Protein AF-A0A418BAS2-F1 (afdb_monomer_lite)

InterPro domains:
  IPR007504 H/ACA ribonucleoprotein complex, subunit Gar1/Naf1 [PF04410] (375-459)
  IPR009000 Translation protein, beta-barrel domain superfamily [SSF50447] (377-450)
  IPR029063 S-adenosyl-L-methionine-dependent methyltransferase superfamily [G3DSA:3.40.50.150] (127-272)
  IPR029063 S-adenosyl-L-methionine-dependent methyltransferase superfamily [SSF53335] (136-203)
  IPR038664 H/ACA RNP complex subunit Gar1/Naf1, Cbf5-binding domain [G3DSA:2.40.10.230] (366-452)
  IPR040309 H/ACA ribonucleoprotein complex non-core subunit Naf1 [PTHR31633] (248-502)

Structure (mmCIF, N/CA/C/O backbone):
data_AF-A0A418BAS2-F1
#
_entry.id   AF-A0A418BAS2-F1
#
loop_
_atom_site.group_PDB
_atom_site.id
_atom_site.type_symbol
_atom_site.label_atom_id
_atom_site.label_alt_id
_atom_site.label_comp_id
_atom_site.label_asym_id
_atom_site.label_entity_id
_atom_site.label_seq_id
_atom_site.pdbx_PDB_ins_code
_atom_site.Cartn_x
_atom_site.Cartn_y
_atom_site.Cartn_z
_atom_site.occupancy
_atom_site.B_iso_or_equiv
_atom_site.auth_seq_id
_atom_site.auth_comp_id
_atom_site.auth_asym_id
_atom_site.auth_atom_id
_atom_site.pdbx_PDB_model_num
ATOM 1 N N . MET A 1 1 ? 16.128 -10.471 -26.412 1.00 32.97 1 MET A N 1
ATOM 2 C CA . MET A 1 1 ? 15.924 -9.093 -26.906 1.00 32.97 1 MET A CA 1
ATOM 3 C C . MET A 1 1 ? 14.750 -8.496 -26.147 1.00 32.97 1 MET A C 1
ATOM 5 O O . MET A 1 1 ? 13.611 -8.718 -26.530 1.00 32.97 1 MET A O 1
ATOM 9 N N . ALA A 1 2 ? 15.022 -7.856 -25.010 1.00 31.77 2 ALA A N 1
ATOM 10 C CA . ALA A 1 2 ? 13.998 -7.200 -24.202 1.00 31.77 2 ALA A CA 1
ATOM 11 C C . ALA A 1 2 ? 13.797 -5.782 -24.745 1.00 31.77 2 ALA A C 1
ATOM 13 O O . ALA A 1 2 ? 14.753 -5.013 -24.830 1.00 31.77 2 ALA A O 1
ATOM 14 N N . GLN A 1 3 ? 12.576 -5.468 -25.172 1.00 32.62 3 GLN A N 1
ATOM 15 C CA . GLN A 1 3 ? 12.202 -4.121 -25.584 1.00 32.62 3 GLN A CA 1
ATOM 16 C C . GLN A 1 3 ? 12.266 -3.203 -24.359 1.00 32.62 3 GLN A C 1
ATOM 18 O O . GLN A 1 3 ? 11.494 -3.358 -23.416 1.00 32.62 3 GLN A O 1
ATOM 23 N N . GLN A 1 4 ? 13.202 -2.255 -24.379 1.00 35.53 4 GLN A N 1
ATOM 24 C CA . GLN A 1 4 ? 13.131 -1.048 -23.565 1.00 35.53 4 GLN A CA 1
ATOM 25 C C . GLN A 1 4 ? 11.891 -0.268 -24.017 1.00 35.53 4 GLN A C 1
ATOM 27 O O . GLN A 1 4 ? 11.892 0.347 -25.081 1.00 35.53 4 GLN A O 1
ATOM 32 N N . THR A 1 5 ? 10.809 -0.320 -23.244 1.00 42.06 5 THR A N 1
ATOM 33 C CA . THR A 1 5 ? 9.666 0.575 -23.441 1.00 42.06 5 THR A CA 1
ATOM 34 C C . THR A 1 5 ? 10.022 1.927 -22.835 1.00 42.06 5 THR A C 1
ATOM 36 O O . THR A 1 5 ? 9.787 2.157 -21.650 1.00 42.06 5 THR A O 1
ATOM 39 N N . GLY A 1 6 ? 10.626 2.805 -23.639 1.00 41.81 6 GLY A N 1
ATOM 40 C CA . GLY A 1 6 ? 10.626 4.235 -23.340 1.00 41.81 6 GLY A CA 1
ATOM 41 C C . GLY A 1 6 ? 9.182 4.703 -23.152 1.00 41.81 6 GLY A C 1
ATOM 42 O O . GLY A 1 6 ? 8.284 4.238 -23.860 1.00 41.81 6 GLY A O 1
ATOM 43 N N . SER A 1 7 ? 8.944 5.555 -22.159 1.00 51.38 7 SER A N 1
ATOM 44 C CA . SER A 1 7 ? 7.643 6.174 -21.930 1.00 51.38 7 SER A CA 1
ATOM 45 C C . SER A 1 7 ? 7.212 6.917 -23.194 1.00 51.38 7 SER A C 1
ATOM 47 O O . SER A 1 7 ? 7.798 7.928 -23.564 1.00 51.38 7 SER A O 1
ATOM 49 N N . ASP A 1 8 ? 6.203 6.394 -23.891 1.00 65.50 8 ASP A N 1
ATOM 50 C CA . ASP A 1 8 ? 5.538 7.118 -24.971 1.00 65.50 8 ASP A CA 1
ATOM 51 C C . ASP A 1 8 ? 4.831 8.336 -24.345 1.00 65.50 8 ASP A C 1
ATOM 53 O O . ASP A 1 8 ? 3.871 8.141 -23.583 1.00 65.50 8 ASP A O 1
ATOM 57 N N . PRO A 1 9 ? 5.274 9.579 -24.625 1.00 66.75 9 PRO A N 1
ATOM 58 C CA . PRO A 1 9 ? 4.716 10.779 -24.002 1.00 66.75 9 PRO A CA 1
ATOM 59 C C . PRO A 1 9 ? 3.207 10.910 -24.246 1.00 66.75 9 PRO A C 1
ATOM 61 O O . PRO A 1 9 ? 2.479 11.434 -23.404 1.00 66.75 9 PRO A O 1
ATOM 64 N N . SER A 1 10 ? 2.713 10.368 -25.368 1.00 80.12 10 SER A N 1
ATOM 65 C CA . SER A 1 10 ? 1.287 10.350 -25.695 1.00 80.12 10 SER A CA 1
ATOM 66 C C . SER A 1 10 ? 0.485 9.464 -24.737 1.00 80.12 10 SER A C 1
ATOM 68 O O . SER A 1 10 ? -0.602 9.844 -24.296 1.00 80.12 10 SER A O 1
ATOM 70 N N . ARG A 1 11 ? 1.030 8.302 -24.349 1.00 84.06 11 ARG A N 1
ATOM 71 C CA . ARG A 1 11 ? 0.377 7.395 -23.391 1.00 84.06 11 ARG A CA 1
ATOM 72 C C . ARG A 1 11 ? 0.354 7.964 -21.982 1.00 84.06 11 ARG A C 1
ATOM 74 O O . ARG A 1 11 ? -0.615 7.740 -21.261 1.00 84.06 11 ARG A O 1
ATOM 81 N N . GLN A 1 12 ? 1.400 8.688 -21.597 1.00 86.19 12 GLN A N 1
ATOM 82 C CA . GLN A 1 12 ? 1.464 9.332 -20.290 1.00 86.19 12 GLN A CA 1
ATOM 83 C C . GLN A 1 12 ? 0.436 10.465 -20.174 1.00 86.19 12 GLN A C 1
ATOM 85 O O . GLN A 1 12 ? -0.312 10.498 -19.201 1.00 86.19 12 GLN A O 1
ATOM 90 N N . ALA A 1 13 ? 0.308 11.312 -21.201 1.00 87.88 13 ALA A N 1
ATOM 91 C CA . ALA A 1 13 ? -0.723 12.351 -21.246 1.00 87.88 13 ALA A CA 1
ATOM 92 C C . ALA A 1 13 ? -2.147 11.768 -21.160 1.00 87.88 13 ALA A C 1
ATOM 94 O O . ALA A 1 13 ? -2.968 12.240 -20.375 1.00 87.88 13 ALA A O 1
ATOM 95 N N . LEU A 1 14 ? -2.423 10.685 -21.898 1.00 91.25 14 LEU A N 1
ATOM 96 C CA . LEU A 1 14 ? -3.716 9.997 -21.836 1.00 91.25 14 LEU A CA 1
ATOM 97 C C . LEU A 1 14 ? -4.000 9.405 -20.445 1.00 91.25 14 LEU A C 1
ATOM 99 O O . LEU A 1 14 ? -5.143 9.403 -19.989 1.00 91.25 14 LEU A O 1
ATOM 103 N N . ALA A 1 15 ? -2.978 8.887 -19.761 1.00 91.44 15 ALA A N 1
ATOM 104 C CA . ALA A 1 15 ? -3.128 8.362 -18.407 1.00 91.44 15 ALA A CA 1
ATOM 105 C C . ALA A 1 15 ? -3.474 9.460 -17.395 1.00 91.44 15 ALA A C 1
ATOM 107 O O . ALA A 1 15 ? -4.326 9.236 -16.537 1.00 91.44 15 ALA A O 1
ATOM 108 N N . LEU A 1 16 ? -2.872 10.646 -17.526 1.00 92.00 16 LEU A N 1
ATOM 109 C CA . LEU A 1 16 ? -3.204 11.809 -16.700 1.00 92.00 16 LEU A CA 1
ATOM 110 C C . LEU A 1 16 ? -4.647 12.270 -16.930 1.00 92.00 16 LEU A C 1
ATOM 112 O O . LEU A 1 16 ? -5.373 12.520 -15.969 1.00 92.00 16 LEU A O 1
ATOM 116 N N . GLU A 1 17 ? -5.102 12.306 -18.185 1.00 92.81 17 GLU A N 1
ATOM 117 C CA . GLU A 1 17 ? -6.493 12.642 -18.511 1.00 92.81 17 GLU A CA 1
ATOM 118 C C . GLU A 1 17 ? -7.477 11.634 -17.895 1.00 92.81 17 GLU A C 1
ATOM 120 O O . GLU A 1 17 ? -8.444 12.022 -17.234 1.00 92.81 17 GLU A O 1
ATOM 125 N N . LYS A 1 18 ? -7.202 10.331 -18.036 1.00 94.38 18 LYS A N 1
ATOM 126 C CA . LYS A 1 18 ? -7.997 9.266 -17.403 1.00 94.38 18 LYS A CA 1
ATOM 127 C C . LYS A 1 18 ? -8.020 9.397 -15.880 1.00 94.38 18 LYS A C 1
ATOM 129 O O . LYS A 1 18 ? -9.089 9.303 -15.278 1.00 94.38 18 LYS A O 1
ATOM 134 N N . LEU A 1 19 ? -6.867 9.645 -15.257 1.00 94.38 19 LEU A N 1
ATOM 135 C CA . LEU A 1 19 ? -6.765 9.837 -13.812 1.00 94.38 19 LEU A CA 1
ATOM 136 C C . LEU A 1 19 ? -7.591 11.044 -13.349 1.00 94.38 19 LEU A C 1
ATOM 138 O O . LEU A 1 19 ? -8.312 10.943 -12.360 1.00 94.38 19 LEU A O 1
ATOM 142 N N . ALA A 1 20 ? -7.566 12.154 -14.091 1.00 92.62 20 ALA A N 1
ATOM 143 C CA . ALA A 1 20 ? -8.383 13.328 -13.797 1.00 92.62 20 ALA A CA 1
ATOM 144 C C . ALA A 1 20 ? -9.893 13.044 -13.916 1.00 92.62 20 ALA A C 1
ATOM 146 O O . ALA A 1 20 ? -10.691 13.584 -13.149 1.00 92.62 20 ALA A O 1
ATOM 147 N N . VAL A 1 21 ? -10.310 12.184 -14.854 1.00 93.62 21 VAL A N 1
ATOM 148 C CA . VAL A 1 21 ? -11.707 11.729 -14.964 1.00 93.62 21 VAL A CA 1
ATOM 149 C C . VAL A 1 21 ? -12.095 10.834 -13.786 1.00 93.62 21 VAL A C 1
ATOM 151 O O . VAL A 1 21 ? -13.183 11.004 -13.233 1.00 93.62 21 VAL A O 1
ATOM 154 N N . LEU A 1 22 ? -11.222 9.908 -13.380 1.00 93.12 22 LEU A N 1
ATOM 155 C CA . LEU A 1 22 ? -11.435 9.044 -12.216 1.00 93.12 22 LEU A CA 1
ATOM 156 C C . LEU A 1 22 ? -11.532 9.855 -10.919 1.00 93.12 22 LEU A C 1
ATOM 158 O O . LEU A 1 22 ? -12.451 9.636 -10.136 1.00 93.12 22 LEU A O 1
ATOM 162 N N . ALA A 1 23 ? -10.661 10.848 -10.734 1.00 90.50 23 ALA A N 1
ATOM 163 C CA . ALA A 1 23 ? -10.646 11.714 -9.555 1.00 90.50 23 ALA A CA 1
ATOM 164 C C . ALA A 1 23 ? -11.924 12.554 -9.375 1.00 90.50 23 ALA A C 1
ATOM 166 O O . ALA A 1 23 ? -12.204 13.019 -8.279 1.00 90.50 23 ALA A O 1
ATOM 167 N N . LYS A 1 24 ? -12.729 12.739 -10.431 1.00 90.12 24 LYS A N 1
ATOM 168 C CA . LYS A 1 24 ? -14.050 13.390 -10.335 1.00 90.12 24 LYS A CA 1
ATOM 169 C C . LYS A 1 24 ? -15.162 12.444 -9.869 1.00 90.12 24 LYS A C 1
ATOM 171 O O . LYS A 1 24 ? -16.241 12.911 -9.513 1.00 90.12 24 LYS A O 1
ATOM 176 N N . LYS A 1 25 ? -14.944 11.129 -9.958 1.00 89.25 25 LYS A N 1
ATOM 177 C CA . LYS A 1 25 ? -15.947 10.087 -9.680 1.00 89.25 25 LYS A CA 1
ATOM 178 C C . LYS A 1 25 ? -15.685 9.331 -8.378 1.00 89.25 25 LYS A C 1
ATOM 180 O O . LYS A 1 25 ? -16.623 8.754 -7.831 1.00 89.25 25 LYS A O 1
ATOM 185 N N . LEU A 1 26 ? -14.428 9.283 -7.950 1.00 91.00 26 LEU A N 1
ATOM 186 C CA . LEU A 1 26 ? -13.942 8.494 -6.823 1.00 91.00 26 LEU A CA 1
ATOM 187 C C . LEU A 1 26 ? -13.398 9.408 -5.730 1.00 91.00 26 LEU A C 1
ATOM 189 O O . LEU A 1 26 ? -12.919 10.504 -6.022 1.00 91.00 26 LEU A O 1
ATOM 193 N N . ASP A 1 27 ? -13.421 8.916 -4.496 1.00 91.12 27 ASP A N 1
ATOM 194 C CA . ASP A 1 27 ? -12.898 9.637 -3.338 1.00 91.12 27 ASP A CA 1
ATOM 195 C C . ASP A 1 27 ? -11.420 9.284 -3.133 1.00 91.12 27 ASP A C 1
ATOM 197 O O . ASP A 1 27 ? -11.092 8.227 -2.588 1.00 91.12 27 ASP A O 1
ATOM 201 N N . PHE A 1 28 ? -10.525 10.124 -3.655 1.00 92.31 28 PHE A N 1
ATOM 202 C CA . PHE A 1 28 ? -9.080 9.917 -3.555 1.00 92.31 28 PHE A CA 1
ATOM 203 C C . PHE A 1 28 ? -8.527 10.456 -2.236 1.00 92.31 28 PHE A C 1
ATOM 205 O O . PHE A 1 28 ? -8.802 11.589 -1.855 1.00 92.31 28 PHE A O 1
ATOM 212 N N . ILE A 1 29 ? -7.681 9.653 -1.593 1.00 93.06 29 ILE A N 1
ATOM 213 C CA . ILE A 1 29 ? -6.929 10.022 -0.397 1.00 93.06 29 ILE A CA 1
ATOM 214 C C . ILE A 1 29 ? -5.459 9.682 -0.622 1.00 93.06 29 ILE A C 1
ATOM 216 O O . ILE A 1 29 ? -5.086 8.522 -0.802 1.00 93.06 29 ILE A O 1
ATOM 220 N N . GLU A 1 30 ? -4.604 10.691 -0.583 1.00 93.62 30 GLU A N 1
ATOM 221 C CA . GLU A 1 30 ? -3.158 10.531 -0.626 1.00 93.62 30 GLU A CA 1
ATOM 222 C C . GLU A 1 30 ? -2.637 10.201 0.783 1.00 93.62 30 GLU A C 1
ATOM 224 O O . GLU A 1 30 ? -2.999 10.851 1.768 1.00 93.62 30 GLU A O 1
ATOM 229 N N . TYR A 1 31 ? -1.822 9.148 0.900 1.00 92.81 31 TYR A N 1
ATOM 230 C CA . TYR A 1 31 ? -1.234 8.725 2.168 1.00 92.81 31 TYR A CA 1
ATOM 231 C C . TYR A 1 31 ? 0.306 8.658 2.096 1.00 92.81 31 TYR A C 1
ATOM 233 O O . TYR A 1 31 ? 0.854 7.918 1.265 1.00 92.81 31 TYR A O 1
ATOM 241 N N . PRO A 1 32 ? 1.031 9.328 3.018 1.00 91.75 32 PRO A N 1
ATOM 242 C CA . PRO A 1 32 ? 0.571 9.898 4.292 1.00 91.75 32 PRO A CA 1
ATOM 243 C C . PRO A 1 32 ? -0.308 11.143 4.118 1.00 91.75 32 PRO A C 1
ATOM 245 O O . PRO A 1 32 ? -0.184 11.858 3.132 1.00 91.75 32 PRO A O 1
ATOM 248 N N . LEU A 1 33 ? -1.219 11.370 5.070 1.00 89.38 33 LEU A N 1
ATOM 249 C CA . LEU A 1 33 ? -2.146 12.501 5.010 1.00 89.38 33 LEU A CA 1
ATOM 250 C C . LEU A 1 33 ? -1.370 13.822 5.087 1.00 89.38 33 LEU A C 1
ATOM 252 O O . LEU A 1 33 ? -0.535 13.983 5.976 1.00 89.38 33 LEU A O 1
ATOM 256 N N . ALA A 1 34 ? -1.696 14.772 4.206 1.00 85.56 34 ALA A N 1
ATOM 257 C CA . ALA A 1 34 ? -1.085 16.103 4.202 1.00 85.56 34 ALA A CA 1
ATOM 258 C C . ALA A 1 34 ? -1.368 16.881 5.500 1.00 85.56 34 ALA A C 1
ATOM 260 O O . ALA A 1 34 ? -0.509 17.597 6.008 1.00 85.56 34 ALA A O 1
ATOM 261 N N . ILE A 1 35 ? -2.571 16.709 6.062 1.00 85.06 35 ILE A N 1
ATOM 262 C CA . ILE A 1 35 ? -2.970 17.312 7.336 1.00 85.06 35 ILE A CA 1
ATOM 263 C C . ILE A 1 35 ? -2.864 16.246 8.437 1.00 85.06 35 ILE A C 1
ATOM 265 O O . ILE A 1 35 ? -3.545 15.217 8.350 1.00 85.06 35 ILE A O 1
ATOM 269 N N . PRO A 1 36 ? -2.052 16.470 9.487 1.00 87.00 36 PRO A N 1
ATOM 270 C CA . PRO A 1 36 ? -1.964 15.556 10.617 1.00 87.00 36 PRO A CA 1
ATOM 271 C C . PRO A 1 36 ? -3.311 15.369 11.320 1.00 87.00 36 PRO A C 1
ATOM 273 O O . PRO A 1 36 ? -4.096 16.305 11.475 1.00 87.00 36 PRO A O 1
ATOM 276 N N . LEU A 1 37 ? -3.557 14.152 11.805 1.00 88.56 37 LEU A N 1
ATOM 277 C CA . LEU A 1 37 ? -4.752 13.851 12.588 1.00 88.56 37 LEU A CA 1
ATOM 278 C C . LEU A 1 37 ? -4.682 14.558 13.942 1.00 88.56 37 LEU A C 1
ATOM 280 O O . LEU A 1 37 ? -3.682 14.471 14.656 1.00 88.56 37 LEU A O 1
ATOM 284 N N . THR A 1 38 ? -5.774 15.214 14.314 1.00 89.50 38 THR A N 1
ATOM 285 C CA . THR A 1 38 ? -5.951 15.861 15.618 1.00 89.50 38 THR A CA 1
ATOM 286 C C . THR A 1 38 ? -7.147 15.239 16.335 1.00 89.50 38 THR A C 1
ATOM 288 O O . THR A 1 38 ? -7.828 14.375 15.787 1.00 89.50 38 THR A O 1
ATOM 291 N N . CYS A 1 39 ? -7.435 15.651 17.570 1.00 87.12 39 CYS A N 1
ATOM 292 C CA . CYS A 1 39 ? -8.594 15.135 18.305 1.00 87.12 39 CYS A CA 1
ATOM 293 C C . CYS A 1 39 ? -9.916 15.301 17.533 1.00 87.12 39 CYS A C 1
ATOM 295 O O . CYS A 1 39 ? -10.763 14.415 17.582 1.00 87.12 39 CYS A O 1
ATOM 297 N N . THR A 1 40 ? -10.075 16.390 16.775 1.00 86.50 40 THR A N 1
ATOM 298 C CA . THR A 1 40 ? -11.293 16.666 15.993 1.00 86.50 40 THR A CA 1
ATOM 299 C C . THR A 1 40 ? -11.434 15.786 14.752 1.00 86.50 40 THR A C 1
ATOM 301 O O . THR A 1 40 ? -12.495 15.769 14.133 1.00 86.50 40 THR A O 1
ATOM 304 N N . SER A 1 41 ? -10.392 15.034 14.386 1.00 87.62 41 SER A N 1
ATOM 305 C CA . SER A 1 41 ? -10.432 14.079 13.278 1.00 87.62 41 SER A CA 1
ATOM 306 C C . SER A 1 41 ? -11.208 12.800 13.609 1.00 87.62 41 SER A C 1
ATOM 308 O O . SER A 1 41 ? -11.501 12.037 12.692 1.00 87.62 41 SER A O 1
ATOM 310 N N . PHE A 1 42 ? -11.536 12.567 14.884 1.00 89.75 42 PHE A N 1
ATOM 311 C CA . PHE A 1 42 ? -12.180 11.347 15.371 1.00 89.75 42 PHE A CA 1
ATOM 312 C C . PHE A 1 42 ? -13.606 11.613 15.851 1.00 89.75 42 PHE A C 1
ATOM 314 O O . PHE A 1 42 ? -13.945 12.727 16.252 1.00 89.75 42 PHE A O 1
ATOM 321 N N . HIS A 1 43 ? -14.433 10.570 15.869 1.00 89.88 43 HIS A N 1
ATOM 322 C CA . HIS A 1 43 ? -15.759 10.602 16.486 1.00 89.88 43 HIS A CA 1
ATOM 323 C C . HIS A 1 43 ? -15.898 9.529 17.567 1.00 89.88 43 HIS A C 1
ATOM 325 O O . HIS A 1 43 ? -15.338 8.440 17.464 1.00 89.88 43 HIS A O 1
ATOM 331 N N . VAL A 1 44 ? -16.684 9.812 18.610 1.00 89.00 44 VAL A N 1
ATOM 332 C CA . VAL A 1 44 ? -17.011 8.803 19.627 1.00 89.00 44 VAL A CA 1
ATOM 333 C C . VAL A 1 44 ? -17.707 7.619 18.957 1.00 89.00 44 VAL A C 1
ATOM 335 O O . VAL A 1 44 ? -18.565 7.784 18.094 1.00 89.00 44 VAL A O 1
ATOM 338 N N . SER A 1 45 ? -17.343 6.417 19.386 1.00 88.31 45 SER A N 1
ATOM 339 C CA . SER A 1 45 ? -17.709 5.125 18.807 1.00 88.31 45 SER A CA 1
ATOM 340 C C . SER A 1 45 ? -17.068 4.750 17.472 1.00 88.31 45 SER A C 1
ATOM 342 O O . SER A 1 45 ? -17.369 3.668 16.966 1.00 88.31 45 SER A O 1
ATOM 344 N N . GLU A 1 46 ? -16.167 5.565 16.929 1.00 87.69 46 GLU A N 1
ATOM 345 C CA . GLU A 1 46 ? -15.403 5.209 15.735 1.00 87.69 46 GLU A CA 1
ATOM 346 C C . GLU A 1 46 ? -14.379 4.101 16.026 1.00 87.69 46 GLU A C 1
ATOM 348 O O . GLU A 1 46 ? -13.708 4.106 17.061 1.00 87.69 46 GLU A O 1
ATOM 353 N N . GLU A 1 47 ? -14.247 3.147 15.100 1.00 89.06 47 GLU A N 1
ATOM 354 C CA . GLU A 1 47 ? -13.163 2.166 15.130 1.00 89.06 47 GLU A CA 1
ATOM 355 C C . GLU A 1 47 ? -11.875 2.786 14.592 1.00 89.06 47 GLU A C 1
ATOM 357 O O . GLU A 1 47 ? -11.821 3.252 13.452 1.00 89.06 47 GLU A O 1
ATOM 362 N N . VAL A 1 48 ? -10.813 2.710 15.387 1.00 91.12 48 VAL A N 1
ATOM 363 C CA . VAL A 1 48 ? -9.485 3.193 15.019 1.00 91.12 48 VAL A CA 1
ATOM 364 C C . VAL A 1 48 ? -8.450 2.100 15.218 1.00 91.12 48 VAL A C 1
ATOM 366 O O . VAL A 1 48 ? -8.572 1.219 16.073 1.00 91.12 48 VAL A O 1
ATOM 369 N N . TYR A 1 49 ? -7.390 2.168 14.430 1.00 90.75 49 TYR A N 1
ATOM 370 C CA . TYR A 1 49 ? -6.215 1.346 14.637 1.00 90.75 49 TYR A CA 1
ATOM 371 C C . TYR A 1 49 ? -5.190 2.117 15.471 1.00 90.75 49 TYR A C 1
ATOM 373 O O . TYR A 1 49 ? -4.823 3.237 15.119 1.00 90.75 49 TYR A O 1
ATOM 381 N N . VAL A 1 50 ? -4.690 1.516 16.551 1.00 88.75 50 VAL A N 1
ATOM 382 C CA . VAL A 1 50 ? -3.662 2.115 17.408 1.00 88.75 50 VAL A CA 1
ATOM 383 C C . VAL A 1 50 ? -2.281 1.594 17.014 1.00 88.75 50 VAL A C 1
ATOM 385 O O . VAL A 1 50 ? -2.030 0.387 16.983 1.00 88.75 50 VAL A O 1
ATOM 388 N N . SER A 1 51 ? -1.352 2.502 16.724 1.00 83.88 51 SER A N 1
ATOM 389 C CA . SER A 1 51 ? 0.068 2.165 16.581 1.00 83.88 51 SER A CA 1
ATOM 390 C C . SER A 1 51 ? 0.760 2.122 17.949 1.00 83.88 51 SER A C 1
ATOM 392 O O . SER A 1 51 ? 0.529 2.964 18.826 1.00 83.88 51 SER A O 1
ATOM 394 N N . ALA A 1 52 ? 1.616 1.125 18.153 1.00 69.62 52 ALA A N 1
ATOM 395 C CA . ALA A 1 52 ? 2.509 1.014 19.295 1.00 69.62 52 ALA A CA 1
ATOM 396 C C . ALA A 1 52 ? 3.456 2.218 19.337 1.00 69.62 52 ALA A C 1
ATOM 398 O O . ALA A 1 52 ? 3.889 2.736 18.304 1.00 69.62 52 ALA A O 1
ATOM 399 N N . SER A 1 53 ? 3.784 2.652 20.553 1.00 54.53 53 SER A N 1
ATOM 400 C CA . SER A 1 53 ? 4.870 3.604 20.757 1.00 54.53 53 SER A CA 1
ATOM 401 C C . SER A 1 53 ? 6.179 2.940 20.338 1.00 54.53 53 SER A C 1
ATOM 403 O O . SER A 1 53 ? 6.349 1.738 20.552 1.00 54.53 53 SER A O 1
ATOM 405 N N . ARG A 1 54 ? 7.130 3.717 19.814 1.00 50.38 54 ARG A N 1
ATOM 406 C CA . ARG A 1 54 ? 8.540 3.321 19.848 1.00 50.38 54 ARG A CA 1
ATOM 407 C C . ARG A 1 54 ? 8.988 3.352 21.317 1.00 50.38 54 ARG A C 1
ATOM 409 O O . ARG A 1 54 ? 9.573 4.326 21.767 1.00 50.38 54 ARG A O 1
ATOM 416 N N . GLY A 1 55 ? 8.626 2.339 22.104 1.00 38.75 55 GLY A N 1
ATOM 417 C CA . GLY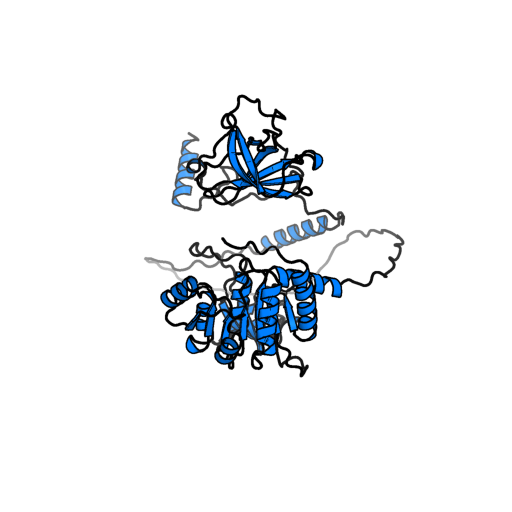 A 1 55 ? 9.373 2.042 23.328 1.00 38.75 55 GLY A CA 1
ATOM 418 C C . GLY A 1 55 ? 10.787 1.610 22.936 1.00 38.75 55 GLY A C 1
ATOM 419 O O . GLY A 1 55 ? 10.956 1.128 21.814 1.00 38.75 55 GLY A O 1
ATOM 420 N N . LYS A 1 56 ? 11.782 1.793 23.819 1.00 33.41 56 LYS A N 1
ATOM 421 C CA . LYS A 1 56 ? 13.140 1.239 23.658 1.00 33.41 56 LYS A CA 1
ATOM 422 C C . LYS A 1 56 ? 13.015 -0.236 23.254 1.00 33.41 56 LYS A C 1
ATOM 424 O O . LYS A 1 56 ? 12.686 -1.083 24.079 1.00 33.41 56 LYS A O 1
ATOM 429 N N . ALA A 1 57 ? 13.157 -0.525 21.966 1.00 32.22 57 ALA A N 1
ATOM 430 C CA . ALA A 1 57 ? 13.035 -1.873 21.449 1.00 32.22 57 ALA A CA 1
ATOM 431 C C . ALA A 1 57 ? 14.382 -2.557 21.663 1.00 32.22 57 ALA A C 1
ATOM 433 O O . ALA A 1 57 ? 15.402 -2.049 21.202 1.00 32.22 57 ALA A O 1
ATOM 434 N N . ASN A 1 58 ? 14.383 -3.707 22.340 1.00 30.73 58 ASN A N 1
ATOM 435 C CA . ASN A 1 58 ? 15.522 -4.614 22.295 1.00 30.73 58 ASN A CA 1
ATOM 436 C C . ASN A 1 58 ? 15.839 -4.923 20.826 1.00 30.73 58 ASN A C 1
ATOM 438 O O . ASN A 1 58 ? 14.967 -5.332 20.053 1.00 30.73 58 ASN A O 1
ATOM 442 N N . VAL A 1 59 ? 17.092 -4.670 20.461 1.00 36.91 59 VAL A N 1
ATOM 443 C CA . VAL A 1 59 ? 17.660 -4.763 19.116 1.00 36.91 59 VAL A CA 1
ATOM 444 C C . VAL A 1 59 ? 17.579 -6.205 18.619 1.00 36.91 59 VAL A C 1
ATOM 446 O O . VAL A 1 59 ? 18.493 -6.988 18.838 1.00 36.91 59 VAL A O 1
ATOM 449 N N . THR A 1 60 ? 16.477 -6.579 17.969 1.00 30.80 60 THR A N 1
ATOM 450 C CA . THR A 1 60 ? 16.411 -7.826 17.180 1.00 30.80 60 THR A CA 1
ATOM 451 C C . THR A 1 60 ? 15.603 -7.732 15.883 1.00 30.80 60 THR A C 1
ATOM 453 O O . THR A 1 60 ? 15.733 -8.634 15.071 1.00 30.80 60 THR A O 1
ATOM 456 N N . ASP A 1 61 ? 14.875 -6.644 15.597 1.00 31.59 61 ASP A N 1
ATOM 457 C CA . ASP A 1 61 ? 14.124 -6.505 14.332 1.00 31.59 61 ASP A CA 1
ATOM 458 C C . ASP A 1 61 ? 14.230 -5.086 13.743 1.00 31.59 61 ASP A C 1
ATOM 460 O O . ASP A 1 61 ? 13.323 -4.254 13.841 1.00 31.59 61 ASP A O 1
ATOM 464 N N . ALA A 1 62 ? 15.367 -4.790 13.110 1.00 33.03 62 ALA A N 1
ATOM 465 C CA . ALA A 1 62 ? 15.612 -3.542 12.388 1.00 33.03 62 ALA A CA 1
ATOM 466 C C . ALA A 1 62 ? 15.275 -3.690 10.890 1.00 33.03 62 ALA A C 1
ATOM 468 O O . ALA A 1 62 ? 16.163 -3.778 10.049 1.00 33.03 62 ALA A O 1
ATOM 469 N N . THR A 1 63 ? 13.984 -3.726 10.544 1.00 32.22 63 THR A N 1
ATOM 470 C CA . THR A 1 63 ? 13.515 -3.620 9.139 1.00 32.22 63 THR A CA 1
ATOM 471 C C . THR A 1 63 ? 12.305 -2.694 8.945 1.00 32.22 63 THR A C 1
ATOM 473 O O . THR A 1 63 ? 11.693 -2.701 7.881 1.00 32.22 63 THR A O 1
ATOM 476 N N . SER A 1 64 ? 11.952 -1.844 9.919 1.00 35.84 64 SER A N 1
ATOM 477 C CA . SER A 1 64 ? 10.825 -0.904 9.767 1.00 35.84 64 SER A CA 1
ATOM 478 C C . SER A 1 64 ? 11.261 0.561 9.821 1.00 35.84 64 SER A C 1
ATOM 480 O O . SER A 1 64 ? 11.466 1.157 10.881 1.00 35.84 64 SER A O 1
ATOM 482 N N . SER A 1 65 ? 11.376 1.158 8.635 1.00 34.00 65 SER A N 1
ATOM 483 C CA . SER A 1 65 ? 11.522 2.599 8.463 1.00 34.00 65 SER A CA 1
ATOM 484 C C . SER A 1 65 ? 10.225 3.315 8.885 1.00 34.00 65 SER A C 1
ATOM 486 O O . SER A 1 65 ? 9.132 2.908 8.503 1.00 34.00 65 SER A O 1
ATOM 488 N N . GLY A 1 66 ? 10.344 4.337 9.746 1.00 37.41 66 GLY A N 1
ATOM 489 C CA . GLY A 1 66 ? 9.359 5.405 10.034 1.00 37.41 66 GLY A CA 1
ATOM 490 C C . GLY A 1 66 ? 7.966 5.064 10.597 1.00 37.41 66 GLY A C 1
ATOM 491 O O . GLY A 1 66 ? 7.325 5.911 11.213 1.00 37.41 66 GLY A O 1
ATOM 492 N N . ALA A 1 67 ? 7.473 3.843 10.442 1.00 42.44 67 ALA A N 1
ATOM 493 C CA . ALA A 1 67 ? 6.100 3.478 10.728 1.00 42.44 67 ALA A CA 1
ATOM 494 C C . ALA A 1 67 ? 6.015 2.709 12.056 1.00 42.44 67 ALA A C 1
ATOM 496 O O . ALA A 1 67 ? 6.245 1.505 12.081 1.00 42.44 67 ALA A O 1
ATOM 497 N N . GLY A 1 68 ? 5.636 3.376 13.159 1.00 44.94 68 GLY A N 1
ATOM 498 C CA . GLY A 1 68 ? 5.337 2.708 14.440 1.00 44.94 68 GLY A CA 1
ATOM 499 C C . GLY A 1 68 ? 4.555 1.393 14.261 1.00 44.94 68 GLY A C 1
ATOM 500 O O . GLY A 1 68 ? 3.620 1.325 13.451 1.00 44.94 68 GLY A O 1
ATOM 501 N N . ARG A 1 69 ? 4.981 0.338 14.970 1.00 53.06 69 ARG A N 1
ATOM 502 C CA . ARG A 1 69 ? 4.443 -1.028 14.848 1.00 53.06 69 ARG A CA 1
ATOM 503 C C . ARG A 1 69 ? 2.949 -1.013 15.162 1.00 53.06 69 ARG A C 1
ATOM 505 O O . ARG A 1 69 ? 2.525 -0.401 16.128 1.00 53.06 69 ARG A O 1
ATOM 512 N N . LEU A 1 70 ? 2.123 -1.636 14.336 1.00 58.47 70 LEU A N 1
ATOM 513 C CA . LEU A 1 70 ? 0.671 -1.649 14.525 1.00 58.47 70 LEU A CA 1
ATOM 514 C C . LEU A 1 70 ? 0.313 -2.571 15.708 1.00 58.47 70 LEU A C 1
ATOM 516 O O . LEU A 1 70 ? 0.740 -3.720 15.713 1.00 58.47 70 LEU A O 1
ATOM 520 N N . PHE A 1 71 ? -0.417 -2.059 16.711 1.00 66.06 71 PHE A N 1
ATOM 521 C CA . PHE A 1 71 ? -0.674 -2.746 17.985 1.00 66.06 71 PHE A CA 1
ATOM 522 C C . PHE A 1 71 ? -2.023 -3.475 18.011 1.00 66.06 71 PHE A C 1
ATOM 524 O O . PHE A 1 71 ? -2.048 -4.697 18.099 1.00 66.06 71 PHE A O 1
ATOM 531 N N . ALA A 1 72 ? -3.139 -2.747 17.900 1.00 79.88 72 ALA A N 1
ATOM 532 C CA . ALA A 1 72 ? -4.483 -3.321 17.997 1.00 79.88 72 ALA A CA 1
ATOM 533 C C . ALA A 1 72 ? -5.556 -2.382 17.425 1.00 79.88 72 ALA A C 1
ATOM 535 O O . ALA A 1 72 ? -5.332 -1.177 17.274 1.00 79.88 72 ALA A O 1
ATOM 536 N N . ARG A 1 73 ? -6.742 -2.936 17.150 1.00 87.75 73 ARG A N 1
ATOM 537 C CA . ARG A 1 73 ? -7.965 -2.158 16.909 1.00 87.75 73 ARG A CA 1
ATOM 538 C C . ARG A 1 73 ? -8.607 -1.778 18.242 1.00 87.75 73 ARG A C 1
ATOM 540 O O . ARG A 1 73 ? -8.634 -2.589 19.164 1.00 87.75 73 ARG A O 1
ATOM 547 N N . GLY A 1 74 ? -9.138 -0.565 18.317 1.00 90.25 74 GLY A N 1
ATOM 548 C CA . GLY A 1 74 ? -9.892 -0.074 19.464 1.00 90.25 74 GLY A CA 1
ATOM 549 C C . GLY A 1 74 ? -10.999 0.882 19.037 1.00 90.25 74 GLY A C 1
ATOM 550 O O . GLY A 1 74 ? -11.081 1.291 17.877 1.00 90.25 74 GLY A O 1
ATOM 551 N N . LYS A 1 75 ? -11.867 1.224 19.981 1.00 93.31 75 LYS A N 1
ATOM 552 C CA . LYS A 1 75 ? -13.010 2.110 19.781 1.00 93.31 75 LYS A CA 1
ATOM 553 C C . LYS A 1 75 ? -12.777 3.430 20.501 1.00 93.31 75 LYS A C 1
ATOM 555 O O . LYS A 1 75 ? -12.366 3.438 21.658 1.00 93.31 75 LYS A O 1
ATOM 560 N N . VAL A 1 76 ? -13.046 4.546 19.835 1.00 93.06 76 VAL A N 1
ATOM 561 C CA . VAL A 1 76 ? -12.974 5.874 20.456 1.00 93.06 76 VAL A CA 1
ATOM 562 C C . VAL A 1 76 ? -14.101 6.012 21.479 1.00 93.06 76 VAL A C 1
ATOM 564 O O . VAL A 1 76 ? -15.273 5.855 21.141 1.00 93.06 76 VAL A O 1
ATOM 567 N N . VAL A 1 77 ? -13.754 6.320 22.725 1.00 93.31 77 VAL A N 1
ATOM 568 C CA . VAL A 1 77 ? -14.708 6.514 23.830 1.00 93.31 77 VAL A CA 1
ATOM 569 C C . VAL A 1 77 ? -14.870 7.987 24.170 1.00 93.31 77 VAL A C 1
ATOM 571 O O . VAL A 1 77 ? -15.980 8.425 24.453 1.00 93.31 77 VAL A O 1
ATOM 574 N N . ASP A 1 78 ? -13.780 8.750 24.127 1.00 90.50 78 ASP A N 1
ATOM 575 C CA . ASP A 1 78 ? -13.786 10.173 24.460 1.00 90.50 78 ASP A CA 1
ATOM 576 C C . ASP A 1 78 ? -12.700 10.924 23.683 1.00 90.50 78 ASP A C 1
ATOM 578 O O . ASP A 1 78 ? -11.672 10.352 23.303 1.00 90.50 78 ASP A O 1
ATOM 582 N N . ILE A 1 79 ? -12.928 12.210 23.441 1.00 90.62 79 ILE A N 1
ATOM 583 C CA . ILE A 1 79 ? -12.078 13.067 22.620 1.00 90.62 79 ILE A CA 1
ATOM 584 C C . ILE A 1 79 ? -11.677 14.280 23.451 1.00 90.62 79 ILE A C 1
ATOM 586 O O . ILE A 1 79 ? -12.522 15.084 23.823 1.00 90.62 79 ILE A O 1
ATOM 590 N N . ALA A 1 80 ? -10.372 14.435 23.685 1.00 86.19 80 ALA A N 1
ATOM 591 C CA . ALA A 1 80 ? -9.796 15.496 24.509 1.00 86.19 80 ALA A CA 1
ATOM 592 C C . ALA A 1 80 ? -10.448 15.600 25.907 1.00 86.19 80 ALA A C 1
ATOM 594 O O . ALA A 1 80 ? -10.955 16.667 26.262 1.00 86.19 80 ALA A O 1
ATOM 595 N N . PRO A 1 81 ? -10.428 14.519 26.716 1.00 83.88 81 PRO A N 1
ATOM 596 C CA . PRO A 1 81 ? -10.952 14.572 28.077 1.00 83.88 81 PRO A CA 1
ATOM 597 C C . PRO A 1 81 ? -10.240 15.678 28.878 1.00 83.88 81 PRO A C 1
ATOM 599 O O . PRO A 1 81 ? -9.033 15.859 28.698 1.00 83.88 81 PRO A O 1
ATOM 602 N N . PRO A 1 82 ? -10.920 16.378 29.809 1.00 85.56 82 PRO A N 1
ATOM 603 C CA . PRO A 1 82 ? -10.334 17.509 30.541 1.00 85.56 82 PRO A CA 1
ATOM 604 C C . PRO A 1 82 ? -9.020 17.177 31.263 1.00 85.56 82 PRO A C 1
ATOM 606 O O . PRO A 1 82 ? -8.148 18.028 31.388 1.00 85.56 82 PRO A O 1
ATOM 609 N N . GLN A 1 83 ? -8.872 15.926 31.712 1.00 87.00 83 GLN A N 1
ATOM 610 C CA . GLN A 1 83 ? -7.673 15.430 32.398 1.00 87.00 83 GLN A CA 1
ATOM 611 C C . GLN A 1 83 ? -6.506 15.128 31.440 1.00 87.00 83 GLN A C 1
ATOM 613 O O . GLN A 1 83 ? -5.357 15.108 31.869 1.00 87.00 83 GLN A O 1
ATOM 618 N N . TYR A 1 84 ? -6.780 14.902 30.150 1.00 86.94 84 TYR A N 1
ATOM 619 C CA . TYR A 1 84 ? -5.775 14.613 29.121 1.00 86.94 84 TYR A CA 1
ATOM 620 C C . TYR A 1 84 ? -6.062 15.418 27.842 1.00 86.94 84 TYR A C 1
ATOM 622 O O . TYR A 1 84 ? -6.498 14.851 26.828 1.00 86.94 84 TYR A O 1
ATOM 630 N N . PRO A 1 85 ? -5.819 16.742 27.858 1.00 86.88 85 PRO A N 1
ATOM 631 C CA . PRO A 1 85 ? -6.028 17.584 26.687 1.00 86.88 85 PRO A CA 1
ATOM 632 C C . PRO A 1 85 ? -5.177 17.093 25.507 1.00 86.88 85 PRO A C 1
ATOM 634 O O . PRO A 1 85 ? -4.045 16.633 25.669 1.00 86.88 85 PRO A O 1
ATOM 637 N N . GLY A 1 86 ? -5.743 17.140 24.300 1.00 88.81 86 GLY A N 1
ATOM 638 C CA . GLY A 1 86 ? -5.058 16.685 23.084 1.00 88.81 86 GLY A CA 1
ATOM 639 C C . GLY A 1 86 ? -4.897 15.162 22.952 1.00 88.81 86 GLY A C 1
ATOM 640 O O . GLY A 1 86 ? -4.198 14.702 22.048 1.00 88.81 86 GLY A O 1
ATOM 641 N N . ARG A 1 87 ? -5.526 14.360 23.824 1.00 92.38 87 ARG A N 1
ATOM 642 C CA . ARG A 1 87 ? -5.552 12.892 23.719 1.00 92.38 87 ARG A CA 1
ATOM 643 C C . ARG A 1 87 ? -6.924 12.379 23.317 1.00 92.38 87 ARG A C 1
ATOM 645 O O . ARG A 1 87 ? -7.943 13.005 23.583 1.00 92.38 87 ARG A O 1
ATOM 652 N N . VAL A 1 88 ? -6.941 11.202 22.707 1.00 92.31 88 VAL A N 1
ATOM 653 C CA . VAL A 1 88 ? -8.169 10.474 22.381 1.00 92.31 88 VAL A CA 1
ATOM 654 C C . VAL A 1 88 ? -8.195 9.211 23.227 1.00 92.31 88 VAL A C 1
ATOM 656 O O . VAL A 1 88 ? -7.235 8.436 23.227 1.00 92.31 88 VAL A O 1
ATOM 659 N N . LYS A 1 89 ? -9.273 9.019 23.986 1.00 93.81 89 LYS A N 1
ATOM 660 C CA . LYS A 1 89 ? -9.461 7.838 24.823 1.00 93.81 89 LYS A CA 1
ATOM 661 C C . LYS A 1 89 ? -9.988 6.697 23.965 1.00 93.81 89 LYS A C 1
ATOM 663 O O . LYS A 1 89 ? -11.053 6.816 23.363 1.00 93.81 89 LYS A O 1
ATOM 668 N N . ILE A 1 90 ? -9.244 5.600 23.936 1.00 93.56 90 ILE A N 1
ATOM 669 C CA . ILE A 1 90 ? -9.562 4.380 23.198 1.00 93.56 90 ILE A CA 1
ATOM 670 C C . ILE A 1 90 ? -9.871 3.260 24.184 1.00 93.56 90 ILE A C 1
ATOM 672 O O . ILE A 1 90 ? -9.188 3.141 25.197 1.00 93.56 90 ILE A O 1
ATOM 676 N N . GLU A 1 91 ? -10.864 2.438 23.873 1.00 92.50 91 GLU A N 1
ATOM 677 C CA . GLU A 1 91 ? -11.170 1.180 24.556 1.00 92.50 91 GLU A CA 1
ATOM 678 C C . GLU A 1 91 ? -10.898 0.004 23.615 1.00 92.50 91 GLU A C 1
ATOM 680 O O . GLU A 1 91 ? -11.291 0.024 22.444 1.00 92.50 91 GLU A O 1
ATOM 685 N N . TYR A 1 92 ? -10.182 -1.003 24.104 1.00 90.69 92 TYR A N 1
ATOM 686 C CA . TYR A 1 92 ? -9.859 -2.216 23.357 1.00 90.69 92 TYR A CA 1
ATOM 687 C C . TYR A 1 92 ? -10.893 -3.318 23.618 1.00 90.69 92 TYR A C 1
ATOM 689 O O . TYR A 1 92 ? -11.715 -3.229 24.526 1.00 90.69 92 TYR A O 1
ATOM 697 N N . GLY A 1 93 ? -10.850 -4.389 22.820 1.00 83.19 93 GLY A N 1
ATOM 698 C CA . GLY A 1 93 ? -11.809 -5.497 22.927 1.00 83.19 93 GLY A CA 1
ATOM 699 C C . GLY A 1 93 ? -11.769 -6.266 24.256 1.00 83.19 93 GLY A C 1
ATOM 700 O O . GLY A 1 93 ? -12.729 -6.958 24.576 1.00 83.19 93 GLY A O 1
ATOM 701 N N . ASP A 1 94 ? -10.689 -6.137 25.030 1.00 85.62 94 ASP A N 1
ATOM 702 C CA . ASP A 1 94 ? -10.544 -6.697 26.380 1.00 85.62 94 ASP A CA 1
ATOM 703 C C . ASP A 1 94 ? -11.084 -5.768 27.489 1.00 85.62 94 ASP A C 1
ATOM 705 O O . ASP A 1 94 ? -11.014 -6.109 28.668 1.00 85.62 94 ASP A O 1
ATOM 709 N N . GLY A 1 95 ? -11.625 -4.600 27.124 1.00 87.56 95 GLY A N 1
ATOM 710 C CA . GLY A 1 95 ? -12.131 -3.582 28.046 1.00 87.56 95 GLY A CA 1
ATOM 711 C C . GLY A 1 95 ? -11.053 -2.662 28.624 1.00 87.56 95 GLY A C 1
ATOM 712 O O . GLY A 1 95 ? -11.378 -1.734 29.368 1.00 87.56 95 GLY A O 1
ATOM 713 N N . SER A 1 96 ? -9.774 -2.871 28.292 1.00 88.94 96 SER A N 1
ATOM 714 C CA . SER A 1 96 ? -8.710 -1.950 28.691 1.00 88.94 96 SER A CA 1
ATOM 715 C C . SER A 1 96 ? -8.844 -0.617 27.950 1.00 88.94 96 SER A C 1
ATOM 717 O O . SER A 1 96 ? -9.326 -0.556 26.815 1.00 88.94 96 SER A O 1
ATOM 719 N N . THR A 1 97 ? -8.424 0.480 28.590 1.00 91.44 97 THR A N 1
ATOM 720 C CA . THR A 1 97 ? -8.505 1.821 27.993 1.00 91.44 97 THR A CA 1
ATOM 721 C C . THR A 1 97 ? -7.145 2.500 27.922 1.00 91.44 97 THR A C 1
ATOM 723 O O . THR A 1 97 ? -6.270 2.269 28.754 1.00 91.44 97 THR A O 1
ATOM 726 N N . TYR A 1 98 ? -6.957 3.346 26.910 1.00 88.88 98 TYR A N 1
ATOM 727 C CA . TYR A 1 98 ? -5.703 4.049 26.667 1.00 88.88 98 TYR A CA 1
ATOM 728 C C . TYR A 1 98 ? -5.931 5.441 26.078 1.00 88.88 98 TYR A C 1
ATOM 730 O O . TYR A 1 98 ? -6.688 5.609 25.124 1.00 88.88 98 TYR A O 1
ATOM 738 N N . HIS A 1 99 ? -5.234 6.444 26.613 1.00 91.50 99 HIS A N 1
ATOM 739 C CA . HIS A 1 99 ? -5.249 7.811 26.092 1.00 91.50 99 HIS A CA 1
ATOM 740 C C . HIS A 1 99 ? -4.149 7.975 25.036 1.00 91.50 99 HIS A C 1
ATOM 742 O O . HIS A 1 99 ? -2.981 8.224 25.342 1.00 91.50 99 HIS A O 1
ATOM 748 N N . ALA A 1 100 ? -4.515 7.811 23.769 1.00 90.06 100 ALA A N 1
ATOM 749 C CA . ALA A 1 100 ? -3.582 7.859 22.653 1.00 90.06 100 ALA A CA 1
ATOM 750 C C . ALA A 1 100 ? -3.340 9.294 22.158 1.00 90.06 100 ALA A C 1
ATOM 752 O O . ALA A 1 100 ? -4.212 10.159 22.228 1.00 90.06 100 ALA A O 1
ATOM 753 N N . ASN A 1 101 ? -2.139 9.541 21.619 1.00 91.00 101 ASN A N 1
ATOM 754 C CA . ASN A 1 101 ? -1.910 10.709 20.763 1.00 91.00 101 ASN A CA 1
ATOM 755 C C . ASN A 1 101 ? -2.687 10.503 19.443 1.00 91.00 101 ASN A C 1
ATOM 757 O O . ASN A 1 101 ? -2.527 9.425 18.865 1.00 91.00 101 ASN A O 1
ATOM 761 N N . PRO A 1 102 ? -3.449 11.491 18.938 1.00 90.19 102 PRO A N 1
ATOM 762 C CA . PRO A 1 102 ? -4.038 11.477 17.595 1.00 90.19 102 PRO A CA 1
ATOM 763 C C . PRO A 1 102 ? -3.111 10.961 16.485 1.00 90.19 102 PRO A C 1
ATOM 765 O O . PRO A 1 102 ? -3.526 10.134 15.680 1.00 90.19 102 PRO A O 1
ATOM 768 N N . ALA A 1 103 ? -1.830 11.345 16.496 1.00 87.81 103 ALA A N 1
ATOM 769 C CA . ALA A 1 103 ? -0.840 10.911 15.506 1.00 87.81 103 ALA A CA 1
ATOM 770 C C . ALA A 1 103 ? -0.553 9.395 15.530 1.00 87.81 103 ALA A C 1
ATOM 772 O O . ALA A 1 103 ? 0.006 8.842 14.584 1.00 87.81 103 ALA A O 1
ATOM 773 N N . ARG A 1 104 ? -0.918 8.707 16.619 1.00 87.69 104 ARG A N 1
ATOM 774 C CA . ARG A 1 104 ? -0.776 7.251 16.762 1.00 87.69 104 ARG A CA 1
ATOM 775 C C . ARG A 1 104 ? -2.027 6.485 16.354 1.00 87.69 104 ARG A C 1
ATOM 777 O O . ARG A 1 104 ? -1.985 5.252 16.362 1.00 87.69 104 ARG A O 1
ATOM 784 N N . LEU A 1 105 ? -3.107 7.180 16.023 1.00 89.81 105 LEU A N 1
ATOM 785 C CA . LEU A 1 105 ? -4.377 6.589 15.641 1.00 89.81 105 LEU A CA 1
ATOM 786 C C . LEU A 1 105 ? -4.546 6.662 14.130 1.00 89.81 105 LEU A C 1
ATOM 788 O O . LEU A 1 105 ? -4.236 7.670 13.507 1.00 89.81 105 LEU A O 1
ATOM 792 N N . MET A 1 106 ? -5.055 5.584 13.548 1.00 90.69 106 MET A N 1
ATOM 793 C CA . MET A 1 106 ? -5.466 5.547 12.153 1.00 90.69 106 MET A CA 1
ATOM 794 C C . MET A 1 106 ? -6.970 5.277 12.094 1.00 90.69 106 MET A C 1
ATOM 796 O O . MET A 1 106 ? -7.380 4.160 12.424 1.00 90.69 106 MET A O 1
ATOM 800 N N . PRO A 1 107 ? -7.801 6.260 11.714 1.00 89.94 107 PRO A N 1
ATOM 801 C CA . PRO A 1 107 ? -9.218 6.028 11.491 1.00 89.94 107 PRO A CA 1
ATOM 802 C C . PRO A 1 107 ? -9.442 5.244 10.194 1.00 89.94 107 PRO A C 1
ATOM 804 O O . PRO A 1 107 ? -8.518 5.003 9.402 1.00 89.94 107 PRO A O 1
ATOM 807 N N . ARG A 1 108 ? -10.696 4.856 9.951 1.00 87.62 108 ARG A N 1
ATOM 808 C CA . ARG A 1 108 ? -11.102 4.422 8.612 1.00 87.62 108 ARG A CA 1
ATOM 809 C C . ARG A 1 108 ? -11.180 5.650 7.714 1.00 87.62 108 ARG A C 1
ATOM 811 O O . ARG A 1 108 ? -12.040 6.499 7.914 1.00 87.62 108 ARG A O 1
ATOM 818 N N . LEU A 1 109 ? -10.275 5.739 6.747 1.00 87.00 109 LEU A N 1
ATOM 819 C CA . LEU A 1 109 ? -10.116 6.918 5.897 1.00 87.00 109 LEU A CA 1
ATOM 820 C C . LEU A 1 109 ? -11.297 7.073 4.932 1.00 87.00 109 LEU A C 1
ATOM 822 O O . LEU A 1 109 ? -11.832 8.166 4.785 1.00 87.00 109 LEU A O 1
ATOM 826 N N . CYS A 1 110 ? -11.769 5.968 4.354 1.00 78.44 110 CYS A N 1
ATOM 827 C CA . CYS A 1 110 ? -12.944 5.953 3.486 1.00 78.44 110 CYS A CA 1
ATOM 828 C C . CYS A 1 110 ? -14.161 5.451 4.281 1.00 78.44 110 CYS A C 1
ATOM 830 O O . CYS A 1 110 ? -14.364 4.246 4.441 1.00 78.44 110 CYS A O 1
ATOM 832 N N . GLN A 1 111 ? -14.973 6.365 4.819 1.00 66.19 111 GLN A N 1
ATOM 833 C CA . GLN A 1 111 ? -16.234 6.025 5.490 1.00 66.19 111 GLN A CA 1
ATOM 834 C C . GLN A 1 111 ? -17.407 6.128 4.507 1.00 66.19 111 GLN A C 1
ATOM 836 O O . GLN A 1 111 ? -17.992 7.193 4.331 1.00 66.19 111 GLN A O 1
ATOM 841 N N . ALA A 1 112 ? -17.817 5.006 3.913 1.00 47.88 112 ALA A N 1
ATOM 842 C CA . ALA A 1 112 ? -18.898 4.963 2.922 1.00 47.88 112 ALA A CA 1
ATOM 843 C C . ALA A 1 112 ? -20.331 5.217 3.471 1.00 47.88 112 ALA A C 1
ATOM 845 O O . ALA A 1 112 ? -21.294 4.953 2.751 1.00 47.88 112 ALA A O 1
ATOM 846 N N . ALA A 1 113 ? -20.533 5.682 4.718 1.00 41.34 113 ALA A N 1
ATOM 847 C CA . ALA A 1 113 ? -21.898 5.841 5.261 1.00 41.34 113 ALA A CA 1
ATOM 848 C C . ALA A 1 113 ? -22.125 6.771 6.479 1.00 41.34 113 ALA A C 1
ATOM 850 O O . ALA A 1 113 ? -23.282 7.047 6.786 1.00 41.34 113 ALA A O 1
ATOM 851 N N . SER A 1 114 ? -21.114 7.266 7.201 1.00 38.91 114 SER A N 1
ATOM 852 C CA . SER A 1 114 ? -21.336 7.940 8.507 1.00 38.91 114 SER A CA 1
ATOM 853 C C . SER A 1 114 ? -21.337 9.473 8.487 1.00 38.91 114 SER A C 1
ATOM 855 O O . SER A 1 114 ? -21.669 10.082 9.500 1.00 38.91 114 SER A O 1
ATOM 857 N N . ARG A 1 115 ? -21.031 10.124 7.355 1.00 44.59 115 ARG A N 1
ATOM 858 C CA . ARG A 1 115 ? -20.975 11.600 7.244 1.00 44.59 115 ARG A CA 1
ATOM 859 C C . ARG A 1 115 ? -22.096 12.224 6.400 1.00 44.59 115 ARG A C 1
ATOM 861 O O . ARG A 1 115 ? -21.918 13.279 5.805 1.00 44.59 115 ARG A O 1
ATOM 868 N N . GLY A 1 116 ? -23.266 11.585 6.348 1.00 39.81 116 GLY A N 1
ATOM 869 C CA . GLY A 1 116 ? -24.500 12.200 5.833 1.00 39.81 116 GLY A CA 1
ATOM 870 C C . GLY A 1 116 ? -24.605 12.385 4.312 1.00 39.81 116 GLY A C 1
ATOM 871 O O . GLY A 1 116 ? -25.652 12.825 3.846 1.00 39.81 116 GLY A O 1
ATOM 872 N N . ASN A 1 117 ? -23.591 12.007 3.527 1.00 39.41 117 ASN A N 1
ATOM 873 C CA . ASN A 1 117 ? -23.667 12.022 2.065 1.00 39.41 117 ASN A CA 1
ATOM 874 C C . ASN A 1 117 ? -23.941 10.618 1.513 1.00 39.41 117 ASN A C 1
ATOM 876 O O . ASN A 1 117 ? -23.120 9.712 1.606 1.00 39.41 117 ASN A O 1
ATOM 880 N N . ALA A 1 118 ? -25.123 10.455 0.919 1.00 42.09 118 ALA A N 1
ATOM 881 C CA . ALA A 1 118 ? -25.672 9.196 0.412 1.00 42.09 118 ALA A CA 1
ATOM 882 C C . ALA A 1 118 ? -25.066 8.711 -0.925 1.00 42.09 118 ALA A C 1
ATOM 884 O O . ALA A 1 118 ? -25.650 7.856 -1.590 1.00 42.09 118 ALA A O 1
ATOM 885 N N . CYS A 1 119 ? -23.913 9.237 -1.345 1.00 45.81 119 CYS A N 1
ATOM 886 C CA . CYS A 1 119 ? -23.227 8.763 -2.543 1.00 45.81 119 CYS A CA 1
ATOM 887 C C . CYS A 1 119 ? -22.132 7.777 -2.121 1.00 45.81 119 CYS A C 1
ATOM 889 O O . CYS A 1 119 ? -21.080 8.196 -1.645 1.00 45.81 119 CYS A O 1
ATOM 891 N N . LYS A 1 120 ? -22.382 6.467 -2.267 1.00 60.25 120 LYS A N 1
ATOM 892 C CA . LYS A 1 120 ? -21.352 5.422 -2.138 1.00 60.25 120 LYS A CA 1
ATOM 893 C C . LYS A 1 120 ? -20.355 5.556 -3.296 1.00 60.25 120 LYS A C 1
ATOM 895 O O . LYS A 1 120 ? -20.449 4.825 -4.278 1.00 60.25 120 LYS A O 1
ATOM 900 N N . GLN A 1 121 ? -19.450 6.524 -3.220 1.00 74.00 121 GLN A N 1
ATOM 901 C CA . GLN A 1 121 ? -18.278 6.552 -4.089 1.00 74.00 121 GLN A CA 1
ATOM 902 C C . GLN A 1 121 ? -17.255 5.551 -3.559 1.00 74.00 121 GLN A C 1
ATOM 904 O O . GLN A 1 121 ? -17.100 5.393 -2.348 1.00 74.00 121 GLN A O 1
ATOM 909 N N . VAL A 1 122 ? -16.592 4.845 -4.473 1.00 89.12 122 VAL A N 1
ATOM 910 C CA . VAL A 1 122 ? -15.482 3.957 -4.122 1.00 89.12 122 VAL A CA 1
ATOM 911 C C . VAL A 1 122 ? -14.322 4.831 -3.649 1.00 89.12 122 VAL A C 1
ATOM 913 O O . VAL A 1 122 ? -13.932 5.770 -4.348 1.00 89.12 122 VAL A O 1
ATOM 916 N N . GLY A 1 123 ? -13.794 4.533 -2.465 1.00 93.19 123 GLY A N 1
ATOM 917 C CA . GLY A 1 123 ? -12.606 5.193 -1.940 1.00 93.19 123 GLY A CA 1
ATOM 918 C C . GLY A 1 123 ? -11.345 4.679 -2.628 1.00 93.19 123 GLY A C 1
ATOM 919 O O . GLY A 1 123 ? -11.229 3.483 -2.897 1.00 93.19 123 GLY A O 1
ATOM 920 N N . VAL A 1 124 ? -10.386 5.557 -2.904 1.00 95.88 124 VAL A N 1
ATOM 921 C CA . VAL A 1 124 ? -9.078 5.196 -3.457 1.00 95.88 124 VAL A CA 1
ATOM 922 C C . VAL A 1 124 ? -7.986 5.789 -2.583 1.00 95.88 124 VAL A C 1
ATOM 924 O O . VAL A 1 124 ? -7.807 7.001 -2.552 1.00 95.88 124 VAL A O 1
ATOM 927 N N . ILE A 1 125 ? -7.220 4.944 -1.895 1.00 96.25 125 ILE A N 1
ATOM 928 C CA . ILE A 1 125 ? -6.073 5.393 -1.099 1.00 96.25 125 ILE A CA 1
ATOM 929 C C . ILE A 1 125 ? -4.797 5.165 -1.899 1.00 96.25 125 ILE A C 1
ATOM 931 O O . ILE A 1 125 ? -4.479 4.026 -2.237 1.00 96.25 125 ILE A O 1
ATOM 935 N N . VAL A 1 126 ? -4.046 6.227 -2.177 1.00 95.88 126 VAL A N 1
ATOM 936 C CA . VAL A 1 126 ? -2.799 6.164 -2.948 1.00 95.88 126 VAL A CA 1
ATOM 937 C C . VAL A 1 126 ? -1.604 6.302 -2.011 1.00 95.88 126 VAL A C 1
ATOM 939 O O . VAL A 1 126 ? -1.558 7.197 -1.175 1.00 95.88 126 VAL A O 1
ATOM 942 N N . THR A 1 127 ? -0.617 5.422 -2.160 1.00 95.12 127 THR A N 1
ATOM 943 C CA . THR A 1 127 ? 0.611 5.383 -1.351 1.00 95.12 127 THR A CA 1
ATOM 944 C C . THR A 1 127 ? 1.846 5.360 -2.249 1.00 95.12 127 THR A C 1
ATOM 946 O O . THR A 1 127 ? 1.827 4.750 -3.317 1.00 95.12 127 THR A O 1
ATOM 949 N N . ALA A 1 128 ? 2.942 5.991 -1.821 1.00 92.62 128 ALA A N 1
ATOM 950 C CA . ALA A 1 128 ? 4.205 5.969 -2.568 1.00 92.62 128 ALA A CA 1
ATOM 951 C C . ALA A 1 128 ? 5.139 4.804 -2.175 1.00 92.62 128 ALA A C 1
ATOM 953 O O . ALA A 1 128 ? 5.958 4.373 -2.983 1.00 92.62 128 ALA A O 1
ATOM 954 N N . THR A 1 129 ? 5.029 4.276 -0.949 1.00 92.19 129 THR A N 1
ATOM 955 C CA . THR A 1 129 ? 5.968 3.284 -0.391 1.00 92.19 129 THR A CA 1
ATOM 956 C C . THR A 1 129 ? 5.271 1.986 0.010 1.00 92.19 129 THR A C 1
ATOM 958 O O . THR A 1 129 ? 4.092 1.974 0.371 1.00 92.19 129 THR A O 1
ATOM 961 N N . THR A 1 130 ? 6.010 0.873 -0.004 1.00 91.88 130 THR A N 1
ATOM 962 C CA . THR A 1 130 ? 5.476 -0.443 0.393 1.00 91.88 130 THR A CA 1
ATOM 963 C C . THR A 1 130 ? 5.079 -0.492 1.870 1.00 91.88 130 THR A C 1
ATOM 965 O O . THR A 1 130 ? 4.125 -1.177 2.236 1.00 91.88 130 THR A O 1
ATOM 968 N N . ASP A 1 131 ? 5.772 0.252 2.732 1.00 91.38 131 ASP A N 1
ATOM 969 C CA . ASP A 1 131 ? 5.456 0.306 4.162 1.00 91.38 131 ASP A CA 1
ATOM 970 C C . ASP A 1 131 ? 4.116 0.996 4.417 1.00 91.38 131 ASP A C 1
ATOM 972 O O . ASP A 1 131 ? 3.293 0.495 5.188 1.00 91.38 131 ASP A O 1
ATOM 976 N N . HIS A 1 132 ? 3.851 2.094 3.708 1.00 93.00 132 HIS A N 1
ATOM 977 C CA . HIS A 1 132 ? 2.560 2.770 3.736 1.00 93.00 132 HIS A CA 1
ATOM 978 C C . HIS A 1 132 ? 1.454 1.904 3.140 1.00 93.00 132 HIS A C 1
ATOM 980 O O . HIS A 1 132 ? 0.414 1.742 3.770 1.00 93.00 132 HIS A O 1
ATOM 986 N N . TYR A 1 133 ? 1.701 1.277 1.992 1.00 95.25 133 TYR A N 1
ATOM 987 C CA . TYR A 1 133 ? 0.765 0.348 1.362 1.00 95.25 133 TYR A CA 1
ATOM 988 C C . TYR A 1 133 ? 0.327 -0.775 2.319 1.00 95.25 133 TYR A C 1
ATOM 990 O O . TYR A 1 133 ? -0.863 -0.942 2.592 1.00 95.25 133 TYR A O 1
ATOM 998 N N . ARG A 1 134 ? 1.285 -1.478 2.939 1.00 94.19 134 ARG A N 1
ATOM 999 C CA . ARG A 1 134 ? 0.998 -2.542 3.918 1.00 94.19 134 ARG A CA 1
ATOM 1000 C C . ARG A 1 134 ? 0.340 -2.018 5.192 1.00 94.19 134 ARG A C 1
ATOM 1002 O O . ARG A 1 134 ? -0.486 -2.705 5.793 1.00 94.19 134 ARG A O 1
ATOM 1009 N N . ARG A 1 135 ? 0.688 -0.808 5.636 1.00 92.38 135 ARG A N 1
ATOM 1010 C CA . ARG A 1 135 ? 0.019 -0.152 6.767 1.00 92.38 135 ARG A CA 1
ATOM 1011 C C . ARG A 1 135 ? -1.448 0.140 6.450 1.00 92.38 135 ARG A C 1
ATOM 1013 O O . ARG A 1 135 ? -2.308 -0.138 7.284 1.00 92.38 135 ARG A O 1
ATOM 1020 N N . ILE A 1 136 ? -1.746 0.668 5.268 1.00 94.56 136 ILE A N 1
ATOM 1021 C CA . ILE A 1 136 ? -3.120 0.923 4.831 1.00 94.56 136 ILE A CA 1
ATOM 1022 C C . ILE A 1 136 ? -3.893 -0.393 4.705 1.00 94.56 136 ILE A C 1
ATOM 1024 O O . ILE A 1 136 ? -4.989 -0.486 5.253 1.00 94.56 136 ILE A O 1
ATOM 1028 N N . ALA A 1 137 ? -3.290 -1.442 4.137 1.00 94.25 137 ALA A N 1
ATOM 1029 C CA . ALA A 1 137 ? -3.885 -2.779 4.105 1.00 94.25 137 ALA A CA 1
ATOM 1030 C C . ALA A 1 137 ? -4.315 -3.254 5.508 1.00 94.25 137 ALA A C 1
ATOM 1032 O O . ALA A 1 137 ? -5.463 -3.636 5.709 1.00 94.25 137 ALA A O 1
ATOM 1033 N N . ARG A 1 138 ? -3.442 -3.141 6.521 1.00 91.69 138 ARG A N 1
ATOM 1034 C CA . ARG A 1 138 ? -3.766 -3.559 7.902 1.00 91.69 138 ARG A CA 1
ATOM 1035 C C . ARG A 1 138 ? -4.850 -2.717 8.573 1.00 91.69 138 ARG A C 1
ATOM 1037 O O . ARG A 1 138 ? -5.635 -3.228 9.369 1.00 91.69 138 ARG A O 1
ATOM 1044 N N . THR A 1 139 ? -4.857 -1.414 8.312 1.00 92.12 139 THR A N 1
ATOM 1045 C CA . THR A 1 139 ? -5.714 -0.469 9.047 1.00 92.12 139 THR A CA 1
ATOM 1046 C C . THR A 1 139 ? -7.106 -0.341 8.435 1.00 92.12 139 THR A C 1
ATOM 1048 O O . THR A 1 139 ? -8.086 -0.204 9.167 1.00 92.12 139 THR A O 1
ATOM 1051 N N . GLN A 1 140 ? -7.221 -0.456 7.111 1.00 92.62 140 GLN A N 1
ATOM 1052 C CA . GLN A 1 140 ? -8.476 -0.221 6.395 1.00 92.62 140 GLN A CA 1
ATOM 1053 C C . GLN A 1 140 ? -9.287 -1.500 6.126 1.00 92.62 140 GLN A C 1
ATOM 1055 O O . GLN A 1 140 ? -10.488 -1.408 5.874 1.00 92.62 140 GLN A O 1
ATOM 1060 N N . ILE A 1 141 ? -8.665 -2.682 6.226 1.00 93.50 141 ILE A N 1
ATOM 1061 C CA . ILE A 1 141 ? -9.305 -3.989 6.000 1.00 93.50 141 ILE A CA 1
ATOM 1062 C C . ILE A 1 141 ? -9.756 -4.615 7.322 1.00 93.50 141 ILE A C 1
ATOM 1064 O O . ILE A 1 141 ? -9.041 -4.577 8.325 1.00 93.50 141 ILE A O 1
ATOM 1068 N N . THR A 1 142 ? -10.933 -5.233 7.311 1.00 91.62 142 THR A N 1
ATOM 1069 C CA . THR A 1 142 ? -11.539 -5.954 8.433 1.00 91.62 142 THR A CA 1
ATOM 1070 C C . THR A 1 142 ? -11.905 -7.390 8.113 1.00 91.62 142 THR A C 1
ATOM 1072 O O . THR A 1 142 ? -11.987 -7.784 6.961 1.00 91.62 142 THR A O 1
ATOM 1075 N N . SER A 1 143 ? -12.179 -8.183 9.150 1.00 92.69 143 SER A N 1
ATOM 1076 C CA . SER A 1 143 ? -12.491 -9.612 9.030 1.00 92.69 143 SER A CA 1
ATOM 1077 C C . SER A 1 143 ? -13.748 -9.941 8.207 1.00 92.69 143 SER A C 1
ATOM 1079 O O . SER A 1 143 ? -13.931 -11.080 7.759 1.00 92.69 143 SER A O 1
ATOM 1081 N N . SER A 1 144 ? -14.629 -8.960 7.990 1.00 93.62 144 SER A N 1
ATOM 1082 C CA . SER A 1 144 ? -15.798 -9.076 7.116 1.00 93.62 144 SER A CA 1
ATOM 1083 C C . SER A 1 144 ? -15.474 -8.933 5.629 1.00 93.62 144 SER A C 1
ATOM 1085 O O . SER A 1 144 ? -16.312 -9.300 4.811 1.00 93.62 144 SER A O 1
ATOM 1087 N N . ASP A 1 145 ? -14.301 -8.405 5.279 1.00 96.12 145 ASP A N 1
ATOM 1088 C CA . ASP A 1 145 ? -13.941 -8.089 3.900 1.00 96.12 145 ASP A CA 1
ATOM 1089 C C . ASP A 1 145 ? -13.515 -9.323 3.095 1.00 96.12 145 ASP A C 1
ATOM 1091 O O . ASP A 1 145 ? -13.078 -10.338 3.643 1.00 96.12 145 ASP A O 1
ATOM 1095 N N . ILE A 1 146 ? -13.646 -9.211 1.772 1.00 97.81 146 ILE A N 1
ATOM 1096 C CA . ILE A 1 146 ? -13.091 -10.148 0.791 1.00 97.81 146 ILE A CA 1
ATOM 1097 C C . ILE A 1 146 ? -12.133 -9.346 -0.079 1.00 97.81 146 ILE A C 1
ATOM 1099 O O . ILE A 1 146 ? -12.515 -8.320 -0.645 1.00 97.81 146 ILE A O 1
ATOM 1103 N N . VAL A 1 147 ? -10.884 -9.790 -0.161 1.00 98.50 147 VAL A N 1
ATOM 1104 C CA . VAL A 1 147 ? -9.778 -8.962 -0.633 1.00 98.50 147 VAL A CA 1
ATOM 1105 C C . VAL A 1 147 ? -9.087 -9.597 -1.830 1.00 98.50 147 VAL A C 1
ATOM 1107 O O . VAL A 1 147 ? -8.749 -10.779 -1.822 1.00 98.50 147 VAL A O 1
ATOM 1110 N N . LEU A 1 148 ? -8.836 -8.788 -2.850 1.00 98.50 148 LEU A N 1
ATOM 1111 C CA . LEU A 1 148 ? -7.955 -9.130 -3.959 1.00 98.50 148 LEU A CA 1
ATOM 1112 C C . LEU A 1 148 ? -6.699 -8.263 -3.877 1.00 98.50 148 LEU A C 1
ATOM 1114 O O . LEU A 1 148 ? -6.807 -7.046 -3.761 1.00 98.50 148 LEU A O 1
ATOM 1118 N N . GLU A 1 149 ? -5.523 -8.865 -4.006 1.00 98.38 149 GLU A N 1
ATOM 1119 C CA . GLU A 1 149 ? -4.285 -8.138 -4.279 1.00 98.38 149 GLU A CA 1
ATOM 1120 C C . GLU A 1 149 ? -3.820 -8.399 -5.715 1.00 98.38 149 GLU A C 1
ATOM 1122 O O . GLU A 1 149 ? -3.616 -9.545 -6.115 1.00 98.38 149 GLU A O 1
ATOM 1127 N N . ILE A 1 150 ? -3.641 -7.327 -6.484 1.00 97.62 150 ILE A N 1
ATOM 1128 C CA . ILE A 1 150 ? -3.107 -7.339 -7.845 1.00 97.62 150 ILE A CA 1
ATOM 1129 C C . ILE A 1 150 ? -1.638 -6.913 -7.799 1.00 97.62 150 ILE A C 1
ATOM 1131 O O . ILE A 1 150 ? -1.329 -5.803 -7.368 1.00 97.62 150 ILE A O 1
ATOM 1135 N N . GLY A 1 151 ? -0.752 -7.754 -8.332 1.00 95.56 151 GLY A N 1
ATOM 1136 C CA . GLY A 1 151 ? 0.696 -7.570 -8.234 1.00 95.56 151 GLY A CA 1
ATOM 1137 C C . GLY A 1 151 ? 1.228 -8.056 -6.889 1.00 95.56 151 GLY A C 1
ATOM 1138 O O . GLY A 1 151 ? 1.924 -7.321 -6.200 1.00 95.56 151 GLY A O 1
ATOM 1139 N N . CYS A 1 152 ? 0.841 -9.266 -6.469 1.00 95.62 152 CYS A N 1
ATOM 1140 C CA . CYS A 1 152 ? 1.186 -9.769 -5.139 1.00 95.62 152 CYS A CA 1
ATOM 1141 C C . CYS A 1 152 ? 2.659 -10.180 -4.976 1.00 95.62 152 CYS A C 1
ATOM 1143 O O . CYS A 1 152 ? 3.082 -10.422 -3.844 1.00 95.62 152 CYS A O 1
ATOM 1145 N N . ASP A 1 153 ? 3.423 -10.288 -6.071 1.00 94.88 153 ASP A N 1
ATOM 1146 C CA . ASP A 1 153 ? 4.814 -10.746 -6.092 1.00 94.88 153 ASP A CA 1
ATOM 1147 C C . ASP A 1 153 ? 5.015 -12.012 -5.230 1.00 94.88 153 ASP A C 1
ATOM 1149 O O . ASP A 1 153 ? 4.383 -13.035 -5.496 1.00 94.88 153 ASP A O 1
ATOM 1153 N N . LEU A 1 154 ? 5.835 -11.953 -4.174 1.00 96.19 154 LEU A N 1
ATOM 1154 C CA . LEU A 1 154 ? 6.125 -13.091 -3.290 1.00 96.19 154 LEU A CA 1
ATOM 1155 C C . LEU A 1 154 ? 5.021 -13.386 -2.253 1.00 96.19 154 LEU A C 1
ATOM 1157 O O . LEU A 1 154 ? 5.176 -14.288 -1.435 1.00 96.19 154 LEU A O 1
ATOM 1161 N N . GLY A 1 155 ? 3.917 -12.634 -2.246 1.00 96.00 155 GLY A N 1
ATOM 1162 C CA . GLY A 1 155 ? 2.733 -12.917 -1.425 1.00 96.00 155 GLY A CA 1
ATOM 1163 C C . GLY A 1 155 ? 2.751 -12.377 0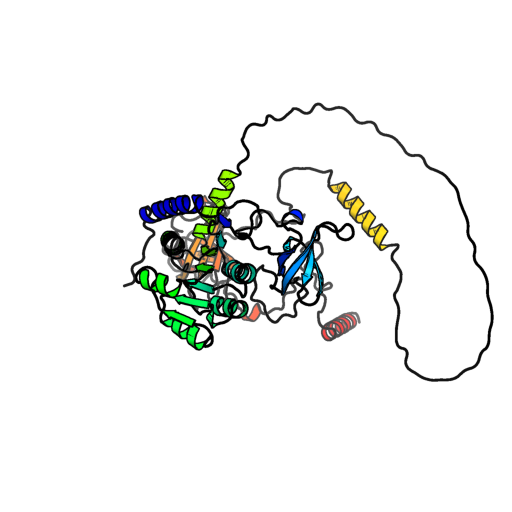.010 1.00 96.00 155 GLY A C 1
ATOM 1164 O O . GLY A 1 155 ? 1.863 -12.709 0.792 1.00 96.00 155 GLY A O 1
ATOM 1165 N N . ILE A 1 156 ? 3.713 -11.518 0.367 1.00 96.31 156 ILE A N 1
ATOM 1166 C CA . ILE A 1 156 ? 3.872 -10.983 1.736 1.00 96.31 156 ILE A CA 1
ATOM 1167 C C . ILE A 1 156 ? 2.625 -10.215 2.204 1.00 96.31 156 ILE A C 1
ATOM 1169 O O . ILE A 1 156 ? 2.179 -10.367 3.342 1.00 96.31 156 ILE A O 1
ATOM 1173 N N . THR A 1 157 ? 2.070 -9.351 1.351 1.00 96.81 157 THR A N 1
ATOM 1174 C CA . THR A 1 157 ? 0.892 -8.548 1.709 1.00 96.81 157 THR A CA 1
ATOM 1175 C C . THR A 1 157 ? -0.369 -9.414 1.767 1.00 96.81 157 THR A C 1
ATOM 1177 O O . THR A 1 157 ? -1.148 -9.260 2.705 1.00 96.81 157 THR A O 1
ATOM 1180 N N . VAL A 1 158 ? -0.534 -10.374 0.850 1.00 97.88 158 VAL A N 1
ATOM 1181 C CA . VAL A 1 158 ? -1.596 -11.396 0.907 1.00 97.88 158 VAL A CA 1
ATOM 1182 C C . VAL A 1 158 ? -1.595 -12.123 2.245 1.00 97.88 158 VAL A C 1
ATOM 1184 O O . VAL A 1 158 ? -2.648 -12.233 2.863 1.00 97.88 158 VAL A O 1
ATOM 1187 N N . ASP A 1 159 ? -0.434 -12.589 2.710 1.00 97.31 159 ASP A N 1
ATOM 1188 C CA . ASP A 1 159 ? -0.308 -13.311 3.980 1.00 97.31 159 ASP A CA 1
ATOM 1189 C C . ASP A 1 159 ? -0.715 -12.447 5.180 1.00 97.31 159 ASP A C 1
ATOM 1191 O O . ASP A 1 159 ? -1.526 -12.839 6.018 1.00 97.31 159 ASP A O 1
ATOM 1195 N N . LEU A 1 160 ? -0.231 -11.207 5.192 1.00 95.12 160 LEU A N 1
ATOM 1196 C CA . LEU A 1 160 ? -0.587 -10.195 6.180 1.00 95.12 160 LEU A CA 1
ATOM 1197 C C . LEU A 1 160 ? -2.096 -9.912 6.198 1.00 95.12 160 LEU A C 1
ATOM 1199 O O . LEU A 1 160 ? -2.673 -9.717 7.267 1.00 95.12 160 LEU A O 1
ATOM 1203 N N . VAL A 1 161 ? -2.744 -9.859 5.032 1.00 96.62 161 VAL A N 1
ATOM 1204 C CA . VAL A 1 161 ? -4.194 -9.656 4.932 1.00 96.62 161 VAL A CA 1
ATOM 1205 C C . VAL A 1 161 ? -4.944 -10.929 5.332 1.00 96.62 161 VAL A C 1
ATOM 1207 O O . VAL A 1 161 ? -5.989 -10.831 5.976 1.00 96.62 161 VAL A O 1
ATOM 1210 N N . ALA A 1 162 ? -4.409 -12.114 5.027 1.00 96.94 162 ALA A N 1
ATOM 1211 C CA . ALA A 1 162 ? -4.980 -13.401 5.419 1.00 96.94 162 ALA A CA 1
ATOM 1212 C C . ALA A 1 162 ? -5.126 -13.526 6.940 1.00 96.94 162 ALA A C 1
ATOM 1214 O O . ALA A 1 162 ? -6.117 -14.092 7.400 1.00 96.94 162 ALA A O 1
ATOM 1215 N N . ASP A 1 163 ? -4.205 -12.952 7.717 1.00 94.62 163 ASP A N 1
ATOM 1216 C CA . ASP A 1 163 ? -4.308 -12.898 9.183 1.00 94.62 163 ASP A CA 1
ATOM 1217 C C . ASP A 1 163 ? -5.502 -12.064 9.677 1.00 94.62 163 ASP A C 1
ATOM 1219 O O . ASP A 1 163 ? -5.981 -12.258 10.793 1.00 94.62 163 ASP A O 1
ATOM 1223 N N . ILE A 1 164 ? -6.012 -11.148 8.847 1.00 93.69 164 ILE A N 1
ATOM 1224 C CA . ILE A 1 164 ? -7.131 -10.258 9.17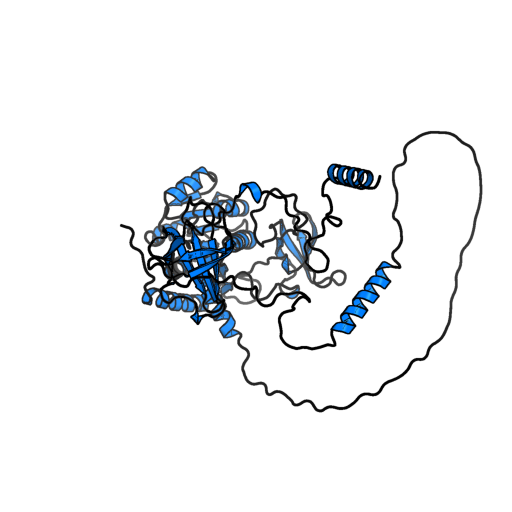5 1.00 93.69 164 ILE A CA 1
ATOM 1225 C C . ILE A 1 164 ? -8.464 -10.853 8.708 1.00 93.69 164 ILE A C 1
ATOM 1227 O O . ILE A 1 164 ? -9.424 -10.905 9.479 1.00 93.69 164 ILE A O 1
ATOM 1231 N N . VAL A 1 165 ? -8.549 -11.264 7.437 1.00 96.31 165 VAL A N 1
ATOM 1232 C CA . VAL A 1 165 ? -9.811 -11.709 6.801 1.00 96.31 165 VAL A CA 1
ATOM 1233 C C . VAL A 1 165 ? -10.009 -13.223 6.813 1.00 96.31 165 VAL A C 1
ATOM 1235 O O . VAL A 1 165 ? -11.118 -13.713 6.587 1.00 96.31 165 VAL A O 1
ATOM 1238 N N . GLY A 1 166 ? -8.950 -13.969 7.112 1.00 96.44 166 GLY A N 1
ATOM 1239 C CA . GLY A 1 166 ? -8.871 -15.410 6.935 1.00 96.44 166 GLY A CA 1
ATOM 1240 C C . GLY A 1 166 ? -8.367 -15.786 5.532 1.00 96.44 166 GLY A C 1
ATOM 1241 O O . GLY A 1 166 ? -8.729 -15.148 4.542 1.00 96.44 166 GLY A O 1
ATOM 1242 N N . PRO A 1 167 ? -7.578 -16.866 5.402 1.00 95.50 167 PRO A N 1
ATOM 1243 C CA . PRO A 1 167 ? -6.912 -17.235 4.148 1.00 95.50 167 PRO A CA 1
ATOM 1244 C C . PRO A 1 167 ? -7.859 -17.522 2.973 1.00 95.50 167 PRO A C 1
ATOM 1246 O O . PRO A 1 167 ? -7.471 -17.380 1.819 1.00 95.50 167 PRO A O 1
ATOM 1249 N N . SER A 1 168 ? -9.110 -17.909 3.241 1.00 95.62 168 SER A N 1
ATOM 1250 C CA . SER A 1 168 ? -10.113 -18.172 2.201 1.00 95.62 168 SER A CA 1
ATOM 1251 C C . SER A 1 168 ? -10.729 -16.909 1.593 1.00 95.62 168 SER A C 1
ATOM 1253 O O . SER A 1 168 ? -11.380 -17.004 0.554 1.00 95.62 168 SER A O 1
ATOM 1255 N N . LYS A 1 169 ? -10.546 -15.744 2.229 1.00 97.56 169 LYS A N 1
ATOM 1256 C CA . LYS A 1 169 ? -11.126 -14.462 1.804 1.00 97.56 169 LYS A CA 1
ATOM 1257 C C . LYS A 1 169 ? -10.117 -13.514 1.162 1.00 97.56 169 LYS A C 1
ATOM 1259 O O . LYS A 1 169 ? -10.473 -12.375 0.875 1.00 97.56 169 LYS A O 1
ATOM 1264 N N . VAL A 1 170 ? -8.882 -13.954 0.941 1.00 98.31 170 VAL A N 1
ATOM 1265 C CA . VAL A 1 170 ? -7.865 -13.165 0.246 1.00 98.31 170 VAL A CA 1
ATOM 1266 C C . VAL A 1 170 ? -7.298 -13.944 -0.932 1.00 98.31 170 VAL A C 1
ATOM 1268 O O . VAL A 1 170 ? -7.041 -15.145 -0.835 1.00 98.31 170 VAL A O 1
ATOM 1271 N N . ILE A 1 171 ? -7.131 -13.262 -2.062 1.00 98.31 171 ILE A N 1
ATOM 1272 C CA . ILE A 1 171 ? -6.559 -13.832 -3.280 1.00 98.31 171 ILE A CA 1
ATOM 1273 C C . ILE A 1 171 ? -5.428 -12.925 -3.757 1.00 98.31 171 ILE A C 1
ATOM 1275 O O . ILE A 1 171 ? -5.641 -11.735 -3.973 1.00 98.31 171 ILE A O 1
ATOM 1279 N N . GLY A 1 172 ? -4.240 -13.498 -3.936 1.00 98.25 172 GLY A N 1
ATOM 1280 C CA . GLY A 1 172 ? -3.116 -12.845 -4.601 1.00 98.25 172 GLY A CA 1
ATOM 1281 C C . GLY A 1 172 ? -3.079 -13.169 -6.087 1.00 98.25 172 GLY A C 1
ATOM 1282 O O . GLY A 1 172 ? -3.197 -14.336 -6.468 1.00 98.25 172 GLY A O 1
ATOM 1283 N N . VAL A 1 173 ? -2.892 -12.152 -6.919 1.00 98.00 173 VAL A N 1
ATOM 1284 C CA . VAL A 1 173 ? -2.691 -12.291 -8.361 1.00 98.00 173 VAL A CA 1
ATOM 1285 C C . VAL A 1 173 ? -1.367 -11.665 -8.765 1.00 98.00 173 VAL A C 1
ATOM 1287 O O . VAL A 1 173 ? -1.091 -10.516 -8.427 1.00 98.00 173 VAL A O 1
ATOM 1290 N N . ASP A 1 174 ? -0.588 -12.380 -9.568 1.00 96.88 174 ASP A N 1
ATOM 1291 C CA . ASP A 1 174 ? 0.595 -11.841 -10.238 1.00 96.88 174 ASP A CA 1
ATOM 1292 C C . ASP A 1 174 ? 0.760 -12.476 -11.623 1.00 96.88 174 ASP A C 1
ATOM 1294 O O . ASP A 1 174 ? 0.300 -13.589 -11.869 1.00 96.88 174 ASP A O 1
ATOM 1298 N N . LYS A 1 175 ? 1.430 -11.772 -12.537 1.00 94.75 175 LYS A N 1
ATOM 1299 C CA . LYS A 1 175 ? 1.764 -12.301 -13.866 1.00 94.75 175 LYS A CA 1
ATOM 1300 C C . LYS A 1 175 ? 3.018 -13.183 -13.857 1.00 94.75 175 LYS A C 1
ATOM 1302 O O . LYS A 1 175 ? 3.281 -13.873 -14.834 1.00 94.75 175 LYS A O 1
ATOM 1307 N N . SER A 1 176 ? 3.857 -13.051 -12.831 1.00 94.94 176 SER A N 1
ATOM 1308 C CA . SER A 1 176 ? 5.149 -13.719 -12.721 1.00 94.94 176 SER A CA 1
ATOM 1309 C C . SER A 1 176 ? 4.949 -15.143 -12.217 1.00 94.94 176 SER A C 1
ATOM 1311 O O . SER A 1 176 ? 4.581 -15.346 -11.059 1.00 94.94 176 SER A O 1
ATOM 1313 N N . HIS A 1 177 ? 5.210 -16.125 -13.083 1.00 96.25 177 HIS A N 1
ATOM 1314 C CA . HIS A 1 177 ? 5.157 -17.543 -12.722 1.00 96.25 177 HIS A CA 1
ATOM 1315 C C . HIS A 1 177 ? 6.051 -17.851 -11.511 1.00 96.25 177 HIS A C 1
ATOM 1317 O O . HIS A 1 177 ? 5.585 -18.432 -10.531 1.00 96.25 177 HIS A O 1
ATOM 1323 N N . ASP A 1 178 ? 7.302 -17.379 -11.546 1.00 96.81 178 ASP A N 1
ATOM 1324 C CA . ASP A 1 178 ? 8.292 -17.608 -10.490 1.00 96.81 178 ASP A CA 1
ATOM 1325 C C . ASP A 1 178 ? 7.833 -17.011 -9.152 1.00 96.81 178 ASP A C 1
ATOM 1327 O O . ASP A 1 178 ? 7.882 -17.684 -8.121 1.00 96.81 178 ASP A O 1
ATOM 1331 N N . SER A 1 179 ? 7.316 -15.775 -9.164 1.00 96.25 179 SER A N 1
ATOM 1332 C CA . SER A 1 179 ? 6.817 -15.121 -7.946 1.00 96.25 179 SER A CA 1
ATOM 1333 C C . SER A 1 179 ? 5.633 -15.890 -7.351 1.00 96.25 179 SER A C 1
ATOM 1335 O O . SER A 1 179 ? 5.607 -16.145 -6.149 1.00 96.25 179 SER A O 1
ATOM 1337 N N . ILE A 1 180 ? 4.687 -16.339 -8.188 1.00 97.88 180 ILE A N 1
ATOM 1338 C CA . ILE A 1 180 ? 3.528 -17.128 -7.744 1.00 97.88 180 ILE A CA 1
ATOM 1339 C C . ILE A 1 180 ? 3.945 -18.488 -7.188 1.00 97.88 180 ILE A C 1
ATOM 1341 O O . ILE A 1 180 ? 3.349 -18.953 -6.213 1.00 97.88 180 ILE A O 1
ATOM 1345 N N . GLN A 1 181 ? 4.942 -19.142 -7.785 1.00 97.94 181 GLN A N 1
ATOM 1346 C CA . GLN A 1 181 ? 5.446 -20.408 -7.268 1.00 97.94 181 GLN A CA 1
ATOM 1347 C C . GLN A 1 181 ? 6.065 -20.215 -5.877 1.00 97.94 181 GLN A C 1
ATOM 1349 O O . GLN A 1 181 ? 5.664 -20.904 -4.937 1.00 97.94 181 GLN A O 1
ATOM 1354 N N . ILE A 1 182 ? 6.947 -19.223 -5.720 1.00 97.94 182 ILE A N 1
ATOM 1355 C CA . ILE A 1 182 ? 7.564 -18.893 -4.428 1.00 97.94 182 ILE A CA 1
ATOM 1356 C C . ILE A 1 182 ? 6.495 -18.513 -3.396 1.00 97.94 182 ILE A C 1
ATOM 1358 O O . ILE A 1 182 ? 6.554 -18.973 -2.257 1.00 97.94 182 ILE A O 1
ATOM 1362 N N . ALA A 1 183 ? 5.484 -17.729 -3.780 1.00 97.69 183 ALA A N 1
ATOM 1363 C CA . ALA A 1 183 ? 4.392 -17.339 -2.893 1.00 97.69 183 ALA A CA 1
ATOM 1364 C C . ALA A 1 183 ? 3.589 -18.553 -2.393 1.00 97.69 183 ALA A C 1
ATOM 1366 O O . ALA A 1 183 ? 3.294 -18.649 -1.202 1.00 97.69 183 ALA A O 1
ATOM 1367 N N . LYS A 1 184 ? 3.280 -19.518 -3.272 1.00 98.00 184 LYS A N 1
ATOM 1368 C CA . LYS A 1 184 ? 2.582 -20.765 -2.904 1.00 98.00 184 LYS A CA 1
ATOM 1369 C C . LYS A 1 184 ? 3.408 -21.653 -1.978 1.00 98.00 184 LYS A C 1
ATOM 1371 O O . LYS A 1 184 ? 2.844 -22.271 -1.080 1.00 98.00 184 LYS A O 1
ATOM 1376 N N . GLU A 1 185 ? 4.716 -21.731 -2.204 1.00 97.75 185 GLU A N 1
ATOM 1377 C CA . GLU A 1 185 ? 5.637 -22.503 -1.363 1.00 97.75 185 GLU A CA 1
ATOM 1378 C C . GLU A 1 185 ? 5.824 -21.850 0.013 1.00 97.75 185 GLU A C 1
ATOM 1380 O O . GLU A 1 185 ? 5.801 -22.535 1.034 1.00 97.75 185 GLU A O 1
ATOM 1385 N N . THR A 1 186 ? 5.946 -20.521 0.048 1.00 97.88 186 THR A N 1
ATOM 1386 C CA . THR A 1 186 ? 6.167 -19.746 1.278 1.00 97.88 186 THR A CA 1
ATOM 1387 C C . THR A 1 186 ? 4.897 -19.649 2.126 1.00 97.88 186 THR A C 1
ATOM 1389 O O . THR A 1 186 ? 4.950 -19.772 3.350 1.00 97.88 186 THR A O 1
ATOM 1392 N N . TYR A 1 187 ? 3.740 -19.467 1.484 1.00 97.25 187 TYR A N 1
ATOM 1393 C CA . TYR A 1 187 ? 2.452 -19.228 2.137 1.00 97.25 187 TYR A CA 1
ATOM 1394 C C . TYR A 1 187 ? 1.375 -20.212 1.644 1.00 97.25 187 TYR A C 1
ATOM 1396 O O . TYR A 1 187 ? 0.370 -19.800 1.061 1.00 97.25 187 TYR A O 1
ATOM 1404 N N . PRO A 1 188 ? 1.507 -21.524 1.922 1.00 96.19 188 PRO A N 1
ATOM 1405 C CA . PRO A 1 188 ? 0.618 -22.559 1.377 1.00 96.19 188 PRO A CA 1
ATOM 1406 C C . PRO A 1 188 ? -0.836 -22.452 1.860 1.00 96.19 188 PRO A C 1
ATOM 1408 O O . PRO A 1 188 ? -1.726 -23.085 1.294 1.00 96.19 188 PRO A O 1
ATOM 1411 N N . ARG A 1 189 ? -1.093 -21.660 2.913 1.00 95.81 189 ARG A N 1
ATOM 1412 C CA . ARG A 1 189 ? -2.449 -21.371 3.400 1.00 95.81 189 ARG A CA 1
ATOM 1413 C C . ARG A 1 189 ? -3.203 -20.381 2.507 1.00 95.81 189 ARG A C 1
ATOM 1415 O O . ARG A 1 189 ? -4.428 -20.382 2.529 1.00 95.81 189 ARG A O 1
ATOM 1422 N N . CYS A 1 190 ? -2.494 -19.541 1.758 1.00 95.75 190 CYS A N 1
ATOM 1423 C CA . CYS A 1 190 ? -3.059 -18.448 0.974 1.00 95.75 190 CYS A CA 1
ATOM 1424 C C . CYS A 1 190 ? -3.326 -18.877 -0.475 1.00 95.75 190 CYS A C 1
ATOM 1426 O O . CYS A 1 190 ? -2.663 -19.757 -1.027 1.00 95.75 190 CYS A O 1
ATOM 1428 N N . ARG A 1 191 ? -4.312 -18.241 -1.117 1.00 97.44 191 ARG A N 1
ATOM 1429 C CA . ARG A 1 191 ? -4.653 -18.513 -2.516 1.00 97.44 191 ARG A CA 1
ATOM 1430 C C . ARG A 1 191 ? -3.910 -17.555 -3.445 1.00 97.44 191 ARG A C 1
ATOM 1432 O O . ARG A 1 191 ? -4.167 -16.355 -3.421 1.00 97.44 191 ARG A O 1
ATOM 1439 N N . PHE A 1 192 ? -3.078 -18.108 -4.326 1.00 98.38 192 PHE A N 1
ATOM 1440 C CA . PHE A 1 192 ? -2.362 -17.359 -5.363 1.00 98.38 192 PHE A CA 1
ATOM 1441 C C . PHE A 1 192 ? -2.725 -17.846 -6.766 1.00 98.38 192 PHE A C 1
ATOM 1443 O O . PHE A 1 192 ? -2.784 -19.056 -7.017 1.00 98.38 192 PHE A O 1
ATOM 1450 N N . VAL A 1 193 ? -2.942 -16.908 -7.684 1.00 98.12 193 VAL A N 1
ATOM 1451 C CA . VAL A 1 193 ? -3.329 -17.166 -9.075 1.00 98.12 193 VAL A CA 1
ATOM 1452 C C . VAL A 1 193 ? -2.360 -16.449 -10.013 1.00 98.12 193 VAL A C 1
ATOM 1454 O O . VAL A 1 193 ? -2.175 -15.240 -9.920 1.00 98.12 193 VAL A O 1
ATOM 1457 N N . GLU A 1 194 ? -1.752 -17.202 -10.928 1.00 97.75 194 GLU A N 1
ATOM 1458 C CA . GLU A 1 194 ? -0.953 -16.634 -12.015 1.00 97.75 194 GLU A CA 1
ATOM 1459 C C . GLU A 1 194 ? -1.892 -16.079 -13.089 1.00 97.75 194 GLU A C 1
ATOM 1461 O O . GLU A 1 194 ? -2.685 -16.830 -13.659 1.00 97.75 194 GLU A O 1
ATOM 1466 N N . MET A 1 195 ? -1.846 -14.770 -13.334 1.00 96.25 195 MET A N 1
ATOM 1467 C CA . MET A 1 195 ? -2.718 -14.103 -14.299 1.00 96.25 195 MET A CA 1
ATOM 1468 C C . MET A 1 195 ? -2.161 -12.737 -14.718 1.00 96.25 195 MET A C 1
ATOM 1470 O O . MET A 1 195 ? -1.775 -11.916 -13.885 1.00 96.25 195 MET A O 1
ATOM 1474 N N . ASP A 1 196 ? -2.195 -12.450 -16.022 1.00 94.88 196 ASP A N 1
ATOM 1475 C CA . ASP A 1 196 ? -2.007 -11.092 -16.536 1.00 94.88 196 ASP A CA 1
ATOM 1476 C C . ASP A 1 196 ? -3.363 -10.388 -16.649 1.00 94.88 196 ASP A C 1
ATOM 1478 O O . ASP A 1 196 ? -4.135 -10.630 -17.577 1.00 94.88 196 ASP A O 1
ATOM 1482 N N . ILE A 1 197 ? -3.631 -9.474 -15.719 1.00 94.31 197 ILE A N 1
ATOM 1483 C CA . ILE A 1 197 ? -4.902 -8.747 -15.631 1.00 94.31 197 ILE A CA 1
ATOM 1484 C C . ILE A 1 197 ? -5.275 -7.958 -16.894 1.00 94.31 197 ILE A C 1
ATOM 1486 O O . ILE A 1 197 ? -6.452 -7.675 -17.107 1.00 94.31 197 ILE A O 1
ATOM 1490 N N . PHE A 1 198 ? -4.311 -7.590 -17.745 1.00 93.31 198 PHE A N 1
ATOM 1491 C CA . PHE A 1 198 ? -4.604 -6.820 -18.956 1.00 93.31 198 PHE A CA 1
ATOM 1492 C C . PHE A 1 198 ? -5.044 -7.704 -20.123 1.00 93.31 198 PHE A C 1
ATOM 1494 O O . PHE A 1 198 ? -5.792 -7.221 -20.979 1.00 93.31 198 PHE A O 1
ATOM 1501 N N . HIS A 1 199 ? -4.612 -8.969 -20.130 1.00 94.44 199 HIS A N 1
ATOM 1502 C CA . HIS A 1 199 ? -4.962 -9.977 -21.133 1.00 94.44 199 HIS A CA 1
ATOM 1503 C C . HIS A 1 199 ? -6.132 -10.872 -20.687 1.00 94.44 199 HIS A C 1
ATOM 1505 O O . HIS A 1 199 ? -6.918 -11.293 -21.530 1.00 94.44 199 HIS A O 1
ATOM 1511 N N . SER A 1 200 ? -6.296 -11.092 -19.380 1.00 94.06 200 SER A N 1
ATOM 1512 C CA . SER A 1 200 ? -7.318 -11.960 -18.769 1.00 94.06 200 SER A CA 1
ATOM 1513 C C . SER A 1 200 ? -8.321 -11.158 -17.933 1.00 94.06 200 SER A C 1
ATOM 1515 O O . SER A 1 200 ? -8.558 -11.438 -16.760 1.00 94.06 200 SER A O 1
ATOM 1517 N N . ARG A 1 201 ? -8.898 -10.110 -18.533 1.00 94.75 201 ARG A N 1
ATOM 1518 C CA . ARG A 1 201 ? -9.806 -9.181 -17.838 1.00 94.75 201 ARG A CA 1
ATOM 1519 C C . ARG A 1 201 ? -11.056 -9.881 -17.315 1.00 94.75 201 ARG A C 1
ATOM 1521 O O . ARG A 1 201 ? -11.371 -9.749 -16.141 1.00 94.75 201 ARG A O 1
ATOM 1528 N N . ASP A 1 202 ? -11.736 -10.641 -18.168 1.00 95.75 202 ASP A N 1
ATOM 1529 C CA . ASP A 1 202 ? -12.987 -11.311 -17.800 1.00 95.75 202 ASP A CA 1
ATOM 1530 C C . ASP A 1 202 ? -12.762 -12.351 -16.693 1.00 95.75 202 ASP A C 1
ATOM 1532 O O . ASP A 1 202 ? -13.543 -12.425 -15.745 1.00 95.75 202 ASP A O 1
ATOM 1536 N N . ASP A 1 203 ? -11.646 -13.084 -16.751 1.00 96.50 203 ASP A N 1
ATOM 1537 C CA . ASP A 1 203 ? -11.267 -14.051 -15.716 1.00 96.50 203 ASP A CA 1
ATOM 1538 C C . ASP A 1 203 ? -11.018 -13.368 -14.364 1.00 96.50 203 ASP A C 1
ATOM 1540 O O . ASP A 1 203 ? -11.465 -13.870 -13.331 1.00 96.50 203 ASP A O 1
ATOM 1544 N N . LEU A 1 204 ? -10.365 -12.197 -14.358 1.00 96.69 204 LEU A N 1
ATOM 1545 C CA . LEU A 1 204 ? -10.194 -11.388 -13.149 1.00 96.69 204 LEU A CA 1
ATOM 1546 C C . LEU A 1 204 ? -11.547 -10.957 -12.572 1.00 96.69 204 LEU A C 1
ATOM 1548 O O . LEU A 1 204 ? -11.751 -11.061 -11.363 1.00 96.69 204 LEU A O 1
ATOM 1552 N N . LEU A 1 205 ? -12.468 -10.488 -13.420 1.00 96.25 205 LEU A N 1
ATOM 1553 C CA . LEU A 1 205 ? -13.790 -10.037 -12.978 1.00 96.25 205 LEU A CA 1
ATOM 1554 C C . LEU A 1 205 ? -14.610 -11.179 -12.374 1.00 96.25 205 LEU A C 1
ATOM 1556 O O . LEU A 1 205 ? -15.270 -10.987 -11.356 1.00 96.25 205 LEU A O 1
ATOM 1560 N N . VAL A 1 206 ? -14.524 -12.378 -12.952 1.00 96.88 206 VAL A N 1
ATOM 1561 C CA . VAL A 1 206 ? -15.158 -13.580 -12.395 1.00 96.88 206 VAL A CA 1
ATOM 1562 C C . VAL A 1 206 ? -14.503 -13.981 -11.072 1.00 96.88 206 VAL A C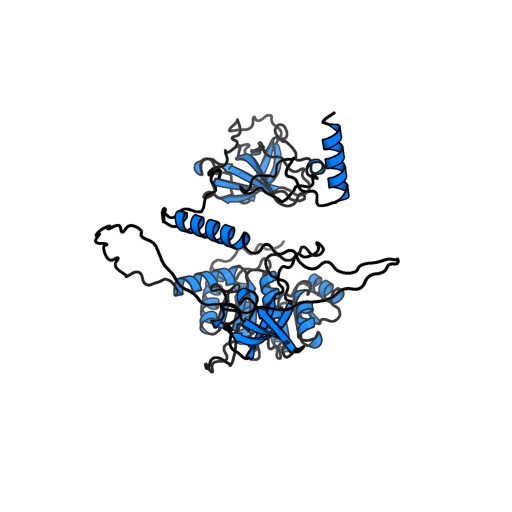 1
ATOM 1564 O O . VAL A 1 206 ? -15.204 -14.274 -10.105 1.00 96.88 206 VAL A O 1
ATOM 1567 N N . LEU A 1 207 ? -13.169 -13.973 -11.004 1.00 95.81 207 LEU A N 1
ATOM 1568 C CA . LEU A 1 207 ? -12.413 -14.342 -9.805 1.00 95.81 207 LEU A CA 1
ATOM 1569 C C . LEU A 1 207 ? -12.703 -13.410 -8.619 1.00 95.81 207 LEU A C 1
ATOM 1571 O O . LEU A 1 207 ? -12.758 -13.874 -7.481 1.00 95.81 207 LEU A O 1
ATOM 1575 N N . ALA A 1 208 ? -12.877 -12.116 -8.889 1.00 95.75 208 ALA A N 1
ATOM 1576 C CA . ALA A 1 208 ? -13.004 -11.063 -7.886 1.00 95.75 208 ALA A CA 1
ATOM 1577 C C . ALA A 1 208 ? -14.432 -10.506 -7.739 1.00 95.75 208 ALA A C 1
ATOM 1579 O O . ALA A 1 208 ? -14.624 -9.476 -7.094 1.00 95.75 208 ALA A O 1
ATOM 1580 N N . ALA A 1 209 ? -15.442 -11.185 -8.295 1.00 94.81 209 ALA A N 1
ATOM 1581 C CA . ALA A 1 209 ? -16.834 -10.722 -8.319 1.00 94.81 209 ALA A CA 1
ATOM 1582 C C . ALA A 1 209 ? -17.418 -10.407 -6.925 1.00 94.81 209 ALA A C 1
ATOM 1584 O O . ALA A 1 209 ? -18.305 -9.561 -6.790 1.00 94.81 209 ALA A O 1
ATOM 1585 N N . ASP A 1 210 ? -16.922 -11.091 -5.890 1.00 95.38 210 ASP A N 1
ATOM 1586 C CA . ASP A 1 210 ? -17.354 -10.935 -4.499 1.00 95.38 210 ASP A CA 1
ATOM 1587 C C . ASP A 1 210 ? -16.414 -10.073 -3.641 1.00 95.38 210 ASP A C 1
ATOM 1589 O O . ASP A 1 210 ? -16.704 -9.848 -2.466 1.00 95.38 210 ASP A O 1
ATOM 1593 N N . CYS A 1 211 ? -15.310 -9.570 -4.200 1.00 96.69 211 CYS A N 1
ATOM 1594 C CA . CYS A 1 211 ? -14.358 -8.747 -3.461 1.00 96.69 211 CYS A CA 1
ATOM 1595 C C . CYS A 1 211 ? -14.981 -7.408 -3.040 1.00 96.69 211 CYS A C 1
ATOM 1597 O O . CYS A 1 211 ? -15.637 -6.726 -3.828 1.00 96.69 211 CYS A O 1
ATOM 1599 N N . THR A 1 212 ? -14.738 -7.019 -1.788 1.00 96.50 212 THR A N 1
ATOM 1600 C CA . THR A 1 212 ? -15.114 -5.712 -1.231 1.00 96.50 212 THR A CA 1
ATOM 1601 C C . THR A 1 212 ? -13.937 -4.743 -1.228 1.00 96.50 212 THR A C 1
ATOM 1603 O O . THR A 1 212 ? -14.139 -3.537 -1.319 1.00 96.50 212 THR A O 1
ATOM 1606 N N . LYS A 1 213 ? -12.699 -5.251 -1.173 1.00 97.31 213 LYS A N 1
ATOM 1607 C CA . LYS A 1 213 ? -11.470 -4.447 -1.166 1.00 97.31 213 LYS A CA 1
ATOM 1608 C C . LYS A 1 213 ? -10.517 -4.935 -2.250 1.00 97.31 213 LYS A C 1
ATOM 1610 O O . LYS A 1 213 ? -10.375 -6.143 -2.450 1.00 97.31 213 LYS A O 1
ATOM 1615 N N . VAL A 1 214 ? -9.819 -4.011 -2.902 1.00 98.38 214 VAL A N 1
ATOM 1616 C CA . VAL A 1 214 ? -8.749 -4.350 -3.851 1.00 98.38 214 VAL A CA 1
ATOM 1617 C C . VAL A 1 214 ? -7.480 -3.598 -3.490 1.00 98.38 214 VAL A C 1
ATOM 1619 O O . VAL A 1 214 ? -7.515 -2.397 -3.243 1.00 98.38 214 VAL A O 1
ATOM 1622 N N . LEU A 1 215 ? -6.350 -4.293 -3.471 1.00 98.44 215 LEU A N 1
ATOM 1623 C CA . LEU A 1 215 ? -5.034 -3.683 -3.363 1.00 98.44 215 LEU A CA 1
ATOM 1624 C C . LEU A 1 215 ? -4.301 -3.826 -4.702 1.00 98.44 215 LEU A C 1
ATOM 1626 O O . LEU A 1 215 ? -4.379 -4.873 -5.342 1.00 98.44 215 LEU A O 1
ATOM 1630 N N . ILE A 1 216 ? -3.623 -2.772 -5.148 1.00 97.44 216 ILE A N 1
ATOM 1631 C CA . ILE A 1 216 ? -2.918 -2.716 -6.430 1.00 97.44 216 ILE A CA 1
ATOM 1632 C C . ILE A 1 216 ? -1.470 -2.300 -6.174 1.00 97.44 216 ILE A C 1
ATOM 1634 O O . ILE A 1 216 ? -1.203 -1.139 -5.865 1.00 97.44 216 ILE A O 1
ATOM 1638 N N . ASP A 1 217 ? -0.537 -3.227 -6.377 1.00 95.00 217 ASP A N 1
ATOM 1639 C CA . ASP A 1 217 ? 0.909 -2.987 -6.370 1.00 95.00 217 ASP A CA 1
ATOM 1640 C C . ASP A 1 217 ? 1.569 -3.609 -7.608 1.00 95.00 217 ASP A C 1
ATOM 1642 O O . ASP A 1 217 ? 2.429 -4.478 -7.550 1.00 95.00 217 ASP A O 1
ATOM 1646 N N . ILE A 1 218 ? 1.172 -3.143 -8.791 1.00 88.81 218 ILE A N 1
ATOM 1647 C CA . ILE A 1 218 ? 1.796 -3.569 -10.056 1.00 88.81 218 ILE A CA 1
ATOM 1648 C C . ILE A 1 218 ? 3.067 -2.767 -10.389 1.00 88.81 218 ILE A C 1
ATOM 1650 O O . ILE A 1 218 ? 3.613 -2.891 -11.493 1.00 88.81 218 ILE A O 1
ATOM 1654 N N . ASN A 1 219 ? 3.515 -1.920 -9.455 1.00 68.44 219 ASN A N 1
ATOM 1655 C CA . ASN A 1 219 ? 4.393 -0.781 -9.698 1.00 68.44 219 ASN A CA 1
ATOM 1656 C C . ASN A 1 219 ? 5.886 -1.101 -9.494 1.00 68.44 219 ASN A C 1
ATOM 1658 O O . ASN A 1 219 ? 6.568 -0.495 -8.669 1.00 68.44 219 ASN A O 1
ATOM 1662 N N . GLY A 1 220 ? 6.377 -2.075 -10.270 1.00 61.88 220 GLY A N 1
ATOM 1663 C CA . GLY A 1 220 ? 7.809 -2.280 -10.544 1.00 61.88 220 GLY A CA 1
ATOM 1664 C C . GLY A 1 220 ? 8.335 -1.257 -11.567 1.00 61.88 220 GLY A C 1
ATOM 1665 O O . GLY A 1 220 ? 8.048 -0.074 -11.457 1.00 61.88 220 GLY A O 1
ATOM 1666 N N . ASN A 1 221 ? 9.020 -1.696 -12.634 1.00 55.09 221 ASN A N 1
ATOM 1667 C CA . ASN A 1 221 ? 9.435 -0.839 -13.772 1.00 55.09 221 ASN A CA 1
ATOM 1668 C C . ASN A 1 221 ? 8.253 -0.294 -14.622 1.00 55.09 221 ASN A C 1
ATOM 1670 O O . ASN A 1 221 ? 8.397 -0.095 -15.829 1.00 55.09 221 ASN A O 1
ATOM 1674 N N . ARG A 1 222 ? 7.046 -0.167 -14.059 1.00 62.78 222 ARG A N 1
ATOM 1675 C CA . ARG A 1 222 ? 5.836 0.234 -14.786 1.00 62.78 222 ARG A CA 1
ATOM 1676 C C . ARG A 1 222 ? 5.561 1.720 -14.588 1.00 62.78 222 ARG A C 1
ATOM 1678 O O . ARG A 1 222 ? 5.767 2.259 -13.513 1.00 62.78 222 ARG A O 1
ATOM 1685 N N . LEU A 1 223 ? 5.063 2.331 -15.656 1.00 79.50 223 LEU A N 1
ATOM 1686 C CA . LEU A 1 223 ? 4.691 3.740 -15.731 1.00 79.50 223 LEU A CA 1
ATOM 1687 C C . LEU A 1 223 ? 3.219 3.917 -15.318 1.00 79.50 223 LEU A C 1
ATOM 1689 O O . LEU A 1 223 ? 2.411 2.993 -15.493 1.00 79.50 223 LEU A O 1
ATOM 1693 N N . LEU A 1 224 ? 2.852 5.126 -14.886 1.00 88.50 224 LEU A N 1
ATOM 1694 C CA . LEU A 1 224 ? 1.496 5.559 -14.521 1.00 88.50 224 LEU A CA 1
ATOM 1695 C C . LEU A 1 224 ? 0.347 4.988 -15.384 1.00 88.50 224 LEU A C 1
ATOM 1697 O O . LEU A 1 224 ? -0.663 4.587 -14.797 1.00 88.50 224 LEU A O 1
ATOM 1701 N N . PRO A 1 225 ? 0.449 4.872 -16.731 1.00 91.81 225 PRO A N 1
ATOM 1702 C CA . PRO A 1 225 ? -0.639 4.336 -17.550 1.00 91.81 225 PRO A CA 1
ATOM 1703 C C . PRO A 1 225 ? -1.135 2.951 -17.128 1.00 91.81 225 PRO A C 1
ATOM 1705 O O . PRO A 1 225 ? -2.339 2.717 -17.115 1.00 91.81 225 PRO A O 1
ATOM 1708 N N . ALA A 1 226 ? -0.235 2.043 -16.737 1.00 91.75 226 ALA A N 1
ATOM 1709 C CA . ALA A 1 226 ? -0.634 0.695 -16.337 1.00 91.75 226 ALA A CA 1
ATOM 1710 C C . ALA A 1 226 ? -1.417 0.706 -15.015 1.00 91.75 226 ALA A C 1
ATOM 1712 O O . ALA A 1 226 ? -2.400 -0.018 -14.876 1.00 91.75 226 ALA A O 1
ATOM 1713 N N . VAL A 1 227 ? -1.005 1.542 -14.057 1.00 94.44 227 VAL A N 1
ATOM 1714 C CA . VAL A 1 227 ? -1.686 1.693 -12.761 1.00 94.44 227 VAL A CA 1
ATOM 1715 C C . VAL A 1 227 ? -3.082 2.280 -12.954 1.00 94.44 227 VAL A C 1
ATOM 1717 O O . VAL A 1 227 ? -4.045 1.769 -12.386 1.00 94.44 227 VAL A O 1
ATOM 1720 N N . VAL A 1 228 ? -3.207 3.306 -13.801 1.00 95.25 228 VAL A N 1
ATOM 1721 C CA . VAL A 1 228 ? -4.498 3.926 -14.127 1.00 95.25 228 VAL A CA 1
ATOM 1722 C C . VAL A 1 228 ? -5.424 2.937 -14.838 1.00 95.25 228 VAL A C 1
ATOM 1724 O O . VAL A 1 228 ? -6.592 2.837 -14.473 1.00 95.25 228 VAL A O 1
ATOM 1727 N N . ASP A 1 229 ? -4.918 2.163 -15.802 1.00 94.69 229 ASP A N 1
ATOM 1728 C CA . ASP A 1 229 ? -5.723 1.155 -16.500 1.00 94.69 229 ASP A CA 1
ATOM 1729 C C . ASP A 1 229 ? -6.160 0.010 -15.566 1.00 94.69 229 ASP A C 1
ATOM 1731 O O . ASP A 1 229 ? -7.290 -0.467 -15.676 1.00 94.69 229 ASP A O 1
ATOM 1735 N N . ALA A 1 230 ? -5.311 -0.412 -14.621 1.00 95.56 230 ALA A N 1
ATOM 1736 C CA . ALA A 1 230 ? -5.675 -1.407 -13.609 1.00 95.56 230 ALA A CA 1
ATOM 1737 C C . ALA A 1 230 ? -6.749 -0.878 -12.644 1.00 95.56 230 ALA A C 1
ATOM 1739 O O . ALA A 1 230 ? -7.717 -1.580 -12.354 1.00 95.56 230 ALA A O 1
ATOM 1740 N N . LEU A 1 231 ? -6.615 0.372 -12.187 1.00 96.19 231 LEU A N 1
ATOM 1741 C CA . LEU A 1 231 ? -7.621 1.029 -11.352 1.00 96.19 231 LEU A CA 1
ATOM 1742 C C . LEU A 1 231 ? -8.960 1.159 -12.092 1.00 96.19 231 LEU A C 1
ATOM 1744 O O . LEU A 1 231 ? -10.000 0.822 -11.530 1.00 96.19 231 LEU A O 1
ATOM 1748 N N . GLN A 1 232 ? -8.938 1.592 -13.356 1.00 95.75 232 GLN A N 1
ATOM 1749 C CA . GLN A 1 232 ? -10.135 1.704 -14.192 1.00 95.75 232 GLN A CA 1
ATOM 1750 C C . GLN A 1 232 ? -10.826 0.343 -14.366 1.00 95.75 232 GLN A C 1
ATOM 1752 O O . GLN A 1 232 ? -12.038 0.253 -14.197 1.00 95.75 232 GLN A O 1
ATOM 1757 N N . LEU A 1 233 ? -10.059 -0.720 -14.640 1.00 95.81 233 LEU A N 1
ATOM 1758 C CA . LEU A 1 233 ? -10.579 -2.086 -14.765 1.00 95.81 233 LEU A CA 1
ATOM 1759 C C . LEU A 1 233 ? -11.319 -2.538 -13.498 1.00 95.81 233 LEU A C 1
ATOM 1761 O O . LEU A 1 233 ? -12.410 -3.097 -13.589 1.00 95.81 233 LEU A O 1
ATOM 1765 N N . VAL A 1 234 ? -10.736 -2.282 -12.324 1.00 95.94 234 VAL A N 1
ATOM 1766 C CA . VAL A 1 234 ? -11.329 -2.634 -11.027 1.00 95.94 234 VAL A CA 1
ATOM 1767 C C . VAL A 1 234 ? -12.610 -1.845 -10.777 1.00 95.94 234 VAL A C 1
ATOM 1769 O O . VAL A 1 234 ? -13.634 -2.432 -10.444 1.00 95.94 234 VAL A O 1
ATOM 1772 N N . VAL A 1 235 ? -12.570 -0.527 -10.959 1.00 93.81 235 VAL A N 1
ATOM 1773 C CA . VAL A 1 235 ? -13.696 0.363 -10.646 1.00 93.81 235 VAL A CA 1
ATOM 1774 C C . VAL A 1 235 ? -14.881 0.139 -11.588 1.00 93.81 235 VAL A C 1
ATOM 1776 O O . VAL A 1 235 ? -16.026 0.150 -11.139 1.00 93.81 235 VAL A O 1
ATOM 1779 N N . ASP A 1 236 ? -14.626 -0.098 -12.876 1.00 93.81 236 ASP A N 1
ATOM 1780 C CA . ASP A 1 236 ? -15.696 -0.340 -13.849 1.00 93.81 236 ASP A CA 1
ATOM 1781 C C . ASP A 1 236 ? -16.274 -1.755 -13.744 1.00 93.81 236 ASP A C 1
ATOM 1783 O O . ASP A 1 236 ? -17.459 -1.950 -14.013 1.00 93.81 236 ASP A O 1
ATOM 1787 N N . GLY A 1 237 ? -15.449 -2.743 -13.379 1.00 92.88 237 GLY A N 1
ATOM 1788 C CA . GLY A 1 237 ? -15.826 -4.155 -13.422 1.00 92.88 237 GLY A CA 1
ATOM 1789 C C . GLY A 1 237 ? -16.260 -4.771 -12.089 1.00 92.88 237 GLY A C 1
ATOM 1790 O O . GLY A 1 237 ? -17.016 -5.740 -12.096 1.00 92.88 237 GLY A O 1
ATOM 1791 N N . LEU A 1 238 ? -15.815 -4.241 -10.942 1.00 93.75 238 LEU A N 1
ATOM 1792 C CA . LEU A 1 238 ? -16.054 -4.837 -9.620 1.00 93.75 238 LEU A CA 1
ATOM 1793 C C . LEU A 1 238 ? -16.983 -3.970 -8.760 1.00 93.75 238 LEU A C 1
ATOM 1795 O O . LEU A 1 238 ? -16.560 -3.227 -7.879 1.00 93.75 238 LEU A O 1
ATOM 1799 N N . HIS A 1 239 ? -18.291 -4.108 -8.969 1.00 89.75 239 HIS A N 1
ATOM 1800 C CA . HIS A 1 239 ? -19.308 -3.238 -8.356 1.00 89.75 239 HIS A CA 1
ATOM 1801 C C . HIS A 1 239 ? -19.484 -3.367 -6.831 1.00 89.75 239 HIS A C 1
ATOM 1803 O O . HIS A 1 239 ? -20.169 -2.542 -6.228 1.00 89.75 239 HIS A O 1
ATOM 1809 N N . LYS A 1 240 ? -18.930 -4.411 -6.200 1.00 93.19 240 LYS A N 1
ATOM 1810 C CA . LYS A 1 240 ? -18.973 -4.594 -4.736 1.00 93.19 240 LYS A CA 1
ATOM 1811 C C . LYS A 1 240 ? -17.801 -3.933 -4.013 1.00 93.19 240 LYS A C 1
ATOM 1813 O O . LYS A 1 240 ? -17.841 -3.837 -2.787 1.00 93.19 240 LYS A O 1
ATOM 1818 N N . VAL A 1 241 ? -16.789 -3.490 -4.756 1.00 94.38 241 VAL A N 1
ATOM 1819 C CA . VAL A 1 241 ? -15.601 -2.858 -4.191 1.00 94.38 241 VAL A CA 1
ATOM 1820 C C . VAL A 1 241 ? -15.961 -1.463 -3.699 1.00 94.38 241 VAL A C 1
ATOM 1822 O O . VAL A 1 241 ? -16.495 -0.655 -4.451 1.00 94.38 241 VAL A O 1
ATOM 1825 N N . ASP A 1 242 ? -15.671 -1.178 -2.434 1.00 93.31 242 ASP A N 1
ATOM 1826 C CA . ASP A 1 242 ? -15.886 0.133 -1.807 1.00 93.31 242 ASP A CA 1
ATOM 1827 C C . ASP A 1 242 ? -14.564 0.851 -1.472 1.00 93.31 242 ASP A C 1
ATOM 1829 O O . ASP A 1 242 ? -14.573 2.047 -1.185 1.00 93.31 242 ASP A O 1
ATOM 1833 N N . LEU A 1 243 ? -13.431 0.142 -1.538 1.00 95.62 243 LEU A N 1
ATOM 1834 C CA . LEU A 1 243 ? -12.094 0.686 -1.329 1.00 95.62 243 LEU A CA 1
ATOM 1835 C C . LEU A 1 243 ? -11.064 0.003 -2.237 1.00 95.62 243 LEU A C 1
ATOM 1837 O O . LEU A 1 243 ? -10.926 -1.225 -2.236 1.00 95.62 243 LEU A O 1
ATOM 1841 N N . VAL A 1 244 ? -10.272 0.825 -2.924 1.00 97.50 244 VAL A N 1
ATOM 1842 C CA . VAL A 1 244 ? -9.060 0.422 -3.636 1.00 97.50 244 VAL A CA 1
ATOM 1843 C C . VAL A 1 244 ? -7.844 1.070 -2.978 1.00 97.50 244 VAL A C 1
ATOM 1845 O O . VAL A 1 244 ? -7.833 2.269 -2.721 1.00 97.50 244 VAL A O 1
ATOM 1848 N N . VAL A 1 245 ? -6.799 0.297 -2.709 1.00 97.75 245 VAL A N 1
ATOM 1849 C CA . VAL A 1 245 ? -5.523 0.811 -2.198 1.00 97.75 245 VAL A CA 1
ATOM 1850 C C . VAL A 1 245 ? -4.478 0.650 -3.288 1.00 97.75 245 VAL A C 1
ATOM 1852 O O . VAL A 1 245 ? -4.213 -0.463 -3.728 1.00 97.75 245 VAL A O 1
ATOM 1855 N N . VAL A 1 246 ? -3.873 1.745 -3.727 1.00 97.19 246 VAL A N 1
ATOM 1856 C CA . VAL A 1 246 ? -2.922 1.761 -4.838 1.00 97.19 246 VAL A CA 1
ATOM 1857 C C . VAL A 1 246 ? -1.545 2.146 -4.323 1.00 97.19 246 VAL A C 1
ATOM 1859 O O . VAL A 1 246 ? -1.373 3.188 -3.688 1.00 97.19 246 VAL A O 1
ATOM 1862 N N . LYS A 1 247 ? -0.533 1.337 -4.623 1.00 95.31 247 LYS A N 1
ATOM 1863 C CA . LYS A 1 247 ? 0.865 1.727 -4.471 1.00 95.31 247 LYS A CA 1
ATOM 1864 C C . LYS A 1 247 ? 1.409 2.229 -5.800 1.00 95.31 247 LYS A C 1
ATOM 1866 O O . LYS A 1 247 ? 1.577 1.464 -6.745 1.00 95.31 247 LYS A O 1
ATOM 1871 N N . SER A 1 248 ? 1.700 3.524 -5.870 1.00 94.38 248 SER A N 1
ATOM 1872 C CA . SER A 1 248 ? 2.354 4.133 -7.021 1.00 94.38 248 SER A CA 1
ATOM 1873 C C . SER A 1 248 ? 2.995 5.468 -6.666 1.00 94.38 248 SER A C 1
ATOM 1875 O O . SER A 1 248 ? 2.290 6.418 -6.340 1.00 94.38 248 SER A O 1
ATOM 1877 N N . VAL A 1 249 ? 4.310 5.581 -6.869 1.00 91.38 249 VAL A N 1
ATOM 1878 C CA . VAL A 1 249 ? 5.052 6.844 -6.703 1.00 91.38 249 VAL A CA 1
ATOM 1879 C C . VAL A 1 249 ? 4.531 7.921 -7.660 1.00 91.38 249 VAL A C 1
ATOM 1881 O O . VAL A 1 249 ? 4.212 9.017 -7.216 1.00 91.38 249 VAL A O 1
ATOM 1884 N N . GLU A 1 250 ? 4.376 7.597 -8.950 1.00 90.94 250 GLU A N 1
ATOM 1885 C CA . GLU A 1 250 ? 3.916 8.562 -9.962 1.00 90.94 250 GLU A CA 1
ATOM 1886 C C . GLU A 1 250 ? 2.496 9.057 -9.663 1.00 90.94 250 GLU A C 1
ATOM 1888 O O . GLU A 1 250 ? 2.305 10.250 -9.466 1.00 90.94 250 GLU A O 1
ATOM 1893 N N . MET A 1 251 ? 1.510 8.157 -9.529 1.00 92.56 251 MET A N 1
ATOM 1894 C CA . MET A 1 251 ? 0.138 8.547 -9.167 1.00 92.56 251 MET A CA 1
ATOM 1895 C C . MET A 1 251 ? 0.085 9.359 -7.869 1.00 92.56 251 MET A C 1
ATOM 1897 O O . MET A 1 251 ? -0.643 10.343 -7.819 1.00 92.56 251 MET A O 1
ATOM 1901 N N . HIS A 1 252 ? 0.848 8.974 -6.838 1.00 92.75 252 HIS A N 1
ATOM 1902 C CA . HIS A 1 252 ? 0.901 9.721 -5.582 1.00 92.75 252 HIS A CA 1
ATOM 1903 C C . HIS A 1 252 ? 1.395 11.156 -5.799 1.00 92.75 252 HIS A C 1
ATOM 1905 O O . HIS A 1 252 ? 0.789 12.087 -5.280 1.00 92.75 252 HIS A O 1
ATOM 1911 N N . ARG A 1 253 ? 2.463 11.350 -6.585 1.00 90.19 253 ARG A N 1
ATOM 1912 C CA . ARG A 1 253 ? 2.998 12.678 -6.911 1.00 90.19 253 ARG A CA 1
ATOM 1913 C C . ARG A 1 253 ? 1.983 13.533 -7.675 1.00 90.19 253 ARG A C 1
ATOM 1915 O O . ARG A 1 253 ? 1.673 14.627 -7.225 1.00 90.19 253 ARG A O 1
ATOM 1922 N N . GLU A 1 254 ? 1.419 13.017 -8.769 1.00 90.25 254 GLU A N 1
ATOM 1923 C CA . GLU A 1 254 ? 0.446 13.761 -9.595 1.00 90.25 254 GLU A CA 1
ATOM 1924 C C . GLU A 1 254 ? -0.793 14.172 -8.785 1.00 90.25 254 GLU A C 1
ATOM 1926 O O . GLU A 1 254 ? -1.349 15.258 -8.944 1.00 90.25 254 GLU A O 1
ATOM 1931 N N . ARG A 1 255 ? -1.235 13.289 -7.885 1.00 88.31 255 ARG A N 1
ATOM 1932 C CA . ARG A 1 255 ? -2.356 13.549 -6.983 1.00 88.31 255 ARG A CA 1
ATOM 1933 C C . ARG A 1 255 ? -2.025 14.592 -5.916 1.00 88.31 255 ARG A C 1
ATOM 1935 O O . ARG A 1 255 ? -2.868 15.442 -5.641 1.00 88.31 255 ARG A O 1
ATOM 1942 N N . HIS A 1 256 ? -0.810 14.563 -5.372 1.00 83.56 256 HIS A N 1
ATOM 1943 C CA . HIS A 1 256 ? -0.335 15.550 -4.405 1.00 83.56 256 HIS A CA 1
ATOM 1944 C C . HIS A 1 256 ? -0.218 16.950 -5.027 1.00 83.56 256 HIS A C 1
ATOM 1946 O O . HIS A 1 256 ? -0.752 17.911 -4.481 1.00 83.56 256 HIS A O 1
ATOM 1952 N N . GLU A 1 257 ? 0.399 17.061 -6.206 1.00 81.62 257 GLU A N 1
ATOM 1953 C CA . GLU A 1 257 ? 0.530 18.329 -6.939 1.00 81.62 257 GLU A CA 1
ATOM 1954 C C . GLU A 1 257 ? -0.844 18.918 -7.305 1.00 81.62 257 GLU A C 1
ATOM 1956 O O . GLU A 1 257 ? -1.078 20.120 -7.166 1.00 81.62 257 GLU A O 1
ATOM 1961 N N . ALA A 1 258 ? -1.796 18.069 -7.710 1.00 75.88 258 ALA A N 1
ATOM 1962 C CA . ALA A 1 258 ? -3.167 18.498 -7.976 1.00 75.88 258 ALA A CA 1
ATOM 1963 C C . ALA A 1 258 ? -3.902 18.971 -6.707 1.00 75.88 258 ALA A C 1
ATOM 1965 O O . ALA A 1 258 ? -4.719 19.888 -6.789 1.00 75.88 258 ALA A O 1
ATOM 1966 N N . ALA A 1 259 ? -3.632 18.367 -5.545 1.00 67.50 259 ALA A N 1
ATOM 1967 C CA . ALA A 1 259 ? -4.225 18.775 -4.272 1.00 67.50 259 ALA A CA 1
ATOM 1968 C C . ALA A 1 259 ? -3.685 20.135 -3.789 1.00 67.50 259 ALA A C 1
ATOM 1970 O O . ALA A 1 259 ? -4.466 20.965 -3.321 1.00 67.50 259 ALA A O 1
ATOM 1971 N N . GLU A 1 260 ? -2.388 20.406 -3.968 1.00 65.94 260 GLU A N 1
ATOM 1972 C CA . GLU A 1 260 ? -1.778 21.703 -3.637 1.00 65.94 260 GLU A CA 1
ATOM 1973 C C . GLU A 1 260 ? -2.315 22.847 -4.511 1.00 65.94 260 GLU A C 1
ATOM 1975 O O . GLU A 1 260 ? -2.593 23.935 -4.006 1.00 65.94 260 GLU A O 1
ATOM 1980 N N . GLN A 1 261 ? -2.550 22.603 -5.806 1.00 59.84 261 GLN A N 1
ATOM 1981 C CA . GLN A 1 261 ? -3.100 23.615 -6.721 1.00 59.84 261 GLN A CA 1
ATOM 1982 C C . GLN A 1 261 ? -4.537 24.039 -6.374 1.00 59.84 261 GLN A C 1
ATOM 1984 O O . GLN A 1 261 ? -4.934 25.164 -6.675 1.00 59.84 261 GLN A O 1
ATOM 1989 N N . VAL A 1 262 ? -5.319 23.172 -5.723 1.00 58.69 262 VAL A N 1
ATOM 1990 C CA . VAL A 1 262 ? -6.690 23.481 -5.275 1.00 58.69 262 VAL A CA 1
ATOM 1991 C C . VAL A 1 262 ? -6.696 24.319 -3.987 1.00 58.69 262 VAL A C 1
ATOM 1993 O O . VAL A 1 262 ? -7.672 25.021 -3.726 1.00 58.69 262 VAL A O 1
ATOM 1996 N N . TYR A 1 263 ? -5.612 24.288 -3.205 1.00 46.75 263 TYR A N 1
ATOM 1997 C CA . TYR A 1 263 ? -5.497 24.959 -1.903 1.00 46.75 263 TYR A CA 1
ATOM 1998 C C . TYR A 1 263 ? -4.643 26.239 -1.916 1.00 46.75 263 TYR A C 1
ATOM 2000 O O . TYR A 1 263 ? -4.374 26.807 -0.856 1.00 46.75 263 TYR A O 1
ATOM 2008 N N . ALA A 1 264 ? -4.239 26.726 -3.094 1.00 35.34 264 ALA A N 1
ATOM 2009 C CA . ALA A 1 264 ? -3.543 28.003 -3.216 1.00 35.34 264 ALA A CA 1
ATOM 2010 C C . ALA A 1 264 ? -4.443 29.153 -2.703 1.00 35.34 264 ALA A C 1
ATOM 2012 O O . ALA A 1 264 ? -5.552 29.333 -3.219 1.00 35.34 264 ALA A O 1
ATOM 2013 N N . PRO A 1 265 ? -4.016 29.938 -1.692 1.00 36.72 265 PRO A N 1
ATOM 2014 C CA . PRO A 1 265 ? -4.814 31.060 -1.213 1.00 36.72 265 PRO A CA 1
ATOM 2015 C C . PRO A 1 265 ? -4.974 32.106 -2.332 1.00 36.72 265 PRO A C 1
ATOM 2017 O O . PRO A 1 265 ? -4.014 32.358 -3.066 1.00 36.72 265 PRO A O 1
ATOM 2020 N N . PRO A 1 266 ? -6.155 32.741 -2.481 1.00 37.25 266 PRO A N 1
ATOM 2021 C CA . PRO A 1 266 ? -6.336 33.809 -3.453 1.00 37.25 266 PRO A CA 1
ATOM 2022 C C . PRO A 1 266 ? -5.391 34.968 -3.122 1.00 37.25 266 PRO A C 1
ATOM 2024 O O . PRO A 1 266 ? -5.414 35.530 -2.025 1.00 37.25 266 PRO A O 1
ATOM 2027 N N . SER A 1 267 ? -4.542 35.308 -4.085 1.00 43.75 267 SER A N 1
ATOM 2028 C CA . SER A 1 267 ? -3.597 36.413 -4.022 1.00 43.75 267 SER A CA 1
ATOM 2029 C C . SER A 1 267 ? -4.334 37.744 -4.164 1.00 43.75 267 SER A C 1
ATOM 2031 O O . SER A 1 267 ? -4.346 38.295 -5.252 1.00 43.75 267 SER A O 1
ATOM 2033 N N . ASP A 1 268 ? -4.984 38.218 -3.101 1.00 43.19 268 ASP A N 1
ATOM 2034 C CA . ASP A 1 268 ? -5.427 39.612 -2.951 1.00 43.19 268 ASP A CA 1
ATOM 2035 C C . ASP A 1 268 ? -5.822 39.890 -1.489 1.00 43.19 268 ASP A C 1
ATOM 2037 O O . ASP A 1 268 ? -6.997 39.919 -1.128 1.00 43.19 268 ASP A O 1
ATOM 2041 N N . VAL A 1 269 ? -4.830 40.116 -0.621 1.00 39.28 269 VAL A N 1
ATOM 2042 C CA . VAL A 1 269 ? -5.042 40.857 0.633 1.00 39.28 269 VAL A CA 1
ATOM 2043 C C . VAL A 1 269 ? -3.899 41.853 0.811 1.00 39.28 269 VAL A C 1
ATOM 2045 O O . VAL A 1 269 ? -2.735 41.494 0.982 1.00 39.28 269 VAL A O 1
ATOM 2048 N N . VAL A 1 270 ? -4.267 43.128 0.725 1.00 37.47 270 VAL A N 1
ATOM 2049 C CA . VAL A 1 270 ? -3.422 44.309 0.909 1.00 37.47 270 VAL A CA 1
ATOM 2050 C C . VAL A 1 270 ? -2.889 44.354 2.349 1.00 37.47 270 VAL A C 1
ATOM 2052 O O . VAL A 1 270 ? -3.659 44.253 3.302 1.00 37.47 270 VAL A O 1
ATOM 2055 N N . LYS A 1 271 ? -1.568 44.526 2.501 1.00 24.61 271 LYS A N 1
ATOM 2056 C CA . LYS A 1 271 ? -0.888 44.784 3.785 1.00 24.61 271 LYS A CA 1
ATOM 2057 C C . LYS A 1 271 ? -1.349 46.126 4.381 1.00 24.61 271 LYS A C 1
ATOM 2059 O O . LYS A 1 271 ? -1.260 47.123 3.665 1.00 24.61 271 LYS A O 1
ATOM 2064 N N . PRO A 1 272 ? -1.750 46.206 5.663 1.00 30.31 272 PRO A N 1
ATOM 2065 C CA . PRO A 1 272 ? -1.871 47.489 6.341 1.00 30.31 272 PRO A CA 1
ATOM 2066 C C . PRO A 1 272 ? -0.504 47.960 6.873 1.00 30.31 272 PRO A C 1
ATOM 2068 O O . PRO A 1 272 ? 0.296 47.162 7.364 1.00 30.31 272 PRO A O 1
ATOM 2071 N N . GLU A 1 273 ? -0.252 49.263 6.738 1.00 24.91 273 GLU A N 1
ATOM 2072 C CA . GLU A 1 273 ? 0.876 50.007 7.315 1.00 24.91 273 GLU A CA 1
ATOM 2073 C C . GLU A 1 273 ? 0.822 50.031 8.850 1.00 24.91 273 GLU A C 1
ATOM 2075 O O . GLU A 1 273 ? -0.247 50.155 9.450 1.00 24.91 273 GLU A O 1
ATOM 2080 N N . ILE A 1 274 ? 2.000 49.950 9.471 1.00 28.77 274 ILE A N 1
ATOM 2081 C CA . ILE A 1 274 ? 2.221 50.092 10.913 1.00 28.77 274 ILE A CA 1
ATOM 2082 C C . ILE A 1 274 ? 2.445 51.578 11.218 1.00 28.77 274 ILE A C 1
ATOM 2084 O O . ILE A 1 274 ? 3.266 52.221 10.565 1.00 28.77 274 ILE A O 1
ATOM 2088 N N . VAL A 1 275 ? 1.748 52.104 12.228 1.00 28.77 275 VAL A N 1
ATOM 2089 C CA . VAL A 1 275 ? 2.054 53.393 12.865 1.00 28.77 275 VAL A CA 1
ATOM 2090 C C . VAL A 1 275 ? 2.621 53.092 14.253 1.00 28.77 275 VAL A C 1
ATOM 2092 O O . VAL A 1 275 ? 2.000 52.358 15.021 1.00 28.77 275 VAL A O 1
ATOM 2095 N N . GLU A 1 276 ? 3.817 53.610 14.534 1.00 30.42 276 GLU A N 1
ATOM 2096 C CA . GLU A 1 276 ? 4.486 53.539 15.838 1.00 30.42 276 GLU A CA 1
ATOM 2097 C C . GLU A 1 276 ? 3.873 54.499 16.863 1.00 30.42 276 GLU A C 1
ATOM 2099 O O . GLU A 1 276 ? 3.477 55.599 16.497 1.00 30.42 276 GLU A O 1
ATOM 2104 N N . GLU A 1 277 ? 3.884 54.087 18.135 1.00 26.45 277 GLU A N 1
ATOM 2105 C CA . GLU A 1 277 ? 3.992 54.874 19.385 1.00 26.45 277 GLU A CA 1
ATOM 2106 C C . GLU A 1 277 ? 3.862 53.846 20.538 1.00 26.45 277 GLU A C 1
ATOM 2108 O O . GLU A 1 277 ? 3.015 52.963 20.460 1.00 26.45 277 GLU A O 1
ATOM 2113 N N . GLY A 1 278 ? 4.596 53.791 21.650 1.00 23.48 278 GLY A N 1
ATOM 2114 C CA . GLY A 1 278 ? 5.686 54.534 22.278 1.00 23.48 278 GLY A CA 1
ATOM 2115 C C . GLY A 1 278 ? 5.827 53.937 23.701 1.00 23.48 278 GLY A C 1
ATOM 2116 O O . GLY A 1 278 ? 4.820 53.624 24.336 1.00 23.48 278 GLY A O 1
ATOM 2117 N N . GLU A 1 279 ? 7.051 53.701 24.185 1.00 23.53 279 GLU A N 1
ATOM 2118 C CA . GLU A 1 279 ? 7.344 53.110 25.507 1.00 23.53 279 GLU A CA 1
ATOM 2119 C C . GLU A 1 279 ? 6.891 53.986 26.689 1.00 23.53 279 GLU A C 1
ATOM 2121 O O . GLU A 1 279 ? 7.157 55.188 26.710 1.00 23.53 279 GLU A O 1
ATOM 2126 N N . VAL A 1 280 ? 6.384 53.360 27.763 1.00 26.05 280 VAL A N 1
ATOM 2127 C CA . VAL A 1 280 ? 6.574 53.877 29.131 1.00 26.05 280 VAL A CA 1
ATOM 2128 C C . VAL A 1 280 ? 6.746 52.741 30.147 1.00 26.05 280 VAL A C 1
ATOM 2130 O O . VAL A 1 280 ? 5.938 51.817 30.218 1.00 26.05 280 VAL A O 1
ATOM 2133 N N . LYS A 1 281 ?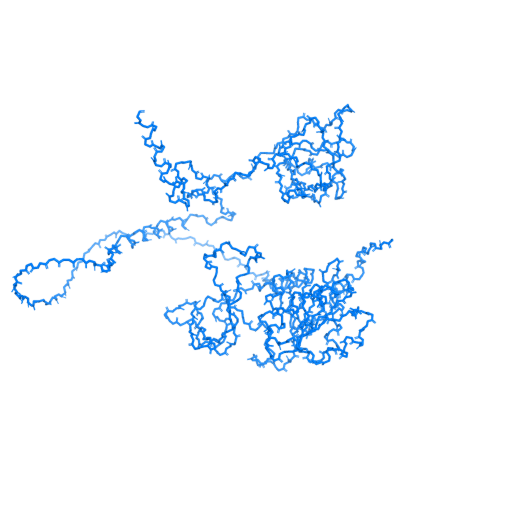 7.825 52.847 30.931 1.00 22.91 281 LYS A N 1
ATOM 2134 C CA . LYS A 1 281 ? 8.244 51.982 32.046 1.00 22.91 281 LYS A CA 1
ATOM 2135 C C . LYS A 1 281 ? 7.363 52.169 33.287 1.00 22.91 281 LYS A C 1
ATOM 2137 O O . LYS A 1 281 ? 6.900 53.279 33.541 1.00 22.91 281 LYS A O 1
ATOM 2142 N N . ALA A 1 282 ? 7.254 51.131 34.117 1.00 26.20 282 ALA A N 1
ATOM 2143 C CA . ALA A 1 282 ? 6.846 51.263 35.514 1.00 26.20 282 ALA A CA 1
ATOM 2144 C C . ALA A 1 282 ? 7.647 50.311 36.415 1.00 26.20 282 ALA A C 1
ATOM 2146 O O . ALA A 1 282 ? 7.886 49.155 36.071 1.00 26.20 282 ALA A O 1
ATOM 2147 N N . GLU A 1 283 ? 8.081 50.881 37.534 1.00 24.83 283 GLU A N 1
ATOM 2148 C CA . GLU A 1 283 ? 8.985 50.367 38.558 1.00 24.83 283 GLU A CA 1
ATOM 2149 C C . GLU A 1 283 ? 8.227 49.590 39.653 1.00 24.83 283 GLU A C 1
ATOM 2151 O O . GLU A 1 283 ? 7.005 49.680 39.779 1.00 24.83 283 GLU A O 1
ATOM 2156 N N . GLU A 1 284 ? 8.995 48.821 40.422 1.00 26.30 284 GLU A N 1
ATOM 2157 C CA . GLU A 1 284 ? 8.618 47.959 41.548 1.00 26.30 284 GLU A CA 1
ATOM 2158 C C . GLU A 1 284 ? 7.864 48.683 42.681 1.00 26.30 284 GLU A C 1
ATOM 2160 O O . GLU A 1 284 ? 8.087 49.868 42.918 1.00 26.30 284 GLU A O 1
ATOM 2165 N N . LEU A 1 285 ? 7.062 47.939 43.460 1.00 25.67 285 LEU A N 1
ATOM 2166 C CA . LEU A 1 285 ? 7.183 47.880 44.927 1.00 25.67 285 LEU A CA 1
ATOM 2167 C C . LEU A 1 285 ? 6.225 46.860 45.568 1.00 25.67 285 LEU A C 1
ATOM 2169 O O . LEU A 1 285 ? 5.131 46.563 45.098 1.00 25.67 285 LEU A O 1
ATOM 2173 N N . GLU A 1 286 ? 6.743 46.336 46.666 1.00 24.52 286 GLU A N 1
ATOM 2174 C CA . GLU A 1 286 ? 6.411 45.149 47.438 1.00 24.52 286 GLU A CA 1
ATOM 2175 C C . GLU A 1 286 ? 5.278 45.290 48.485 1.00 24.52 286 GLU A C 1
ATOM 2177 O O . GLU A 1 286 ? 4.891 46.388 48.877 1.00 24.52 286 GLU A O 1
ATOM 2182 N N . GLN A 1 287 ? 4.934 44.116 49.048 1.00 27.03 287 GLN A N 1
ATOM 2183 C CA . GLN A 1 287 ? 4.470 43.814 50.421 1.00 27.03 287 GLN A CA 1
ATOM 2184 C C . GLN A 1 287 ? 2.962 43.818 50.767 1.00 27.03 287 GLN A C 1
ATOM 2186 O O . GLN A 1 287 ? 2.323 44.853 50.911 1.00 27.03 287 GLN A O 1
ATOM 2191 N N . GLY A 1 288 ? 2.475 42.624 51.160 1.00 23.25 288 GLY A N 1
ATOM 2192 C CA . GLY A 1 288 ? 2.247 42.366 52.594 1.00 23.25 288 GLY A CA 1
ATOM 2193 C C . GLY A 1 288 ? 0.921 41.720 53.062 1.00 23.25 288 GLY A C 1
ATOM 2194 O O . GLY A 1 288 ? -0.090 42.405 53.111 1.00 23.25 288 GLY A O 1
ATOM 2195 N N . VAL A 1 289 ? 1.043 40.493 53.623 1.00 24.03 289 VAL A N 1
ATOM 2196 C CA . VAL A 1 289 ? 0.397 39.938 54.863 1.00 24.03 289 VAL A CA 1
ATOM 2197 C C . VAL A 1 289 ? -1.147 39.659 54.806 1.00 24.03 289 VAL A C 1
ATOM 2199 O O . VAL A 1 289 ? -1.869 40.430 54.202 1.00 24.03 289 VAL A O 1
ATOM 2202 N N . VAL A 1 290 ? -1.822 38.622 55.367 1.00 23.89 290 VAL A N 1
ATOM 2203 C CA . VAL A 1 290 ? -1.717 37.807 56.612 1.00 23.89 290 VAL A CA 1
ATOM 2204 C C . VAL A 1 290 ? -2.640 36.543 56.591 1.00 23.89 290 VAL A C 1
ATOM 2206 O O . VAL A 1 290 ? -3.786 36.649 56.172 1.00 23.89 290 VAL A O 1
ATOM 2209 N N . LYS A 1 291 ? -2.139 35.435 57.189 1.00 22.41 291 LYS A N 1
ATOM 2210 C CA . LYS A 1 291 ? -2.703 34.452 58.182 1.00 22.41 291 LYS A CA 1
ATOM 2211 C C . LYS A 1 291 ? -4.002 33.621 57.991 1.00 22.41 291 LYS A C 1
ATOM 2213 O O . LYS A 1 291 ? -5.074 34.189 57.839 1.00 22.41 291 LYS A O 1
ATOM 2218 N N . ALA A 1 292 ? -3.910 32.309 58.311 1.00 24.97 292 ALA A N 1
ATOM 2219 C CA . ALA A 1 292 ? -4.385 31.638 59.565 1.00 24.97 292 ALA A CA 1
ATOM 2220 C C . ALA A 1 292 ? -4.073 30.103 59.538 1.00 24.97 292 ALA A C 1
ATOM 2222 O O . ALA A 1 292 ? -4.385 29.462 58.542 1.00 24.97 292 ALA A O 1
ATOM 2223 N N . GLU A 1 293 ? -3.214 29.555 60.425 1.00 26.00 293 GLU A N 1
ATOM 2224 C CA . GLU A 1 293 ? -3.471 28.769 61.684 1.00 26.00 293 GLU A CA 1
ATOM 2225 C C . GLU A 1 293 ? -4.089 27.356 61.474 1.00 26.00 293 GLU A C 1
ATOM 2227 O O . GLU A 1 293 ? -5.211 27.258 60.996 1.00 26.00 293 GLU A O 1
ATOM 2232 N N . VAL A 1 294 ? -3.358 26.224 61.589 1.00 28.44 294 VAL A N 1
ATOM 2233 C CA . VAL A 1 294 ? -2.775 25.456 62.742 1.00 28.44 294 VAL A CA 1
ATOM 2234 C C . VAL A 1 294 ? -3.804 24.751 63.641 1.00 28.44 294 VAL A C 1
ATOM 2236 O O . VAL A 1 294 ? -4.550 25.449 64.311 1.00 28.44 294 VAL A O 1
ATOM 2239 N N . VAL A 1 295 ? -3.718 23.407 63.762 1.00 27.14 295 VAL A N 1
ATOM 2240 C CA . VAL A 1 295 ? -3.738 22.643 65.042 1.00 27.14 295 VAL A CA 1
ATOM 2241 C C . VAL A 1 295 ? -3.012 21.293 64.862 1.00 27.14 295 VAL A C 1
ATOM 2243 O O . VAL A 1 295 ? -3.261 20.584 63.891 1.00 27.14 295 VAL A O 1
ATOM 2246 N N . GLU A 1 296 ? -2.165 20.939 65.829 1.00 27.72 296 GLU A N 1
ATOM 2247 C CA . GLU A 1 296 ? -1.476 19.651 66.017 1.00 27.72 296 GLU A CA 1
ATOM 2248 C C . GLU A 1 296 ? -1.668 19.142 67.468 1.00 27.72 296 GLU A C 1
ATOM 2250 O O . GLU A 1 296 ? -2.179 19.908 68.290 1.00 27.72 296 GLU A O 1
ATOM 2255 N N . HIS A 1 297 ? -1.176 17.913 67.747 1.00 31.78 297 HIS A N 1
ATOM 2256 C CA . HIS A 1 297 ? -0.896 17.223 69.044 1.00 31.78 297 HIS A CA 1
ATOM 2257 C C . HIS A 1 297 ? -1.785 15.990 69.359 1.00 31.78 297 HIS A C 1
ATOM 2259 O O . HIS A 1 297 ? -2.972 16.009 69.050 1.00 31.78 297 HIS A O 1
ATOM 2265 N N . VAL A 1 298 ? -1.335 14.874 69.977 1.00 29.20 298 VAL A N 1
ATOM 2266 C CA . VAL A 1 298 ? -0.231 14.599 70.943 1.00 29.20 298 VAL A CA 1
ATOM 2267 C C . VAL A 1 298 ? 0.107 13.079 71.045 1.00 29.20 298 VAL A C 1
ATOM 2269 O O . VAL A 1 298 ? -0.809 12.265 71.122 1.00 29.20 298 VAL A O 1
ATOM 2272 N N . ASP A 1 299 ? 1.413 12.763 71.087 1.00 27.55 299 ASP A N 1
ATOM 2273 C CA . ASP A 1 299 ? 2.260 11.966 72.027 1.00 27.55 299 ASP A CA 1
ATOM 2274 C C . ASP A 1 299 ? 1.967 10.562 72.648 1.00 27.55 299 ASP A C 1
ATOM 2276 O O . ASP A 1 299 ? 0.880 10.270 73.143 1.00 27.55 299 ASP A O 1
ATOM 2280 N N . ALA A 1 300 ? 3.111 9.851 72.841 1.00 31.41 300 ALA A N 1
ATOM 2281 C CA . ALA A 1 300 ? 3.537 8.907 73.917 1.00 31.41 300 ALA A CA 1
ATOM 2282 C C . ALA A 1 300 ? 3.222 7.392 73.730 1.00 31.41 300 ALA A C 1
ATOM 2284 O O . ALA A 1 300 ? 2.172 7.054 73.204 1.00 31.41 300 ALA A O 1
ATOM 2285 N N . ASP A 1 301 ? 4.022 6.374 74.112 1.00 28.45 301 ASP A N 1
ATOM 2286 C CA . ASP A 1 301 ? 5.168 6.181 75.033 1.00 28.45 301 ASP A CA 1
ATOM 2287 C C . ASP A 1 301 ? 5.874 4.807 74.756 1.00 28.45 301 ASP A C 1
ATOM 2289 O O . ASP A 1 301 ? 5.394 3.995 73.969 1.00 28.45 301 ASP A O 1
ATOM 2293 N N . MET A 1 302 ? 7.001 4.582 75.442 1.00 36.41 302 MET A N 1
ATOM 2294 C CA . MET A 1 302 ? 8.115 3.618 75.359 1.00 36.41 302 MET A CA 1
ATOM 2295 C C . MET A 1 302 ? 7.909 2.108 75.661 1.00 36.41 302 MET A C 1
ATOM 2297 O O . MET A 1 302 ? 7.016 1.701 76.399 1.00 36.41 302 MET A O 1
ATOM 2301 N N . GLY A 1 303 ? 8.909 1.298 75.249 1.00 30.02 303 GLY A N 1
ATOM 2302 C CA . GLY A 1 303 ? 9.304 0.032 75.905 1.00 30.02 303 GLY A CA 1
ATOM 2303 C C . GLY A 1 303 ? 10.273 -0.856 75.092 1.00 30.02 303 GLY A C 1
ATOM 2304 O O . GLY A 1 303 ? 9.919 -1.309 74.014 1.00 30.02 303 GLY A O 1
ATOM 2305 N N . ALA A 1 304 ? 11.481 -1.116 75.614 1.00 34.12 304 ALA A N 1
ATOM 2306 C CA . ALA A 1 304 ? 12.627 -1.779 74.960 1.00 34.12 304 ALA A CA 1
ATOM 2307 C C . ALA A 1 304 ? 12.794 -3.288 75.275 1.00 34.12 304 ALA A C 1
ATOM 2309 O O . ALA A 1 304 ? 12.493 -3.696 76.396 1.00 34.12 304 ALA A O 1
ATOM 2310 N N . SER A 1 305 ? 13.358 -4.085 74.346 1.00 31.48 305 SER A N 1
ATOM 2311 C CA . SER A 1 305 ? 14.482 -5.060 74.508 1.00 31.48 305 SER A CA 1
ATOM 2312 C C . SER A 1 305 ? 14.728 -5.890 73.219 1.00 31.48 305 SER A C 1
ATOM 2314 O O . SER A 1 305 ? 13.788 -6.114 72.464 1.00 31.48 305 SER A O 1
ATOM 2316 N N . ASP A 1 306 ? 16.004 -6.260 72.991 1.00 31.55 306 ASP A N 1
ATOM 2317 C CA . ASP A 1 306 ? 16.634 -7.067 71.908 1.00 31.55 306 ASP A CA 1
ATOM 2318 C C . ASP A 1 306 ? 15.854 -8.376 71.555 1.00 31.55 306 ASP A C 1
ATOM 2320 O O . ASP A 1 306 ? 14.996 -8.792 72.325 1.00 31.55 306 ASP A O 1
ATOM 2324 N N . GLU A 1 307 ? 16.078 -9.178 70.493 1.00 31.66 307 GLU A N 1
ATOM 2325 C CA . GLU A 1 307 ? 17.341 -9.657 69.898 1.00 31.66 307 GLU A CA 1
ATOM 2326 C C . GLU A 1 307 ? 17.124 -10.336 68.503 1.00 31.66 307 GLU A C 1
ATOM 2328 O O . GLU A 1 307 ? 16.202 -11.129 68.329 1.00 31.66 307 GLU A O 1
ATOM 2333 N N . SER A 1 308 ? 18.047 -10.073 67.561 1.00 35.09 308 SER A N 1
ATOM 2334 C CA . SER A 1 308 ? 18.522 -10.854 66.383 1.00 35.09 308 SER A CA 1
ATOM 2335 C C . SER A 1 308 ? 17.624 -11.337 65.208 1.00 35.09 308 SER A C 1
ATOM 2337 O O . SER A 1 308 ? 16.709 -12.133 65.383 1.00 35.09 308 SER A O 1
ATOM 2339 N N . SER A 1 309 ? 18.154 -11.029 64.007 1.00 34.12 309 SER A N 1
ATOM 2340 C CA . SER A 1 309 ? 18.251 -11.782 62.728 1.00 34.12 309 SER A CA 1
ATOM 2341 C C . SER A 1 309 ? 17.315 -11.465 61.543 1.00 34.12 309 SER A C 1
ATOM 2343 O O . SER A 1 309 ? 16.164 -11.890 61.528 1.00 34.12 309 SER A O 1
ATOM 2345 N N . ASP A 1 310 ? 17.957 -10.856 60.537 1.00 32.75 310 ASP A N 1
ATOM 2346 C CA . ASP A 1 310 ? 17.941 -11.066 59.078 1.00 32.75 310 ASP A CA 1
ATOM 2347 C C . ASP A 1 310 ? 16.710 -10.789 58.182 1.00 32.75 310 ASP A C 1
ATOM 2349 O O . ASP A 1 310 ? 15.632 -11.359 58.333 1.00 32.75 310 ASP A O 1
ATOM 2353 N N . ASP A 1 311 ? 17.059 -10.001 57.149 1.00 33.22 311 ASP A N 1
ATOM 2354 C CA . ASP A 1 311 ? 16.496 -9.734 55.818 1.00 33.22 311 ASP A CA 1
ATOM 2355 C C . ASP A 1 311 ? 15.318 -8.748 55.676 1.00 33.22 311 ASP A C 1
ATOM 2357 O O . ASP A 1 311 ? 14.142 -9.108 55.723 1.00 33.22 311 ASP A O 1
ATOM 2361 N N . ASP A 1 312 ? 15.704 -7.487 55.417 1.00 33.53 312 ASP A N 1
ATOM 2362 C CA . ASP A 1 312 ? 14.870 -6.357 54.996 1.00 33.53 312 ASP A CA 1
ATOM 2363 C C . ASP A 1 312 ? 14.476 -6.445 53.510 1.00 33.53 312 ASP A C 1
ATOM 2365 O O . ASP A 1 312 ? 15.312 -6.608 52.615 1.00 33.53 312 ASP A O 1
ATOM 2369 N N . ASP A 1 313 ? 13.177 -6.258 53.288 1.00 41.44 313 ASP A N 1
ATOM 2370 C CA . ASP A 1 313 ? 12.542 -5.834 52.044 1.00 41.44 313 ASP A CA 1
ATOM 2371 C C . ASP A 1 313 ? 12.255 -4.319 52.132 1.00 41.44 313 ASP A C 1
ATOM 2373 O O . ASP A 1 313 ? 11.982 -3.802 53.215 1.00 41.44 313 ASP A O 1
ATOM 2377 N N . GLU A 1 314 ? 12.254 -3.656 50.973 1.00 42.41 314 GLU A N 1
ATOM 2378 C CA . GLU A 1 314 ? 11.827 -2.272 50.692 1.00 42.41 314 GLU A CA 1
ATOM 2379 C C . GLU A 1 314 ? 12.734 -1.076 51.084 1.00 42.41 314 GLU A C 1
ATOM 2381 O O . GLU A 1 314 ? 13.192 -0.882 52.210 1.00 42.41 314 GLU A O 1
ATOM 2386 N N . SER A 1 315 ? 12.920 -0.166 50.120 1.00 30.84 315 SER A N 1
ATOM 2387 C CA . SER A 1 315 ? 13.285 1.235 50.365 1.00 30.84 315 SER A CA 1
ATOM 2388 C C . SER A 1 315 ? 12.460 2.145 49.450 1.00 30.84 315 SER A C 1
ATOM 2390 O O . SER A 1 315 ? 12.624 2.165 48.231 1.00 30.84 315 SER A O 1
ATOM 2392 N N . GLU A 1 316 ? 11.556 2.858 50.115 1.00 39.41 316 GLU A N 1
ATOM 2393 C CA . GLU A 1 316 ? 10.679 3.957 49.699 1.00 39.41 316 GLU A CA 1
ATOM 2394 C C . GLU A 1 316 ? 11.473 5.228 49.262 1.00 39.41 316 GLU A C 1
ATOM 2396 O O . GLU A 1 316 ? 12.704 5.252 49.352 1.00 39.41 316 GLU A O 1
ATOM 2401 N N . PRO A 1 317 ? 10.801 6.271 48.724 1.00 44.66 317 PRO A N 1
ATOM 2402 C CA . PRO A 1 317 ? 11.345 7.234 47.771 1.00 44.66 317 PRO A CA 1
ATOM 2403 C C . PRO A 1 317 ? 12.046 8.420 48.437 1.00 44.66 317 PRO A C 1
ATOM 2405 O O . PRO A 1 317 ? 11.647 8.875 49.508 1.00 44.66 317 PRO A O 1
ATOM 2408 N N . ASP A 1 318 ? 13.046 8.970 47.746 1.00 30.86 318 ASP A N 1
ATOM 2409 C CA . ASP A 1 318 ? 13.716 10.203 48.157 1.00 30.86 318 ASP A CA 1
ATOM 2410 C C . ASP A 1 318 ? 13.019 11.427 47.545 1.00 30.86 318 ASP A C 1
ATOM 2412 O O . ASP A 1 318 ? 12.745 11.487 46.341 1.00 30.86 318 ASP A O 1
ATOM 2416 N N . SER A 1 319 ? 12.681 12.372 48.416 1.00 46.09 319 SER A N 1
ATOM 2417 C CA . SER A 1 319 ? 11.961 13.603 48.125 1.00 46.09 319 SER A CA 1
ATOM 2418 C C . SER A 1 319 ? 12.947 14.741 47.881 1.00 46.09 319 SER A C 1
ATOM 2420 O O . SER A 1 319 ? 13.612 15.154 48.822 1.00 46.09 319 SER A O 1
ATOM 2422 N N . ASP A 1 320 ? 12.968 15.300 46.671 1.00 43.41 320 ASP A N 1
ATOM 2423 C CA . ASP A 1 320 ? 13.575 16.610 46.375 1.00 43.41 320 ASP A CA 1
ATOM 2424 C C . ASP A 1 320 ? 12.866 17.252 45.158 1.00 43.41 320 ASP A C 1
ATOM 2426 O O . ASP A 1 320 ? 13.427 17.457 44.081 1.00 43.41 320 ASP A O 1
ATOM 2430 N N . ASP A 1 321 ? 11.567 17.543 45.306 1.00 50.78 321 ASP A N 1
ATOM 2431 C CA . ASP A 1 321 ? 10.723 18.141 44.250 1.00 50.78 321 ASP A CA 1
ATOM 2432 C C . ASP A 1 321 ? 10.803 19.688 44.183 1.00 50.78 321 ASP A C 1
ATOM 2434 O O . ASP A 1 321 ? 10.269 20.315 43.261 1.00 50.78 321 ASP A O 1
ATOM 2438 N N . GLU A 1 322 ? 11.490 20.346 45.123 1.00 48.28 322 GLU A N 1
ATOM 2439 C CA . GLU A 1 322 ? 11.541 21.818 45.173 1.00 48.28 322 GLU A CA 1
ATOM 2440 C C . GLU A 1 322 ? 12.602 22.442 44.240 1.00 48.28 322 GLU A C 1
ATOM 2442 O O . GLU A 1 322 ? 12.433 23.588 43.817 1.00 48.28 322 GLU A O 1
ATOM 2447 N N . ASP A 1 323 ? 13.642 21.702 43.832 1.00 54.69 323 ASP A N 1
ATOM 2448 C CA . ASP A 1 323 ? 14.711 22.235 42.963 1.00 54.69 323 ASP A CA 1
ATOM 2449 C C . ASP A 1 323 ? 14.460 22.018 41.459 1.00 54.69 323 ASP A C 1
ATOM 2451 O O . ASP A 1 323 ? 14.840 22.850 40.630 1.00 54.69 323 ASP A O 1
ATOM 2455 N N . GLN A 1 324 ? 13.723 20.969 41.076 1.00 49.19 324 GLN A N 1
ATOM 2456 C CA . GLN A 1 324 ? 13.339 20.710 39.676 1.00 49.19 324 GLN A CA 1
ATOM 2457 C C . GLN A 1 324 ? 12.402 21.792 39.118 1.00 49.19 324 GLN A C 1
ATOM 2459 O O . GLN A 1 324 ? 12.457 22.131 37.933 1.00 49.19 324 GLN A O 1
ATOM 2464 N N . SER A 1 325 ? 11.539 22.354 39.968 1.00 61.75 325 SER A N 1
ATOM 2465 C CA . SER A 1 325 ? 10.588 23.400 39.582 1.00 61.75 325 SER A CA 1
ATOM 2466 C C . SER A 1 325 ? 11.266 24.758 39.364 1.00 61.75 325 SER A C 1
ATOM 2468 O O . SER A 1 325 ? 10.908 25.468 38.421 1.00 61.75 325 SER A O 1
ATOM 2470 N N . LYS A 1 326 ? 12.301 25.084 40.153 1.00 59.94 326 LYS A N 1
ATOM 2471 C CA . LYS A 1 326 ? 13.137 26.282 39.966 1.00 59.94 326 LYS A CA 1
ATOM 2472 C C . LYS A 1 326 ? 13.994 26.197 38.706 1.00 59.94 326 LYS A C 1
ATOM 2474 O O . LYS A 1 326 ? 13.979 27.140 37.921 1.00 59.94 326 LYS A O 1
ATOM 2479 N N . LEU A 1 327 ? 14.629 25.048 38.457 1.00 59.69 327 LEU A N 1
ATOM 2480 C CA . LEU A 1 327 ? 15.363 24.776 37.213 1.00 59.69 327 LEU A CA 1
ATOM 2481 C C . LEU A 1 327 ? 14.450 24.871 35.983 1.00 59.69 327 LEU A C 1
ATOM 2483 O O . LEU A 1 327 ? 14.824 25.466 34.974 1.00 59.69 327 LEU A O 1
ATOM 2487 N N . ARG A 1 328 ? 13.219 24.347 36.066 1.00 68.12 328 ARG A N 1
ATOM 2488 C CA . ARG A 1 328 ? 12.224 24.484 34.990 1.00 68.12 328 ARG A CA 1
ATOM 2489 C C . ARG A 1 328 ? 11.837 25.933 34.730 1.00 68.12 328 ARG A C 1
ATOM 2491 O O . ARG A 1 328 ? 11.777 26.321 33.567 1.00 68.12 328 ARG A O 1
ATOM 2498 N N . LEU A 1 329 ? 11.594 26.719 35.781 1.00 69.44 329 LEU A N 1
ATOM 2499 C CA . LEU A 1 329 ? 11.283 28.139 35.626 1.00 69.44 329 LEU A CA 1
ATOM 2500 C C . LEU A 1 329 ? 12.475 28.912 35.053 1.00 69.44 329 LEU A C 1
ATOM 2502 O O . LEU A 1 329 ? 12.273 29.741 34.174 1.00 69.44 329 LEU A O 1
ATOM 2506 N N . GLU A 1 330 ? 13.708 28.639 35.482 1.00 67.19 330 GLU A N 1
ATOM 2507 C CA . GLU A 1 330 ? 14.907 29.282 34.924 1.00 67.19 330 GLU A CA 1
ATOM 2508 C C . GLU A 1 330 ? 15.103 28.962 33.437 1.00 67.19 330 GLU A C 1
ATOM 2510 O O . GLU A 1 330 ? 15.356 29.876 32.651 1.00 67.19 330 GLU A O 1
ATOM 2515 N N . ILE A 1 331 ? 14.889 27.708 33.025 1.00 66.94 331 ILE A N 1
ATOM 2516 C CA . ILE A 1 331 ? 14.943 27.293 31.614 1.00 66.94 331 ILE A CA 1
ATOM 2517 C C . ILE A 1 331 ? 13.834 27.977 30.799 1.00 66.94 331 ILE A C 1
ATOM 2519 O O . ILE A 1 331 ? 14.081 28.478 29.702 1.00 66.94 331 ILE A O 1
ATOM 2523 N N . GLU A 1 332 ? 12.615 28.064 31.334 1.00 68.88 332 GLU A N 1
ATOM 2524 C CA . GLU A 1 332 ? 11.484 28.701 30.648 1.00 68.88 332 GLU A CA 1
ATOM 2525 C C . GLU A 1 332 ? 11.642 30.233 30.556 1.00 68.88 332 GLU A C 1
ATOM 2527 O O . GLU A 1 332 ? 11.210 30.861 29.585 1.00 68.88 332 GLU A O 1
ATOM 2532 N N . THR A 1 333 ? 12.315 30.839 31.539 1.00 67.31 333 THR A N 1
ATOM 2533 C CA . THR A 1 333 ? 12.638 32.274 31.553 1.00 67.31 333 THR A CA 1
ATOM 2534 C C . THR A 1 333 ? 13.800 32.594 30.605 1.00 67.31 333 THR A C 1
ATOM 2536 O O . THR A 1 333 ? 13.797 33.656 29.981 1.00 67.31 333 THR A O 1
ATOM 2539 N N . ALA A 1 334 ? 14.758 31.673 30.437 1.00 63.62 334 ALA A N 1
ATOM 2540 C CA . ALA A 1 334 ? 15.830 31.780 29.446 1.00 63.62 334 ALA A CA 1
ATOM 2541 C C . ALA A 1 334 ? 15.296 31.671 28.005 1.00 63.62 334 ALA A C 1
ATOM 2543 O O . ALA A 1 334 ? 15.635 32.508 27.171 1.00 63.62 334 ALA A O 1
ATOM 2544 N N . LEU A 1 335 ? 14.372 30.739 27.738 1.00 62.16 335 LEU A N 1
ATOM 2545 C CA . LEU A 1 335 ? 13.755 30.564 26.414 1.00 62.16 335 LEU A CA 1
ATOM 2546 C C . LEU A 1 335 ? 12.884 31.763 25.998 1.00 62.16 335 LEU A C 1
ATOM 2548 O O . LEU A 1 335 ? 12.951 32.213 24.856 1.00 62.16 335 LEU A O 1
ATOM 2552 N N . LYS A 1 336 ? 12.122 32.357 26.929 1.00 58.69 336 LYS A N 1
ATOM 2553 C CA . LYS A 1 336 ? 11.321 33.567 26.643 1.00 58.69 336 LYS A CA 1
ATOM 2554 C C . LYS A 1 336 ? 12.164 34.819 26.395 1.00 58.69 336 LYS A C 1
ATOM 2556 O O . LYS A 1 336 ? 11.678 35.763 25.774 1.00 58.69 336 LYS A O 1
ATOM 2561 N N . LYS A 1 337 ? 13.413 34.852 26.874 1.00 55.94 337 LYS A N 1
ATOM 2562 C CA . LYS A 1 337 ? 14.333 35.979 26.660 1.00 55.94 337 LYS A CA 1
ATOM 2563 C C . LYS A 1 337 ? 15.003 35.935 25.280 1.00 55.94 337 LYS A C 1
ATOM 2565 O O . LYS A 1 337 ? 15.415 36.983 24.791 1.00 55.94 337 LYS A O 1
ATOM 2570 N N . GLU A 1 338 ? 15.054 34.765 24.641 1.00 50.00 338 GLU A N 1
ATOM 2571 C CA . GLU A 1 338 ? 15.567 34.589 23.274 1.00 50.00 338 GLU A CA 1
ATOM 2572 C C . GLU A 1 338 ? 14.486 34.767 22.190 1.00 50.00 338 GLU A C 1
ATOM 2574 O O . GLU A 1 338 ? 14.804 35.123 21.059 1.00 50.00 338 GLU A O 1
ATOM 2579 N N . GLU A 1 339 ? 13.197 34.639 22.528 1.00 46.00 339 GLU A N 1
ATOM 2580 C CA . GLU A 1 339 ? 12.087 34.751 21.561 1.00 46.00 339 GLU A CA 1
ATOM 2581 C C . GLU A 1 339 ? 11.794 36.197 21.090 1.00 46.00 339 GLU A C 1
ATOM 2583 O O . GLU A 1 339 ? 11.092 36.407 20.102 1.00 46.00 339 GLU A O 1
ATOM 2588 N N . GLN A 1 340 ? 12.358 37.226 21.739 1.00 42.09 340 GLN A N 1
ATOM 2589 C CA . GLN A 1 340 ? 12.208 38.629 21.303 1.00 42.09 340 GLN A CA 1
ATOM 2590 C C . GLN A 1 340 ? 13.313 39.113 20.346 1.00 42.09 340 GLN A C 1
ATOM 2592 O O . GLN A 1 340 ? 13.294 40.267 19.914 1.00 42.09 340 GLN A O 1
ATOM 2597 N N . GLY A 1 341 ? 14.253 38.243 19.964 1.00 43.50 341 GLY A N 1
ATOM 2598 C CA . GLY A 1 341 ? 15.339 38.562 19.041 1.00 43.50 341 GLY A CA 1
ATOM 2599 C C . GLY A 1 341 ? 15.169 37.930 17.659 1.00 43.50 341 GLY A C 1
ATOM 2600 O O . GLY A 1 341 ? 15.668 36.844 17.416 1.00 43.50 341 GLY A O 1
ATOM 2601 N N . SER A 1 342 ? 14.588 38.683 16.722 1.00 38.84 342 SER A N 1
ATOM 2602 C CA . SER A 1 342 ? 14.734 38.496 15.265 1.00 38.84 342 SER A CA 1
ATOM 2603 C C . SER A 1 342 ? 13.956 37.345 14.604 1.00 38.84 342 SER A C 1
ATOM 2605 O O . SER A 1 342 ? 14.484 36.288 14.274 1.00 38.84 342 SER A O 1
ATOM 2607 N N . LEU A 1 343 ? 12.708 37.647 14.231 1.00 49.81 343 LEU A N 1
ATOM 2608 C CA . LEU A 1 343 ? 12.026 37.019 13.095 1.00 49.81 343 LEU A CA 1
ATOM 2609 C C . LEU A 1 343 ? 12.716 37.430 11.781 1.00 49.81 343 LEU A C 1
ATOM 2611 O O . LEU A 1 343 ? 12.282 38.358 11.099 1.00 49.81 343 LEU A O 1
ATOM 2615 N N . THR A 1 344 ? 13.780 36.725 11.404 1.00 40.62 344 THR A N 1
ATOM 2616 C CA . THR A 1 344 ? 14.304 36.736 10.034 1.00 40.62 344 THR A CA 1
ATOM 2617 C C . THR A 1 344 ? 14.503 35.306 9.544 1.00 40.62 344 THR A C 1
ATOM 2619 O O . THR A 1 344 ? 15.167 34.485 10.160 1.00 40.62 344 THR A O 1
ATOM 2622 N N . SER A 1 345 ? 13.860 35.023 8.414 1.00 48.03 345 SER A N 1
ATOM 2623 C CA . SER A 1 345 ? 13.849 33.764 7.670 1.00 48.03 345 SER A CA 1
ATOM 2624 C C . SER A 1 345 ? 15.262 33.255 7.339 1.00 48.03 345 SER A C 1
ATOM 2626 O O . SER A 1 345 ? 15.829 33.629 6.310 1.00 48.03 345 SER A O 1
ATOM 2628 N N . ALA A 1 346 ? 15.793 32.354 8.160 1.00 48.44 346 ALA A N 1
ATOM 2629 C CA . ALA A 1 346 ? 16.879 31.444 7.812 1.00 48.44 346 ALA A CA 1
ATOM 2630 C C . ALA A 1 346 ? 16.679 30.109 8.561 1.00 48.44 346 ALA A C 1
ATOM 2632 O O . ALA A 1 346 ? 16.042 30.108 9.619 1.00 48.44 346 ALA A O 1
ATOM 2633 N N . PRO A 1 347 ? 17.168 28.974 8.025 1.00 55.66 347 PRO A N 1
ATOM 2634 C CA . PRO A 1 347 ? 17.233 27.716 8.769 1.00 55.66 347 PRO A CA 1
ATOM 2635 C C . PRO A 1 347 ? 17.953 27.927 10.105 1.00 55.66 347 PRO A C 1
ATOM 2637 O O . PRO A 1 347 ? 18.867 28.744 10.181 1.00 55.66 347 PRO A O 1
ATOM 2640 N N . VAL A 1 348 ? 17.533 27.220 11.155 1.00 58.28 348 VAL A N 1
ATOM 2641 C CA . VAL A 1 348 ? 18.217 27.263 12.455 1.00 58.28 348 VAL A CA 1
ATOM 2642 C C . VAL A 1 348 ? 19.611 26.668 12.264 1.00 58.28 348 VAL A C 1
ATOM 2644 O O . VAL A 1 348 ? 19.722 25.489 11.949 1.00 58.28 348 VAL A O 1
ATOM 2647 N N . VAL A 1 349 ? 20.637 27.504 12.409 1.00 52.62 349 VAL A N 1
ATOM 2648 C CA . VAL A 1 349 ? 22.055 27.163 12.225 1.00 52.62 349 VAL A CA 1
ATOM 2649 C C . VAL A 1 349 ? 22.699 27.005 13.602 1.00 52.62 349 VAL A C 1
ATOM 2651 O O . VAL A 1 349 ? 22.494 27.866 14.464 1.00 52.62 349 VAL A O 1
ATOM 2654 N N . THR A 1 350 ? 23.468 25.943 13.844 1.00 61.28 350 THR A N 1
ATOM 2655 C CA . THR A 1 350 ? 24.226 25.821 15.106 1.00 61.28 350 THR A CA 1
ATOM 2656 C C . THR A 1 350 ? 25.436 26.764 15.094 1.00 61.28 350 THR A C 1
ATOM 2658 O O . THR A 1 350 ? 25.944 27.139 14.037 1.00 61.28 350 THR A O 1
ATOM 2661 N N . ALA A 1 351 ? 25.922 27.186 16.270 1.00 58.91 351 ALA A N 1
ATOM 2662 C CA . ALA A 1 351 ? 26.988 28.196 16.390 1.00 58.91 351 ALA A CA 1
ATOM 2663 C C . ALA A 1 351 ? 28.318 27.817 15.696 1.00 58.91 351 ALA A C 1
ATOM 2665 O O . ALA A 1 351 ? 29.153 28.692 15.467 1.00 58.91 351 ALA A O 1
ATOM 2666 N N . HIS A 1 352 ? 28.496 26.540 15.338 1.00 56.62 352 HIS A N 1
ATOM 2667 C CA . HIS A 1 352 ? 29.679 26.002 14.660 1.00 56.62 352 HIS A CA 1
ATOM 2668 C C . HIS A 1 352 ? 29.350 25.327 13.318 1.00 56.62 352 HIS A C 1
ATOM 2670 O O . HIS A 1 352 ? 30.163 24.569 12.791 1.00 56.62 352 HIS A O 1
ATOM 2676 N N . GLU A 1 353 ? 28.178 25.594 12.736 1.00 59.69 353 GLU A N 1
ATOM 2677 C CA . GLU A 1 353 ? 27.795 24.987 11.465 1.00 59.69 353 GLU A CA 1
ATOM 2678 C C . GLU A 1 353 ? 28.650 25.529 10.312 1.00 59.69 353 GLU A C 1
ATOM 2680 O O . GLU A 1 353 ? 28.641 26.716 9.962 1.00 59.69 353 GLU A O 1
ATOM 2685 N N . VAL A 1 354 ? 29.407 24.629 9.689 1.00 57.59 354 VAL A N 1
ATOM 2686 C CA . VAL A 1 354 ? 30.221 24.948 8.521 1.00 57.59 354 VAL A CA 1
ATOM 2687 C C . VAL A 1 354 ? 29.302 25.038 7.302 1.00 57.59 354 VAL A C 1
ATOM 2689 O O . VAL A 1 354 ? 28.984 24.042 6.664 1.00 57.59 354 VAL A O 1
ATOM 2692 N N . SER A 1 355 ? 28.888 26.262 6.968 1.00 53.25 355 SER A N 1
ATOM 2693 C CA . SER A 1 355 ? 27.969 26.553 5.851 1.00 53.25 355 SER A CA 1
ATOM 2694 C C . SER A 1 355 ? 28.407 26.016 4.477 1.00 53.25 355 SER A C 1
ATOM 2696 O O . SER A 1 355 ? 27.562 25.827 3.600 1.00 53.25 355 SER A O 1
ATOM 2698 N N . GLN A 1 356 ? 29.706 25.774 4.263 1.00 53.81 356 GLN A N 1
ATOM 2699 C CA . GLN A 1 356 ? 30.256 25.181 3.041 1.00 53.81 356 GLN A CA 1
ATOM 2700 C C . GLN A 1 356 ? 31.476 24.319 3.381 1.00 53.81 356 GLN A C 1
ATOM 2702 O O . GLN A 1 356 ? 32.495 24.840 3.837 1.00 53.81 356 GLN A O 1
ATOM 2707 N N . LEU A 1 357 ? 31.378 23.005 3.153 1.00 58.50 357 LEU A N 1
ATOM 2708 C CA . LEU A 1 357 ? 32.529 22.107 3.262 1.00 58.50 357 LEU A CA 1
ATOM 2709 C C . LEU A 1 357 ? 33.568 22.476 2.184 1.00 58.50 357 LEU A C 1
ATOM 2711 O O . LEU A 1 357 ? 33.185 22.703 1.033 1.00 58.50 357 LEU A O 1
ATOM 2715 N N . PRO A 1 358 ? 34.865 22.568 2.525 1.00 60.78 358 PRO A N 1
ATOM 2716 C CA . PRO A 1 358 ? 35.905 22.908 1.561 1.00 60.78 358 PRO A CA 1
ATOM 2717 C C . PRO A 1 358 ? 36.055 21.797 0.513 1.00 60.78 358 PRO A C 1
ATOM 2719 O O . PRO A 1 358 ? 36.384 20.662 0.847 1.00 60.78 358 PRO A O 1
ATOM 2722 N N . VAL A 1 359 ? 35.848 22.130 -0.763 1.00 65.31 359 VAL A N 1
ATOM 2723 C CA . VAL A 1 359 ? 35.986 21.180 -1.875 1.00 65.31 359 VAL A CA 1
ATOM 2724 C C . VAL A 1 359 ? 37.462 20.848 -2.105 1.00 65.31 359 VAL A C 1
ATOM 2726 O O . VAL A 1 359 ? 38.298 21.732 -2.318 1.00 65.31 359 VAL A O 1
ATOM 2729 N N . THR A 1 360 ? 37.795 19.557 -2.116 1.00 62.25 360 THR A N 1
ATOM 2730 C CA . THR A 1 360 ? 39.152 19.092 -2.432 1.00 62.25 360 THR A CA 1
ATOM 2731 C C . THR A 1 360 ? 39.385 19.129 -3.942 1.00 62.25 360 THR A C 1
ATOM 2733 O O . THR A 1 360 ? 38.888 18.282 -4.684 1.00 62.25 360 THR A O 1
ATOM 2736 N N . LYS A 1 361 ? 40.167 20.106 -4.417 1.00 61.75 361 LYS A N 1
ATOM 2737 C CA . LYS A 1 361 ? 40.491 20.237 -5.846 1.00 61.75 361 LYS A CA 1
ATOM 2738 C C . LYS A 1 361 ? 41.629 19.301 -6.268 1.00 61.75 361 LYS A C 1
ATOM 2740 O O . LYS A 1 361 ? 42.653 19.248 -5.581 1.00 61.75 361 LYS A O 1
ATOM 2745 N N . PRO A 1 362 ? 41.520 18.621 -7.421 1.00 62.34 362 PRO A N 1
ATOM 2746 C CA . PRO A 1 362 ? 42.646 17.902 -8.000 1.00 62.34 362 PRO A CA 1
ATOM 2747 C C . PRO A 1 362 ? 43.713 18.894 -8.485 1.00 62.34 362 PRO A C 1
ATOM 2749 O O . PRO A 1 362 ? 43.404 19.933 -9.061 1.00 62.34 362 PRO A O 1
ATOM 2752 N N . ALA A 1 363 ? 44.992 18.564 -8.298 1.00 54.59 363 ALA A N 1
ATOM 2753 C CA . ALA A 1 363 ? 46.108 19.422 -8.713 1.00 54.59 363 ALA A CA 1
ATOM 2754 C C . ALA A 1 363 ? 46.316 19.498 -10.245 1.00 54.59 363 ALA A C 1
ATOM 2756 O O . ALA A 1 363 ? 47.210 20.210 -10.700 1.00 54.59 363 ALA A O 1
ATOM 2757 N N . ME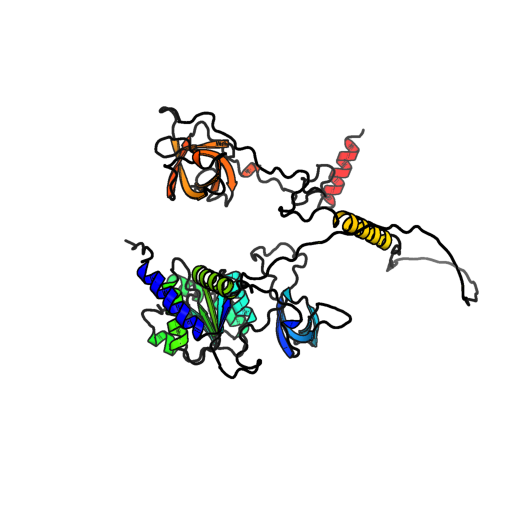T A 1 364 ? 45.540 18.747 -11.040 1.00 56.59 364 MET A N 1
ATOM 2758 C CA . MET A 1 364 ? 45.698 18.637 -12.495 1.00 56.59 364 MET A CA 1
ATOM 2759 C C . MET A 1 364 ? 44.341 18.557 -13.207 1.00 56.59 364 MET A C 1
ATOM 2761 O O . MET A 1 364 ? 43.474 17.789 -12.804 1.00 56.59 364 MET A O 1
ATOM 2765 N N . GLU A 1 365 ? 44.186 19.313 -14.297 1.00 57.69 365 GLU A N 1
ATOM 2766 C CA . GLU A 1 365 ? 42.959 19.376 -15.116 1.00 57.69 365 GLU A CA 1
ATOM 2767 C C . GLU A 1 365 ? 42.851 18.218 -16.134 1.00 57.69 365 GLU A C 1
ATOM 2769 O O . GLU A 1 365 ? 41.761 17.879 -16.598 1.00 57.69 365 GLU A O 1
ATOM 2774 N N . GLN A 1 366 ? 43.974 17.576 -16.479 1.00 59.31 366 GLN A N 1
ATOM 2775 C CA . GLN A 1 366 ? 44.038 16.416 -17.377 1.00 59.31 366 GLN A CA 1
ATOM 2776 C C . GLN A 1 366 ? 45.066 15.404 -16.862 1.00 59.31 366 GLN A C 1
ATOM 2778 O O . GLN A 1 366 ? 46.175 15.783 -16.479 1.00 59.31 366 GLN A O 1
ATOM 2783 N N . LEU A 1 367 ? 44.722 14.111 -16.878 1.00 63.91 367 LEU A N 1
ATOM 2784 C CA . LEU A 1 367 ? 45.700 13.050 -16.612 1.00 63.91 367 LEU A CA 1
ATOM 2785 C C . LEU A 1 367 ? 46.711 12.975 -17.764 1.00 63.91 367 LEU A C 1
ATOM 2787 O O . LEU A 1 367 ? 46.333 13.000 -18.937 1.00 63.91 367 LEU A O 1
ATOM 2791 N N . THR A 1 368 ? 47.995 12.806 -17.443 1.00 62.69 368 THR A N 1
ATOM 2792 C CA . THR A 1 368 ? 49.029 12.542 -18.451 1.00 62.69 368 THR A CA 1
ATOM 2793 C C . THR A 1 368 ? 48.733 11.229 -19.190 1.00 62.69 368 THR A C 1
ATOM 2795 O O . THR A 1 368 ? 48.183 10.274 -18.635 1.00 62.69 368 THR A O 1
ATOM 2798 N N . ALA A 1 369 ? 49.090 11.164 -20.478 1.00 58.94 369 ALA A N 1
ATOM 2799 C CA . ALA A 1 369 ? 48.778 10.027 -21.357 1.00 58.94 369 ALA A CA 1
ATOM 2800 C C . ALA A 1 369 ? 49.407 8.687 -20.910 1.00 58.94 369 ALA A C 1
ATOM 2802 O O . ALA A 1 369 ? 49.034 7.628 -21.414 1.00 58.94 369 ALA A O 1
ATOM 2803 N N . GLU A 1 370 ? 50.342 8.742 -19.964 1.00 57.66 370 GLU A N 1
ATOM 2804 C CA . GLU A 1 370 ? 51.124 7.620 -19.446 1.00 57.66 370 GLU A CA 1
ATOM 2805 C C . GLU A 1 370 ? 50.473 6.949 -18.222 1.00 57.66 370 GLU A C 1
ATOM 2807 O O . GLU A 1 370 ? 50.845 5.826 -17.889 1.00 57.66 370 GLU A O 1
ATOM 2812 N N . CYS A 1 371 ? 49.461 7.568 -17.594 1.00 64.38 371 CYS A N 1
ATOM 2813 C CA . CYS A 1 371 ? 48.785 6.985 -16.434 1.00 64.38 371 CYS A CA 1
ATOM 2814 C C . CYS A 1 371 ? 47.772 5.890 -16.845 1.00 64.38 371 CYS A C 1
ATOM 2816 O O . CYS A 1 371 ? 46.882 6.143 -17.681 1.00 64.38 371 CYS A O 1
ATOM 2818 N N . PRO A 1 372 ? 47.847 4.680 -16.251 1.00 74.62 372 PRO A N 1
ATOM 2819 C CA . PRO A 1 372 ? 46.839 3.644 -16.434 1.00 74.62 372 PRO A CA 1
ATOM 2820 C C . PRO A 1 372 ? 45.527 4.035 -15.739 1.00 74.62 372 PRO A C 1
ATOM 2822 O O . PRO A 1 372 ? 45.493 4.346 -14.546 1.00 74.62 372 PRO A O 1
ATOM 2825 N N . ILE A 1 373 ? 44.437 4.014 -16.509 1.00 82.06 373 ILE A N 1
ATOM 2826 C CA . ILE A 1 373 ? 43.079 4.267 -16.021 1.00 82.06 373 ILE A CA 1
ATOM 2827 C C . ILE A 1 373 ? 42.286 2.961 -15.999 1.00 82.06 373 ILE A C 1
ATOM 2829 O O . ILE A 1 373 ? 42.345 2.175 -16.946 1.00 82.06 373 ILE A O 1
ATOM 2833 N N . SER A 1 374 ? 41.527 2.742 -14.931 1.00 84.19 374 SER A N 1
ATOM 2834 C CA . SER A 1 374 ? 40.633 1.590 -14.784 1.00 84.19 374 SER A CA 1
ATOM 2835 C C . SER A 1 374 ? 39.195 2.068 -14.663 1.00 84.19 374 SER A C 1
ATOM 2837 O O . SER A 1 374 ? 38.933 3.116 -14.077 1.00 84.19 374 SER A O 1
ATOM 2839 N N . LYS A 1 375 ? 38.247 1.322 -15.235 1.00 86.19 375 LYS A N 1
ATOM 2840 C CA . LYS A 1 375 ? 36.821 1.654 -15.138 1.00 86.19 375 LYS A CA 1
ATOM 2841 C C . LYS A 1 375 ? 36.366 1.463 -13.694 1.00 86.19 375 LYS A C 1
ATOM 2843 O O . LYS A 1 375 ? 36.498 0.359 -13.184 1.00 86.19 375 LYS A O 1
ATOM 2848 N N . MET A 1 376 ? 35.815 2.509 -13.078 1.00 85.25 376 MET A N 1
ATOM 2849 C CA . MET A 1 376 ? 35.264 2.430 -11.720 1.00 85.25 376 MET A CA 1
ATOM 2850 C C . MET A 1 376 ? 33.751 2.223 -11.711 1.00 85.25 376 MET A C 1
ATOM 2852 O O . MET A 1 376 ? 33.225 1.587 -10.809 1.00 85.25 376 MET A O 1
ATOM 2856 N N . GLY A 1 377 ? 33.026 2.753 -12.699 1.00 89.88 377 GLY A N 1
ATOM 2857 C CA . GLY A 1 377 ? 31.564 2.718 -12.696 1.00 89.88 377 GLY A CA 1
ATOM 2858 C C . GLY A 1 377 ? 30.958 3.767 -13.603 1.00 89.88 377 GLY A C 1
ATOM 2859 O O . GLY A 1 377 ? 31.497 4.007 -14.680 1.00 89.88 377 GLY A O 1
ATOM 2860 N N . ARG A 1 378 ? 29.812 4.331 -13.220 1.00 91.75 378 ARG A N 1
ATOM 2861 C CA . ARG A 1 378 ? 29.023 5.219 -14.084 1.00 91.75 378 ARG A CA 1
ATOM 2862 C C . ARG A 1 378 ? 28.364 6.355 -13.316 1.00 91.75 378 ARG A C 1
ATOM 2864 O O . ARG A 1 378 ? 27.962 6.175 -12.167 1.00 91.75 378 ARG A O 1
ATOM 2871 N N . ILE A 1 379 ? 28.180 7.489 -13.981 1.00 91.12 379 ILE A N 1
ATOM 2872 C CA . ILE A 1 379 ? 27.439 8.628 -13.435 1.00 91.12 379 ILE A CA 1
ATOM 2873 C C . ILE A 1 379 ? 25.972 8.227 -13.244 1.00 91.12 379 ILE A C 1
ATOM 2875 O O . ILE A 1 379 ? 25.289 7.837 -14.196 1.00 91.12 379 ILE A O 1
ATOM 2879 N N . LEU A 1 380 ? 25.499 8.303 -12.001 1.00 89.06 380 LEU A N 1
ATOM 2880 C CA . LEU A 1 380 ? 24.117 8.022 -11.620 1.00 89.06 380 LEU A CA 1
ATOM 2881 C C . LEU A 1 380 ? 23.268 9.292 -11.653 1.00 89.06 380 LEU A C 1
ATOM 2883 O O . LEU A 1 380 ? 22.139 9.246 -12.132 1.00 89.06 380 LEU A O 1
ATOM 2887 N N . ASN A 1 381 ? 23.814 10.401 -11.153 1.00 88.75 381 ASN A N 1
ATOM 2888 C CA . ASN A 1 381 ? 23.127 11.684 -11.092 1.00 88.75 381 ASN A CA 1
ATOM 2889 C C . ASN A 1 381 ? 24.110 12.845 -11.277 1.00 88.75 381 ASN A C 1
ATOM 2891 O O . ASN A 1 381 ? 25.257 12.763 -10.840 1.00 88.75 381 ASN A O 1
ATOM 2895 N N . VAL A 1 382 ? 23.635 13.928 -11.888 1.00 87.56 382 VAL A N 1
ATOM 2896 C CA . VAL A 1 382 ? 24.360 15.195 -12.036 1.00 87.56 382 VAL A CA 1
ATOM 2897 C C . VAL A 1 382 ? 23.448 16.285 -11.500 1.00 87.56 382 VAL A C 1
ATOM 2899 O O . VAL A 1 382 ? 22.436 16.604 -12.122 1.00 87.56 382 VAL A O 1
ATOM 2902 N N . ASN A 1 383 ? 23.779 16.827 -10.332 1.00 83.94 383 ASN A N 1
ATOM 2903 C CA . ASN A 1 383 ? 23.002 17.877 -9.696 1.00 83.94 383 ASN A CA 1
ATOM 2904 C C . ASN A 1 383 ? 23.730 19.219 -9.820 1.00 83.94 383 ASN A C 1
ATOM 2906 O O . ASN A 1 383 ? 24.594 19.554 -9.014 1.00 83.94 383 ASN A O 1
ATOM 2910 N N . SER A 1 384 ? 23.359 20.014 -10.824 1.00 78.69 384 SER A N 1
ATOM 2911 C CA . SER A 1 384 ? 23.927 21.354 -11.019 1.00 78.69 384 SER A CA 1
ATOM 2912 C C . SER A 1 384 ? 23.514 22.350 -9.927 1.00 78.69 384 SER A C 1
ATOM 2914 O O . SER A 1 384 ? 24.240 23.312 -9.694 1.00 78.69 384 SER A O 1
ATOM 2916 N N . ALA A 1 385 ? 22.380 22.135 -9.246 1.00 74.31 385 ALA A N 1
ATOM 2917 C CA . ALA A 1 385 ? 21.911 23.013 -8.169 1.00 74.31 385 ALA A CA 1
ATOM 2918 C C . ALA A 1 385 ? 22.703 22.793 -6.870 1.00 74.31 385 ALA A C 1
ATOM 2920 O O . ALA A 1 385 ? 23.093 23.757 -6.215 1.00 74.31 385 ALA A O 1
ATOM 2921 N N . GLU A 1 386 ? 23.005 21.533 -6.549 1.00 75.38 386 GLU A N 1
ATOM 2922 C CA . GLU A 1 386 ? 23.849 21.137 -5.408 1.00 75.38 386 GLU A CA 1
ATOM 2923 C C . GLU A 1 386 ? 25.343 21.073 -5.762 1.00 75.38 386 GLU A C 1
ATOM 2925 O O . GLU A 1 386 ? 26.163 20.736 -4.913 1.00 75.38 386 GLU A O 1
ATOM 2930 N N . ARG A 1 387 ? 25.705 21.412 -7.012 1.00 84.88 387 ARG A N 1
ATOM 2931 C CA . ARG A 1 387 ? 27.082 21.412 -7.537 1.00 84.88 387 ARG A CA 1
ATOM 2932 C C . ARG A 1 387 ? 27.787 20.079 -7.279 1.00 84.88 387 ARG A C 1
ATOM 2934 O O . ARG A 1 387 ? 28.947 20.052 -6.878 1.00 84.88 387 ARG A O 1
ATOM 2941 N N . ALA A 1 388 ? 27.076 18.972 -7.481 1.00 86.56 388 ALA A N 1
ATOM 2942 C CA . ALA A 1 388 ? 27.571 17.648 -7.142 1.00 86.56 388 ALA A CA 1
ATOM 2943 C C . ALA A 1 388 ? 27.226 16.597 -8.198 1.00 86.56 388 ALA A C 1
ATOM 2945 O O . ALA A 1 388 ? 26.194 16.658 -8.871 1.00 86.56 388 ALA A O 1
ATOM 2946 N N . ILE A 1 389 ? 28.095 15.598 -8.328 1.00 88.50 389 ILE A N 1
ATOM 2947 C CA . ILE A 1 389 ? 27.903 14.439 -9.201 1.00 88.50 389 ILE A CA 1
ATOM 2948 C C . ILE A 1 389 ? 27.955 13.180 -8.348 1.00 88.50 389 ILE A C 1
ATOM 2950 O O . ILE A 1 389 ? 28.878 12.988 -7.558 1.00 88.50 389 ILE A O 1
ATOM 2954 N N . THR A 1 390 ? 26.979 12.298 -8.545 1.00 91.06 390 THR A N 1
ATOM 2955 C CA . THR A 1 390 ? 26.934 10.988 -7.898 1.00 91.06 390 THR A CA 1
ATOM 2956 C C . THR A 1 390 ? 27.329 9.907 -8.886 1.00 91.06 390 THR A C 1
ATOM 2958 O O . THR A 1 390 ? 26.749 9.792 -9.970 1.00 91.06 390 THR A O 1
ATOM 2961 N N . ILE A 1 391 ? 28.281 9.068 -8.494 1.00 91.56 391 ILE A N 1
ATOM 2962 C CA . ILE A 1 391 ? 28.838 8.012 -9.334 1.00 91.56 391 ILE A CA 1
ATOM 2963 C C . ILE A 1 391 ? 28.620 6.671 -8.642 1.00 91.56 391 ILE A C 1
ATOM 2965 O O . ILE A 1 391 ? 28.980 6.489 -7.485 1.00 91.56 391 ILE A O 1
ATOM 2969 N N . GLN A 1 392 ? 28.032 5.716 -9.355 1.00 91.31 392 GLN A N 1
ATOM 2970 C CA . GLN A 1 392 ? 27.808 4.360 -8.867 1.00 91.31 392 GLN A CA 1
ATOM 2971 C C . GLN A 1 392 ? 28.940 3.445 -9.335 1.00 91.31 392 GLN A C 1
ATOM 2973 O O . GLN A 1 392 ? 29.213 3.373 -10.537 1.00 91.31 392 GLN A O 1
ATOM 2978 N N . SER A 1 393 ? 29.560 2.724 -8.399 1.00 89.12 393 SER A N 1
ATOM 2979 C CA . SER A 1 393 ? 30.627 1.763 -8.688 1.00 89.12 393 SER A CA 1
ATOM 2980 C C . SER A 1 393 ? 30.142 0.529 -9.455 1.00 89.12 393 SER A C 1
ATOM 2982 O O . SER A 1 393 ? 28.965 0.160 -9.398 1.00 89.12 393 SER A O 1
ATOM 2984 N N . VAL A 1 394 ? 31.054 -0.138 -10.164 1.00 87.62 394 VAL A N 1
ATOM 2985 C CA . VAL A 1 394 ? 30.831 -1.499 -10.661 1.00 87.62 394 VAL A CA 1
ATOM 2986 C C . VAL A 1 394 ? 30.878 -2.506 -9.501 1.00 87.62 394 VAL A C 1
ATOM 2988 O O . VAL A 1 394 ? 31.649 -2.336 -8.555 1.00 87.62 394 VAL A O 1
ATOM 2991 N N . PRO A 1 395 ? 30.073 -3.582 -9.549 1.00 81.00 395 PRO A N 1
ATOM 2992 C CA . PRO A 1 395 ? 30.126 -4.619 -8.525 1.00 81.00 395 PRO A CA 1
ATOM 2993 C C . PRO A 1 395 ? 31.500 -5.310 -8.507 1.00 81.00 395 PRO A C 1
ATOM 2995 O O . PRO A 1 395 ? 32.119 -5.498 -9.555 1.00 81.00 395 PRO A O 1
ATOM 2998 N N . ASN A 1 396 ? 31.932 -5.752 -7.321 1.00 71.44 396 ASN A N 1
ATOM 2999 C CA . ASN A 1 396 ? 33.191 -6.477 -7.065 1.00 71.44 396 ASN A CA 1
ATOM 3000 C C . ASN A 1 396 ? 34.495 -5.671 -7.240 1.00 71.44 396 ASN A C 1
ATOM 3002 O O . ASN A 1 396 ? 35.559 -6.270 -7.411 1.00 71.44 396 ASN A O 1
ATOM 3006 N N . GLN A 1 397 ? 34.447 -4.340 -7.161 1.00 77.69 397 GLN A N 1
ATOM 3007 C CA . GLN A 1 397 ? 35.643 -3.498 -7.081 1.00 77.69 397 GLN A CA 1
ATOM 3008 C C . GLN A 1 397 ? 35.932 -3.075 -5.632 1.00 77.69 397 GLN A C 1
ATOM 3010 O O . GLN A 1 397 ? 35.013 -2.886 -4.837 1.00 77.69 397 GLN A O 1
ATOM 3015 N N . LEU A 1 398 ? 37.215 -2.914 -5.288 1.00 79.06 398 LEU A N 1
ATOM 3016 C CA . LEU A 1 398 ? 37.622 -2.340 -4.004 1.00 79.06 398 LEU A CA 1
ATOM 3017 C C . LEU A 1 398 ? 37.128 -0.886 -3.894 1.00 79.06 398 LEU A C 1
ATOM 3019 O O . LEU A 1 398 ? 37.385 -0.110 -4.820 1.00 79.06 398 LEU A O 1
ATOM 3023 N N . PRO A 1 399 ? 36.453 -0.502 -2.794 1.00 83.31 399 PRO A N 1
ATOM 3024 C CA . PRO A 1 399 ? 35.986 0.864 -2.626 1.00 83.31 399 PRO A CA 1
ATOM 3025 C C . PRO A 1 399 ? 37.151 1.856 -2.587 1.00 83.31 399 PRO A C 1
ATOM 3027 O O . PRO A 1 399 ? 38.107 1.674 -1.831 1.00 83.31 399 PRO A O 1
ATOM 3030 N N . LEU A 1 400 ? 37.065 2.898 -3.412 1.00 84.25 400 LEU A N 1
ATOM 3031 C CA . LEU A 1 400 ? 37.959 4.050 -3.344 1.00 84.25 400 LEU A CA 1
ATOM 3032 C C . LEU A 1 400 ? 37.664 4.880 -2.094 1.00 84.25 400 LEU A C 1
ATOM 3034 O O . LEU A 1 400 ? 36.518 4.935 -1.656 1.00 84.25 400 LEU A O 1
ATOM 3038 N N . ASP A 1 401 ? 38.708 5.479 -1.541 1.00 82.00 401 ASP A N 1
ATOM 3039 C CA . ASP A 1 401 ? 38.661 6.376 -0.388 1.00 82.00 401 ASP A CA 1
ATOM 3040 C C . ASP A 1 401 ? 38.569 7.841 -0.837 1.00 82.00 401 ASP A C 1
ATOM 3042 O O . ASP A 1 401 ? 38.827 8.164 -2.009 1.00 82.00 401 ASP A O 1
ATOM 3046 N N . GLU A 1 402 ? 38.231 8.717 0.105 1.00 83.44 402 GLU A N 1
ATOM 3047 C CA . GLU A 1 402 ? 38.195 10.168 -0.084 1.00 83.44 402 GLU A CA 1
ATOM 3048 C C . GLU A 1 402 ? 39.529 10.690 -0.656 1.00 83.44 402 GLU A C 1
ATOM 3050 O O . GLU A 1 402 ? 40.618 10.189 -0.362 1.00 83.44 402 GLU A O 1
ATOM 3055 N N . GLY A 1 403 ? 39.451 11.678 -1.550 1.00 78.00 403 GLY A N 1
ATOM 3056 C CA . GLY A 1 403 ? 40.613 12.248 -2.240 1.00 78.00 403 GLY A CA 1
ATOM 3057 C C . GLY A 1 403 ? 41.071 11.500 -3.501 1.00 78.00 403 GLY A C 1
ATOM 3058 O O . GLY A 1 403 ? 41.947 11.994 -4.211 1.00 78.00 403 GLY A O 1
ATOM 3059 N N . SER A 1 404 ? 40.481 10.346 -3.833 1.00 83.88 404 SER A N 1
ATOM 3060 C CA . SER A 1 404 ? 40.808 9.615 -5.069 1.00 83.88 404 SER A CA 1
ATOM 3061 C C . SER A 1 404 ? 40.360 10.384 -6.319 1.00 83.88 404 SER A C 1
ATOM 3063 O O . SER A 1 404 ? 39.226 10.853 -6.388 1.00 83.88 404 SER A O 1
ATOM 3065 N N . VAL A 1 405 ? 41.226 10.485 -7.334 1.00 85.00 405 VAL A N 1
ATOM 3066 C CA . VAL A 1 405 ? 40.946 11.266 -8.555 1.00 85.00 405 VAL A CA 1
ATOM 3067 C C . VAL A 1 405 ? 40.163 10.446 -9.582 1.00 85.00 405 VAL A C 1
ATOM 3069 O O . VAL A 1 405 ? 40.606 9.376 -10.017 1.00 85.00 405 VAL A O 1
ATOM 3072 N N . LEU A 1 406 ? 39.026 10.990 -10.020 1.00 87.31 406 LEU A N 1
ATOM 3073 C CA . LEU A 1 406 ? 38.149 10.400 -11.030 1.00 87.31 406 LEU A CA 1
ATOM 3074 C C . LEU A 1 406 ? 38.214 11.174 -12.352 1.00 87.31 406 LEU A C 1
ATOM 3076 O O . LEU A 1 406 ? 38.414 12.388 -12.383 1.00 87.31 406 LEU A O 1
ATOM 3080 N N . CYS A 1 407 ? 38.046 10.462 -13.465 1.00 86.38 407 CYS A N 1
ATOM 3081 C CA . CYS A 1 407 ? 38.138 11.003 -14.817 1.00 86.38 407 CYS A CA 1
ATOM 3082 C C . CYS A 1 407 ? 37.119 10.372 -15.775 1.00 86.38 407 CYS A C 1
ATOM 3084 O O . CYS A 1 407 ? 36.630 9.257 -15.575 1.00 86.38 407 CYS A O 1
ATOM 3086 N N . LEU A 1 408 ? 36.792 11.110 -16.828 1.00 86.69 408 LEU A N 1
ATOM 3087 C CA . LEU A 1 408 ? 35.950 10.672 -17.935 1.00 86.69 408 LEU A CA 1
ATOM 3088 C C . LEU A 1 408 ? 36.728 9.762 -18.913 1.00 86.69 408 LEU A C 1
ATOM 3090 O O . LEU A 1 408 ? 37.957 9.655 -18.828 1.00 86.69 408 LEU A O 1
ATOM 3094 N N . PRO A 1 409 ? 36.046 9.094 -19.869 1.00 82.62 409 PRO A N 1
ATOM 3095 C CA . PRO A 1 409 ? 36.702 8.221 -20.849 1.00 82.62 409 PRO A CA 1
ATOM 3096 C C . PRO A 1 409 ? 37.729 8.950 -21.734 1.00 82.62 409 PRO A C 1
ATOM 3098 O O . PRO A 1 409 ? 38.657 8.332 -22.255 1.00 82.62 409 PRO A O 1
ATOM 3101 N N . ASP A 1 410 ? 37.567 10.261 -21.902 1.00 80.81 410 ASP A N 1
ATOM 3102 C CA . ASP A 1 410 ? 38.464 11.168 -22.624 1.00 80.81 410 ASP A CA 1
ATOM 3103 C C . ASP A 1 410 ? 39.650 11.664 -21.771 1.00 80.81 410 ASP A C 1
ATOM 3105 O O . ASP A 1 410 ? 40.432 12.488 -22.240 1.00 80.81 410 ASP A O 1
ATOM 3109 N N . ARG A 1 411 ? 39.823 11.122 -20.552 1.00 77.62 411 ARG A N 1
ATOM 3110 C CA . ARG A 1 411 ? 40.858 11.481 -19.560 1.00 77.62 411 ARG A CA 1
ATOM 3111 C C . ARG A 1 411 ? 40.720 12.893 -18.981 1.00 77.62 411 ARG A C 1
ATOM 3113 O O . ARG A 1 411 ? 41.645 13.367 -18.317 1.00 77.62 411 ARG A O 1
ATOM 3120 N N . VAL A 1 412 ? 39.570 13.539 -19.175 1.00 82.88 412 VAL A N 1
ATOM 3121 C CA . VAL A 1 412 ? 39.233 14.793 -18.493 1.00 82.88 412 VAL A CA 1
ATOM 3122 C C . VAL A 1 412 ? 38.946 14.495 -17.024 1.00 82.88 412 VAL A C 1
ATOM 3124 O O . VAL A 1 412 ? 38.176 13.586 -16.707 1.00 82.88 412 VAL A O 1
ATOM 3127 N N . VAL A 1 413 ? 39.590 15.231 -16.120 1.00 83.81 413 VAL A N 1
ATOM 3128 C CA . VAL A 1 413 ? 39.416 15.042 -14.675 1.00 83.81 413 VAL A CA 1
ATOM 3129 C C . VAL A 1 413 ? 38.043 15.557 -14.254 1.00 83.81 413 VAL A C 1
ATOM 3131 O O . VAL A 1 413 ? 37.675 16.683 -14.569 1.00 83.81 413 VAL A O 1
ATOM 3134 N N . LEU A 1 414 ? 37.286 14.717 -13.547 1.00 81.38 414 LEU A N 1
ATOM 3135 C CA . LEU A 1 414 ? 36.008 15.093 -12.941 1.00 81.38 414 LEU A CA 1
ATOM 3136 C C . LEU A 1 414 ? 36.221 15.777 -11.594 1.00 81.38 414 LEU A C 1
ATOM 3138 O O . LEU A 1 414 ? 35.510 16.715 -11.274 1.00 81.38 414 LEU A O 1
ATOM 3142 N N . GLY A 1 415 ? 37.173 15.292 -10.798 1.00 83.69 415 GLY A N 1
ATOM 3143 C CA . GLY A 1 415 ? 37.396 15.778 -9.442 1.00 83.69 415 GLY A CA 1
ATOM 3144 C C . GLY A 1 415 ? 37.937 14.692 -8.522 1.00 83.69 415 GLY A C 1
ATOM 3145 O O . GLY A 1 415 ? 38.233 13.576 -8.962 1.00 83.69 415 GLY A O 1
ATOM 3146 N N . CYS A 1 416 ? 38.057 15.034 -7.244 1.00 84.88 416 CYS A N 1
ATOM 3147 C CA . CYS A 1 416 ? 38.367 14.089 -6.180 1.00 84.88 416 CYS A CA 1
ATOM 3148 C C . CYS A 1 416 ? 37.073 13.573 -5.538 1.00 84.88 416 CYS A C 1
ATOM 3150 O O . CYS A 1 416 ? 36.077 14.294 -5.483 1.00 84.88 416 CYS A O 1
ATOM 3152 N N . VAL A 1 417 ? 37.089 12.332 -5.048 1.00 87.56 417 VAL A N 1
ATOM 3153 C CA . VAL A 1 417 ? 36.000 11.789 -4.223 1.00 87.56 417 VAL A CA 1
ATOM 3154 C C . VAL A 1 417 ? 35.899 12.603 -2.933 1.00 87.56 417 VAL A C 1
ATOM 3156 O O . VAL A 1 417 ? 36.881 12.709 -2.202 1.00 87.56 417 VAL A O 1
ATOM 3159 N N . ASP A 1 418 ? 34.721 13.164 -2.687 1.00 84.56 418 ASP A N 1
ATOM 3160 C CA . ASP A 1 418 ? 34.387 13.955 -1.501 1.00 84.56 418 ASP A CA 1
ATOM 3161 C C . ASP A 1 418 ? 33.766 13.081 -0.408 1.00 84.56 418 ASP A C 1
ATOM 3163 O O . ASP A 1 418 ? 34.126 13.191 0.753 1.00 84.56 418 ASP A O 1
ATOM 3167 N N . GLU A 1 419 ? 32.876 12.162 -0.793 1.00 85.88 419 GLU A N 1
ATOM 3168 C CA . GLU A 1 419 ? 32.208 11.258 0.144 1.00 85.88 419 GLU A CA 1
ATOM 3169 C C . GLU A 1 419 ? 31.985 9.883 -0.495 1.00 85.88 419 GLU A C 1
ATOM 3171 O O . GLU A 1 419 ? 31.652 9.772 -1.683 1.00 85.88 419 GLU A O 1
ATOM 3176 N N . VAL A 1 420 ? 32.144 8.826 0.304 1.00 86.88 420 VAL A N 1
ATOM 3177 C CA . VAL A 1 420 ? 31.876 7.435 -0.083 1.00 86.88 420 VAL A CA 1
ATOM 3178 C C . VAL A 1 420 ? 30.682 6.923 0.717 1.00 86.88 420 VAL A C 1
ATOM 3180 O O . VAL A 1 420 ? 30.760 6.776 1.933 1.00 86.88 420 VAL A O 1
ATOM 3183 N N . PHE A 1 421 ? 29.580 6.591 0.047 1.00 86.25 421 PHE A N 1
ATOM 3184 C CA . PHE A 1 421 ? 28.343 6.173 0.710 1.00 86.25 421 PHE A CA 1
ATOM 3185 C C . PHE A 1 421 ? 27.668 4.985 0.013 1.00 86.25 421 PHE A C 1
ATOM 3187 O O . PHE A 1 421 ? 27.994 4.609 -1.112 1.00 86.25 421 PHE A O 1
ATOM 3194 N N . GLY A 1 422 ? 26.701 4.356 0.684 1.00 84.69 422 GLY A N 1
ATOM 3195 C CA . GLY A 1 422 ? 26.000 3.174 0.173 1.00 84.69 422 GLY A CA 1
ATOM 3196 C C . GLY A 1 422 ? 26.633 1.835 0.587 1.00 84.69 422 GLY A C 1
ATOM 3197 O O . GLY A 1 422 ? 27.532 1.788 1.426 1.00 84.69 422 GLY A O 1
ATOM 3198 N N . PRO A 1 423 ? 26.121 0.704 0.069 1.00 82.12 423 PRO A N 1
ATOM 3199 C CA . PRO A 1 423 ? 26.551 -0.622 0.501 1.00 82.12 423 PRO A CA 1
ATOM 3200 C C . PRO A 1 423 ? 27.974 -0.940 0.025 1.00 82.12 423 PRO A C 1
ATOM 3202 O O . PRO A 1 423 ? 28.332 -0.654 -1.113 1.00 82.12 423 PRO A O 1
ATOM 3205 N N . VAL A 1 424 ? 28.757 -1.650 0.844 1.00 78.62 424 VAL A N 1
ATOM 3206 C CA . VAL A 1 424 ? 30.149 -2.041 0.522 1.00 78.62 424 VAL A CA 1
ATOM 3207 C C . VAL A 1 424 ? 30.251 -2.872 -0.769 1.00 78.62 424 VAL A C 1
ATOM 3209 O O . VAL A 1 424 ? 31.265 -2.835 -1.456 1.00 78.62 424 VAL A O 1
ATOM 3212 N N . SER A 1 425 ? 29.192 -3.602 -1.136 1.00 80.31 425 SER A N 1
ATOM 3213 C CA . SER A 1 425 ? 29.122 -4.367 -2.388 1.00 80.31 425 SER A CA 1
ATOM 3214 C C . SER A 1 425 ? 28.958 -3.501 -3.642 1.00 80.31 425 SER A C 1
ATOM 3216 O O . SER A 1 425 ? 29.245 -3.966 -4.744 1.00 80.31 425 SER A O 1
ATOM 3218 N N . LEU A 1 426 ? 28.431 -2.284 -3.489 1.00 84.62 426 LEU A N 1
ATOM 3219 C CA . LEU A 1 426 ? 28.128 -1.359 -4.579 1.00 84.62 426 LEU A CA 1
ATOM 3220 C C . LEU A 1 426 ? 28.229 0.096 -4.076 1.00 84.62 426 LEU A C 1
ATOM 3222 O O . LEU A 1 426 ? 27.200 0.765 -3.937 1.00 84.62 426 LEU A O 1
ATOM 3226 N N . PRO A 1 427 ? 29.448 0.570 -3.761 1.00 88.31 427 PRO A N 1
ATOM 3227 C CA . PRO A 1 427 ? 29.642 1.903 -3.211 1.00 88.31 427 PRO A CA 1
ATOM 3228 C C . PRO A 1 427 ? 29.259 2.983 -4.227 1.00 88.31 427 PRO A C 1
ATOM 3230 O O . PRO A 1 427 ? 29.342 2.796 -5.448 1.00 88.31 427 PRO A O 1
ATOM 3233 N N . MET A 1 428 ? 28.835 4.122 -3.700 1.00 91.06 428 MET A N 1
ATOM 3234 C CA . MET A 1 428 ? 28.561 5.344 -4.437 1.00 91.06 428 MET A CA 1
ATOM 3235 C C . MET A 1 428 ? 29.526 6.430 -3.978 1.00 91.06 428 MET A C 1
ATOM 3237 O O . MET A 1 428 ? 29.895 6.496 -2.809 1.00 91.06 428 MET A O 1
ATOM 3241 N N . TYR A 1 429 ? 29.930 7.268 -4.922 1.00 90.31 429 TYR A N 1
ATOM 3242 C CA . TYR A 1 429 ? 30.896 8.335 -4.711 1.00 90.31 429 TYR A CA 1
ATOM 3243 C C . TYR A 1 429 ? 30.249 9.673 -5.027 1.00 90.31 429 TYR A C 1
ATOM 3245 O O . TYR A 1 429 ? 29.600 9.814 -6.070 1.00 90.31 429 TYR A O 1
ATOM 3253 N N . LEU A 1 430 ? 30.438 10.642 -4.139 1.00 88.81 430 LEU A N 1
ATOM 3254 C CA . LEU A 1 430 ? 30.078 12.033 -4.359 1.00 88.81 430 LEU A CA 1
ATOM 3255 C C . LEU A 1 430 ? 31.318 12.811 -4.804 1.00 88.81 430 LEU A C 1
ATOM 3257 O O . LEU A 1 430 ? 32.383 12.672 -4.208 1.00 88.81 430 LEU A O 1
ATOM 3261 N N . ILE A 1 431 ? 31.175 13.640 -5.833 1.00 88.19 431 ILE A N 1
ATOM 3262 C CA . ILE A 1 431 ? 32.141 14.690 -6.177 1.00 88.19 431 ILE A CA 1
ATOM 3263 C C . ILE A 1 431 ? 31.412 16.022 -6.051 1.00 88.19 431 ILE A C 1
ATOM 3265 O O . ILE A 1 431 ? 30.360 16.184 -6.674 1.00 88.19 431 ILE A O 1
ATOM 3269 N N . ARG A 1 432 ? 31.965 16.965 -5.286 1.00 86.44 432 ARG A N 1
ATOM 3270 C CA . ARG A 1 432 ? 31.464 18.343 -5.182 1.00 86.44 432 ARG A CA 1
ATOM 3271 C C . ARG A 1 432 ? 32.322 19.301 -6.005 1.00 86.44 432 ARG A C 1
ATOM 3273 O O . ARG A 1 432 ? 33.510 19.068 -6.204 1.00 86.44 432 ARG A O 1
ATOM 3280 N N . PHE A 1 433 ? 31.703 20.383 -6.459 1.00 82.94 433 PHE A N 1
ATOM 3281 C CA . PHE A 1 433 ? 32.317 21.447 -7.246 1.00 82.94 433 PHE A CA 1
ATOM 3282 C C . PHE A 1 433 ? 32.068 22.799 -6.576 1.00 82.94 433 PHE A C 1
ATOM 3284 O O . PHE A 1 433 ? 31.001 23.031 -6.004 1.00 82.94 433 PHE A O 1
ATOM 3291 N N . ASP A 1 434 ? 33.022 23.723 -6.695 1.00 78.19 434 ASP A N 1
ATOM 3292 C CA . ASP A 1 434 ? 32.854 25.082 -6.164 1.00 78.19 434 ASP A CA 1
ATOM 3293 C C . ASP A 1 434 ? 31.777 25.848 -6.937 1.00 78.19 434 ASP A C 1
ATOM 3295 O O . ASP A 1 434 ? 30.946 26.553 -6.355 1.00 78.19 434 ASP A O 1
ATOM 3299 N N . THR A 1 435 ? 31.767 25.691 -8.260 1.00 76.00 435 THR A N 1
ATOM 3300 C CA . THR A 1 435 ? 30.827 26.348 -9.167 1.00 76.00 435 THR A CA 1
ATOM 3301 C C . THR A 1 435 ? 30.164 25.330 -10.091 1.00 76.00 435 THR A C 1
ATOM 3303 O O . THR A 1 435 ? 30.760 24.324 -10.466 1.00 76.00 435 THR A O 1
ATOM 3306 N N . ALA A 1 436 ? 28.907 25.578 -10.473 1.00 73.62 436 ALA A N 1
ATOM 3307 C CA . ALA A 1 436 ? 28.184 24.690 -11.389 1.00 73.62 436 ALA A CA 1
ATOM 3308 C C . ALA A 1 436 ? 28.826 24.634 -12.792 1.00 73.62 436 ALA A C 1
ATOM 3310 O O . ALA A 1 436 ? 28.644 23.648 -13.503 1.00 73.62 436 ALA A O 1
ATOM 3311 N N . ASP A 1 437 ? 29.599 25.661 -13.161 1.00 72.00 437 ASP A N 1
ATOM 3312 C CA . ASP A 1 437 ? 30.307 25.769 -14.441 1.00 72.00 437 ASP A CA 1
ATOM 3313 C C . ASP A 1 437 ? 31.583 24.905 -14.505 1.00 72.00 437 ASP A C 1
ATOM 3315 O O . ASP A 1 437 ? 32.096 24.650 -15.593 1.00 72.00 437 ASP A O 1
ATOM 3319 N N . GLU A 1 438 ? 32.090 24.424 -13.361 1.00 73.38 438 GLU A N 1
ATOM 3320 C CA . GLU A 1 438 ? 33.231 23.495 -13.293 1.00 73.38 438 GLU A CA 1
ATOM 3321 C C . GLU A 1 438 ? 32.836 22.041 -13.603 1.00 73.38 438 GLU A C 1
ATOM 3323 O O . GLU A 1 438 ? 33.710 21.200 -13.810 1.00 73.38 438 GLU A O 1
ATOM 3328 N N . ILE A 1 439 ? 31.535 21.736 -13.680 1.00 78.94 439 ILE A N 1
ATOM 3329 C CA . ILE A 1 439 ? 31.045 20.412 -14.074 1.00 78.94 439 ILE A CA 1
ATOM 3330 C C . ILE A 1 439 ? 31.354 20.197 -15.566 1.00 78.94 439 ILE A C 1
ATOM 3332 O O . ILE A 1 439 ? 30.809 20.915 -16.413 1.00 78.94 439 ILE A O 1
ATOM 3336 N N . PRO A 1 440 ? 32.179 19.198 -15.942 1.00 76.25 440 PRO A N 1
ATOM 3337 C CA . PRO A 1 440 ? 32.536 18.995 -17.341 1.00 76.25 440 PRO A CA 1
ATOM 3338 C C . PRO A 1 440 ? 31.300 18.686 -18.188 1.00 76.25 440 PRO A C 1
ATOM 3340 O O . PRO A 1 440 ? 30.509 17.814 -17.839 1.00 76.25 440 PRO A O 1
ATOM 3343 N N . ALA A 1 441 ? 31.160 19.321 -19.356 1.00 71.44 441 ALA A N 1
ATOM 3344 C CA . ALA A 1 441 ? 30.019 19.096 -20.257 1.00 71.44 441 ALA A CA 1
ATOM 3345 C C . ALA A 1 441 ? 29.879 17.629 -20.733 1.00 71.44 441 ALA A C 1
ATOM 3347 O O . ALA A 1 441 ? 28.809 17.217 -21.178 1.00 71.44 441 ALA A O 1
ATOM 3348 N N . GLY A 1 442 ? 30.954 16.836 -20.634 1.00 68.19 442 GLY A N 1
ATOM 3349 C CA . GLY A 1 442 ? 30.953 15.394 -20.904 1.00 68.19 442 GLY A CA 1
ATOM 3350 C C . GLY A 1 442 ? 30.386 14.529 -19.770 1.00 68.19 442 GLY A C 1
ATOM 3351 O O . GLY A 1 442 ? 30.123 13.346 -19.983 1.00 68.19 442 GLY A O 1
ATOM 3352 N N . ALA A 1 443 ? 30.164 15.092 -18.578 1.00 75.94 443 ALA A N 1
ATOM 3353 C CA . ALA A 1 443 ? 29.585 14.405 -17.431 1.00 75.94 443 ALA A CA 1
ATOM 3354 C C . ALA A 1 443 ? 28.059 14.308 -17.582 1.00 75.94 443 ALA A C 1
ATOM 3356 O O . ALA A 1 443 ? 27.299 15.057 -16.977 1.00 75.94 443 ALA A O 1
ATOM 3357 N N . THR A 1 444 ? 27.603 13.388 -18.431 1.00 80.75 444 THR A N 1
ATOM 3358 C CA . THR A 1 444 ? 26.171 13.127 -18.645 1.00 80.75 444 THR A CA 1
ATOM 3359 C C . THR A 1 444 ? 25.719 11.864 -17.914 1.00 80.75 444 THR A C 1
ATOM 3361 O O . THR A 1 444 ? 26.533 10.991 -17.590 1.00 80.75 444 THR A O 1
ATOM 3364 N N . LEU A 1 445 ? 24.414 11.746 -17.654 1.00 83.06 445 LEU A N 1
ATOM 3365 C CA . LEU A 1 445 ? 23.832 10.561 -17.020 1.00 83.06 445 LEU A CA 1
ATOM 3366 C C . LEU A 1 445 ? 24.265 9.279 -17.746 1.00 83.06 445 LEU A C 1
ATOM 3368 O O . LEU A 1 445 ? 24.221 9.198 -18.971 1.00 83.06 445 LEU A O 1
ATOM 3372 N N . HIS A 1 446 ? 24.662 8.272 -16.968 1.00 84.00 446 HIS A N 1
ATOM 3373 C CA . HIS A 1 446 ? 25.138 6.966 -17.437 1.00 84.00 446 HIS A CA 1
ATOM 3374 C C . HIS A 1 446 ? 26.481 6.957 -18.180 1.00 84.00 446 HIS A C 1
ATOM 3376 O O . HIS A 1 446 ? 26.849 5.917 -18.727 1.00 84.00 446 HIS A O 1
ATOM 3382 N N . THR A 1 447 ? 27.242 8.053 -18.158 1.00 86.44 447 THR A N 1
ATOM 3383 C CA . THR A 1 447 ? 28.615 8.054 -18.685 1.00 86.44 447 THR A CA 1
ATOM 3384 C C . THR A 1 447 ? 29.517 7.189 -17.810 1.00 86.44 447 THR A C 1
ATOM 3386 O O . THR A 1 447 ? 29.441 7.251 -16.581 1.00 86.44 447 THR A O 1
ATOM 3389 N N . ASP A 1 448 ? 30.367 6.378 -18.439 1.00 89.06 448 ASP A N 1
ATOM 3390 C CA . ASP A 1 448 ? 31.364 5.571 -17.739 1.00 89.06 448 ASP A CA 1
ATOM 3391 C C . ASP A 1 448 ? 32.448 6.464 -17.120 1.00 89.06 448 ASP A C 1
ATOM 3393 O O . ASP A 1 448 ? 32.985 7.354 -17.777 1.00 89.06 448 ASP A O 1
ATOM 3397 N N . VAL A 1 449 ? 32.797 6.185 -15.869 1.00 89.94 449 VAL A N 1
ATOM 3398 C CA . VAL A 1 449 ? 33.832 6.888 -15.110 1.00 89.94 449 VAL A CA 1
ATOM 3399 C C . VAL A 1 449 ? 35.018 5.960 -14.877 1.00 89.94 449 VAL A C 1
ATOM 3401 O O . VAL A 1 449 ? 34.867 4.757 -14.625 1.00 89.94 449 VAL A O 1
ATOM 3404 N N . TYR A 1 450 ? 36.207 6.541 -14.947 1.00 88.69 450 TYR A N 1
ATOM 3405 C CA . TYR A 1 450 ? 37.489 5.887 -14.760 1.00 88.69 450 TYR A CA 1
ATOM 3406 C C . TYR A 1 450 ? 38.246 6.538 -13.604 1.00 88.69 450 TYR A C 1
ATOM 3408 O O . TYR A 1 450 ? 37.990 7.682 -13.239 1.00 88.69 450 TYR A O 1
ATOM 3416 N N . TYR A 1 451 ? 39.199 5.817 -13.030 1.00 86.69 451 TYR A N 1
ATOM 3417 C CA . TYR A 1 451 ? 40.076 6.333 -11.984 1.00 86.69 451 TYR A CA 1
ATOM 3418 C C . TYR A 1 451 ? 41.536 6.045 -12.329 1.00 86.69 451 TYR A C 1
ATOM 3420 O O . TYR A 1 451 ? 41.841 5.052 -12.999 1.00 86.69 451 TYR A O 1
ATOM 3428 N N . ALA A 1 452 ? 42.436 6.920 -11.882 1.00 78.88 452 ALA A N 1
ATOM 3429 C CA . ALA A 1 452 ? 43.873 6.729 -12.042 1.00 78.88 452 ALA A CA 1
ATOM 3430 C C . ALA A 1 452 ? 44.365 5.711 -11.009 1.00 78.88 452 ALA A C 1
ATOM 3432 O O . ALA A 1 452 ? 44.313 5.986 -9.812 1.00 78.88 452 ALA A O 1
ATOM 3433 N N . THR A 1 453 ? 44.883 4.555 -11.432 1.00 72.44 453 THR A N 1
ATOM 3434 C CA . THR A 1 453 ? 45.323 3.528 -10.467 1.00 72.44 453 THR A CA 1
ATOM 3435 C C . THR A 1 453 ? 46.517 3.968 -9.612 1.00 72.44 453 THR A C 1
ATOM 3437 O O . THR A 1 453 ? 46.732 3.402 -8.547 1.00 72.44 453 THR A O 1
ATOM 3440 N N . GLU A 1 454 ? 47.278 4.972 -10.056 1.00 68.81 454 GLU A N 1
ATOM 3441 C CA . GLU A 1 454 ? 48.434 5.536 -9.335 1.00 68.81 454 GLU A CA 1
ATOM 3442 C C . GLU A 1 454 ? 48.046 6.572 -8.266 1.00 68.81 454 GLU A C 1
ATOM 3444 O O . GLU A 1 454 ? 48.826 6.831 -7.353 1.00 68.81 454 GLU A O 1
ATOM 3449 N N . HIS A 1 455 ? 46.834 7.131 -8.347 1.00 62.34 455 HIS A N 1
ATOM 3450 C CA . HIS A 1 455 ? 46.303 8.134 -7.414 1.00 62.34 455 HIS A CA 1
ATOM 3451 C C . HIS A 1 455 ? 45.038 7.636 -6.696 1.00 62.34 455 HIS A C 1
ATOM 3453 O O . HIS A 1 455 ? 44.179 8.424 -6.305 1.00 62.34 455 HIS A O 1
ATOM 3459 N N . ALA A 1 456 ? 44.910 6.314 -6.565 1.00 67.12 456 ALA A N 1
ATOM 3460 C CA . ALA A 1 456 ? 43.787 5.654 -5.922 1.00 67.12 456 ALA A CA 1
ATOM 3461 C C . ALA A 1 456 ? 44.157 5.248 -4.497 1.00 67.12 456 ALA A C 1
ATOM 3463 O O . ALA A 1 456 ? 45.012 4.380 -4.297 1.00 67.12 456 ALA A O 1
ATOM 3464 N N . THR A 1 457 ? 43.478 5.833 -3.518 1.00 73.12 457 THR A N 1
ATOM 3465 C CA . THR A 1 457 ? 43.491 5.325 -2.146 1.00 73.12 457 THR A CA 1
ATOM 3466 C C . THR A 1 457 ? 42.299 4.386 -1.997 1.00 73.12 457 THR A C 1
ATOM 3468 O O . THR A 1 457 ? 41.221 4.664 -2.514 1.00 73.12 457 THR A O 1
ATOM 3471 N N . TYR A 1 458 ? 42.489 3.241 -1.346 1.00 78.62 458 TYR A N 1
ATOM 3472 C CA . TYR A 1 458 ? 41.425 2.256 -1.153 1.00 78.62 458 TYR A CA 1
ATOM 3473 C C . TYR A 1 458 ? 41.013 2.212 0.311 1.00 78.62 458 TYR A C 1
ATOM 3475 O O . TYR A 1 458 ? 41.871 2.100 1.193 1.00 78.62 458 TYR A O 1
ATOM 3483 N N . VAL A 1 459 ? 39.704 2.201 0.555 1.00 71.38 459 VAL A N 1
ATOM 3484 C CA . VAL A 1 459 ? 39.153 1.966 1.889 1.00 71.38 459 VAL A CA 1
ATOM 3485 C C . VAL A 1 459 ? 39.456 0.523 2.272 1.00 71.38 459 VAL A C 1
ATOM 3487 O O . VAL A 1 459 ? 39.212 -0.402 1.497 1.00 71.38 459 VAL A O 1
ATOM 3490 N N . GLN A 1 460 ? 39.984 0.311 3.476 1.00 70.69 460 GLN A N 1
ATOM 3491 C CA . GLN A 1 460 ? 40.176 -1.021 4.049 1.00 70.69 460 GLN A CA 1
ATOM 3492 C C . GLN A 1 460 ? 39.005 -1.319 4.994 1.00 70.69 460 GLN A C 1
ATOM 3494 O O . GLN A 1 460 ? 39.048 -0.879 6.145 1.00 70.69 460 GLN A O 1
ATOM 3499 N N . PRO A 1 461 ? 37.977 -2.087 4.572 1.00 64.19 461 PRO A N 1
ATOM 3500 C CA . PRO A 1 461 ? 36.759 -2.276 5.366 1.00 64.19 461 PRO A CA 1
ATOM 3501 C C . PRO A 1 461 ? 37.028 -2.926 6.730 1.00 64.19 461 PRO A C 1
ATOM 3503 O O . PRO A 1 461 ? 36.294 -2.711 7.689 1.00 64.19 461 PRO A O 1
ATOM 3506 N N . GLU A 1 462 ? 38.115 -3.697 6.837 1.00 64.12 462 GLU A N 1
ATOM 3507 C CA . GLU A 1 462 ? 38.557 -4.330 8.083 1.00 64.12 462 GLU A CA 1
ATOM 3508 C C . GLU A 1 462 ? 38.964 -3.314 9.162 1.00 64.12 462 GLU A C 1
ATOM 3510 O O . GLU A 1 462 ? 38.787 -3.586 10.348 1.00 64.12 462 GLU A O 1
ATOM 3515 N N . LYS A 1 463 ? 39.461 -2.131 8.771 1.00 60.81 463 LYS A N 1
ATOM 3516 C CA . LYS A 1 463 ? 39.844 -1.050 9.694 1.00 60.81 463 LYS A CA 1
ATOM 3517 C C . LYS A 1 463 ? 38.671 -0.159 10.102 1.00 60.81 463 LYS A C 1
ATOM 3519 O O . LYS A 1 463 ? 38.740 0.470 11.149 1.00 60.81 463 LYS A O 1
ATOM 3524 N N . CYS A 1 464 ? 37.586 -0.156 9.329 1.00 55.66 464 CYS A N 1
ATOM 3525 C CA . CYS A 1 464 ? 36.365 0.606 9.616 1.00 55.66 464 CYS A CA 1
ATOM 3526 C C . CYS A 1 464 ? 35.430 -0.112 10.607 1.00 55.66 464 CYS A C 1
ATOM 3528 O O . CYS A 1 464 ? 34.353 0.381 10.921 1.00 55.66 464 CYS A O 1
ATOM 3530 N N . ARG A 1 465 ? 35.829 -1.282 11.128 1.00 56.06 465 ARG A N 1
ATOM 3531 C CA . ARG A 1 465 ? 35.091 -2.054 12.143 1.00 56.06 465 ARG A CA 1
ATOM 3532 C C . ARG A 1 465 ? 35.365 -1.563 13.569 1.00 56.06 465 ARG A C 1
ATOM 3534 O O . ARG A 1 465 ? 35.526 -2.361 14.492 1.00 56.06 465 ARG A O 1
ATOM 3541 N N . VAL A 1 466 ? 35.436 -0.249 13.752 1.00 55.44 466 VAL A N 1
ATOM 3542 C CA . VAL A 1 466 ? 35.493 0.368 15.080 1.00 55.44 466 VAL A CA 1
ATOM 3543 C C . VAL A 1 466 ? 34.053 0.557 15.552 1.00 55.44 466 VAL A C 1
ATOM 3545 O O . VAL A 1 466 ? 33.209 1.012 14.786 1.00 55.44 466 VAL A O 1
ATOM 3548 N N . LYS A 1 467 ? 33.738 0.159 16.791 1.00 52.19 467 LYS A N 1
ATOM 3549 C CA . LYS A 1 467 ? 32.446 0.501 17.401 1.00 52.19 467 LYS A CA 1
ATOM 3550 C C . LYS A 1 467 ? 32.421 2.022 17.584 1.00 52.19 467 LYS A C 1
ATOM 3552 O O . LYS A 1 467 ? 33.077 2.517 18.493 1.00 52.19 467 LYS A O 1
ATOM 3557 N N . GLY A 1 468 ? 31.735 2.733 16.693 1.00 58.00 468 GLY A N 1
ATOM 3558 C CA . GLY A 1 468 ? 31.403 4.141 16.899 1.00 58.00 468 GLY A CA 1
ATOM 3559 C C . GLY A 1 468 ? 30.407 4.285 18.049 1.00 58.00 468 GLY A C 1
ATOM 3560 O O . GLY A 1 468 ? 29.647 3.355 18.329 1.00 58.00 468 GLY A O 1
ATOM 3561 N N . SER A 1 469 ? 30.445 5.431 18.718 1.00 57.50 469 SER A N 1
ATOM 3562 C CA . SER A 1 469 ? 29.401 5.866 19.643 1.00 57.50 469 SER A CA 1
ATOM 3563 C C . SER A 1 469 ? 28.472 6.799 18.875 1.00 57.50 469 SER A C 1
ATOM 3565 O O . SER A 1 469 ? 28.953 7.661 18.148 1.00 57.50 469 SER A O 1
ATOM 3567 N N . ASP A 1 470 ? 27.162 6.610 18.991 1.00 57.97 470 ASP A N 1
ATOM 3568 C CA . ASP A 1 470 ? 26.150 7.503 18.412 1.00 57.97 470 ASP A CA 1
ATOM 3569 C C . ASP A 1 470 ? 25.798 8.674 19.345 1.00 57.97 470 ASP A C 1
ATOM 3571 O O . ASP A 1 470 ? 24.892 9.452 19.054 1.00 57.97 470 ASP A O 1
ATOM 3575 N N . ALA A 1 471 ? 26.507 8.795 20.470 1.00 62.75 471 ALA A N 1
ATOM 3576 C CA . ALA A 1 471 ? 26.309 9.851 21.444 1.00 62.75 471 ALA A CA 1
ATOM 3577 C C . ALA A 1 471 ? 27.177 11.076 21.109 1.00 62.75 471 ALA A C 1
ATOM 3579 O O . ALA A 1 471 ? 28.409 10.994 21.094 1.00 62.75 471 ALA A O 1
ATOM 3580 N N . SER A 1 472 ? 26.517 12.208 20.867 1.00 72.75 472 SER A N 1
ATOM 3581 C CA . SER A 1 472 ? 27.126 13.534 20.776 1.00 72.75 472 SER A CA 1
ATOM 3582 C C . SER A 1 472 ? 26.945 14.315 22.085 1.00 72.75 472 SER A C 1
ATOM 3584 O O . SER A 1 472 ? 26.101 13.986 22.925 1.00 72.75 472 SER A O 1
ATOM 3586 N N . ASN A 1 473 ? 27.787 15.325 22.302 1.00 65.94 473 ASN A N 1
ATOM 3587 C CA . ASN A 1 473 ? 27.685 16.236 23.438 1.00 65.94 473 ASN A CA 1
ATOM 3588 C C . ASN A 1 473 ? 26.549 17.264 23.232 1.00 65.94 473 ASN A C 1
ATOM 3590 O O . ASN A 1 473 ? 25.857 17.269 22.216 1.00 65.94 473 ASN A O 1
ATOM 3594 N N . LEU A 1 474 ? 26.350 18.173 24.195 1.00 61.88 474 LEU A N 1
ATOM 3595 C CA . LEU A 1 474 ? 25.308 19.217 24.133 1.00 61.88 474 LEU A CA 1
ATOM 3596 C C . LEU A 1 474 ? 25.412 20.131 22.890 1.00 61.88 474 LEU A C 1
ATOM 3598 O O . LEU A 1 474 ? 24.451 20.821 22.554 1.00 61.88 474 LEU A O 1
ATOM 3602 N N . TYR A 1 475 ? 26.561 20.133 22.215 1.00 65.31 475 TYR A N 1
ATOM 3603 C CA . TYR A 1 475 ? 26.860 20.940 21.035 1.00 65.31 475 TYR A CA 1
ATOM 3604 C C . TYR A 1 475 ? 26.903 20.120 19.736 1.00 65.31 475 TYR A C 1
ATOM 3606 O O . TYR A 1 475 ? 27.352 20.640 18.720 1.00 65.31 475 TYR A O 1
ATOM 3614 N N . ASP A 1 476 ? 26.411 18.876 19.762 1.00 58.88 476 ASP A N 1
ATOM 3615 C CA . ASP A 1 476 ? 26.422 17.935 18.634 1.00 58.88 476 ASP A CA 1
ATOM 3616 C C . ASP A 1 476 ? 27.834 17.550 18.141 1.00 58.88 476 ASP A C 1
ATOM 3618 O O . ASP A 1 476 ? 28.029 17.128 17.004 1.00 58.88 476 ASP A O 1
ATOM 3622 N N . GLU A 1 477 ? 28.842 17.674 19.010 1.00 66.06 477 GLU A N 1
ATOM 3623 C CA . GLU A 1 477 ? 30.208 17.214 18.743 1.00 66.06 477 GLU A CA 1
ATOM 3624 C C . GLU A 1 477 ? 30.434 15.820 19.351 1.00 66.06 477 GLU A C 1
ATOM 3626 O O . GLU A 1 477 ? 29.802 15.449 20.345 1.00 66.06 477 GLU A O 1
ATOM 3631 N N . GLU A 1 478 ? 31.342 15.031 18.770 1.00 67.75 478 GLU A N 1
ATOM 3632 C CA . GLU A 1 478 ? 31.677 13.701 19.292 1.00 67.75 478 GLU A CA 1
ATOM 3633 C C . GLU A 1 478 ? 32.141 13.781 20.756 1.00 67.75 478 GLU A C 1
ATOM 3635 O O . GLU A 1 478 ? 32.980 14.614 21.114 1.00 67.75 478 GLU A O 1
ATOM 3640 N N . LEU A 1 479 ? 31.614 12.898 21.613 1.00 68.88 479 LEU A N 1
ATOM 3641 C CA . LEU A 1 479 ? 32.023 12.838 23.016 1.00 68.88 479 LEU A CA 1
ATOM 3642 C C . LEU A 1 479 ? 33.526 12.570 23.129 1.00 68.88 479 LEU A C 1
ATOM 3644 O O . LEU A 1 479 ? 34.066 11.625 22.542 1.00 68.88 479 LEU A O 1
ATOM 3648 N N . GLY A 1 480 ? 34.205 13.386 23.936 1.00 65.56 480 GLY A N 1
ATOM 3649 C CA . GLY A 1 480 ? 35.620 13.196 24.218 1.00 65.56 480 GLY A CA 1
ATOM 3650 C C . GLY A 1 480 ? 35.890 11.825 24.862 1.00 65.56 480 GLY A C 1
ATOM 3651 O O . GLY A 1 480 ? 35.012 11.237 25.495 1.00 65.56 480 GLY A O 1
ATOM 3652 N N . PRO A 1 481 ? 37.129 11.306 24.791 1.00 59.59 481 PRO A N 1
ATOM 3653 C CA . PRO A 1 481 ? 37.475 9.986 25.334 1.00 59.59 481 PRO A CA 1
ATOM 3654 C C . PRO A 1 481 ? 37.254 9.857 26.852 1.00 59.59 481 PRO A C 1
ATOM 3656 O O . PRO A 1 481 ? 37.237 8.745 27.380 1.00 59.59 481 PRO A O 1
ATOM 3659 N N . ASP A 1 482 ? 37.108 10.981 27.558 1.00 58.91 482 ASP A N 1
ATOM 3660 C CA . ASP A 1 482 ? 36.828 11.039 28.991 1.00 58.91 482 ASP A CA 1
ATOM 3661 C C . ASP A 1 482 ? 35.336 11.129 29.342 1.00 58.91 482 ASP A C 1
ATOM 3663 O O . ASP A 1 482 ? 34.995 10.872 30.496 1.00 58.91 482 ASP A O 1
ATOM 3667 N N . GLU A 1 483 ? 34.481 11.423 28.360 1.00 59.12 483 GLU A N 1
ATOM 3668 C CA . GLU A 1 483 ? 33.020 11.575 28.474 1.00 59.12 483 GLU A CA 1
ATOM 3669 C C . GLU A 1 483 ? 32.266 10.406 27.810 1.00 59.12 483 GLU A C 1
ATOM 3671 O O . GLU A 1 483 ? 31.043 10.394 27.732 1.00 59.12 483 GLU A O 1
ATOM 3676 N N . MET A 1 484 ? 33.011 9.410 27.323 1.00 60.47 484 MET A N 1
ATOM 3677 C CA . MET A 1 484 ? 32.487 8.203 26.696 1.00 60.47 484 MET A CA 1
ATOM 3678 C C . MET A 1 484 ? 31.911 7.255 27.759 1.00 60.47 484 MET A C 1
ATOM 3680 O O . MET A 1 484 ? 32.665 6.614 28.499 1.00 60.47 484 MET A O 1
ATOM 3684 N N . ASP A 1 485 ? 30.587 7.136 27.819 1.00 60.56 485 ASP A N 1
ATOM 3685 C CA . ASP A 1 485 ? 29.919 6.197 28.721 1.00 60.56 485 ASP A CA 1
ATOM 3686 C C . ASP A 1 485 ? 30.055 4.742 28.238 1.00 60.56 485 ASP A C 1
ATOM 3688 O O . ASP A 1 485 ? 29.924 4.418 27.054 1.00 60.56 485 ASP A O 1
ATOM 3692 N N . PHE A 1 486 ? 30.323 3.831 29.177 1.00 59.59 486 PHE A N 1
ATOM 3693 C CA . PHE A 1 486 ? 30.459 2.402 28.898 1.00 59.59 486 PHE A CA 1
ATOM 3694 C C . PHE A 1 486 ? 29.109 1.709 29.091 1.00 59.59 486 PHE A C 1
ATOM 3696 O O . PHE A 1 486 ? 28.559 1.694 30.185 1.00 59.59 486 PHE A O 1
ATOM 3703 N N . SER A 1 487 ? 28.596 1.068 28.041 1.00 50.81 487 SER A N 1
ATOM 3704 C CA . SER A 1 487 ? 27.346 0.288 28.097 1.00 50.81 487 SER A CA 1
ATOM 3705 C C . SER A 1 487 ? 27.459 -1.033 28.891 1.00 50.81 487 SER A C 1
ATOM 3707 O O . SER A 1 487 ? 26.477 -1.768 28.974 1.00 50.81 487 SER A O 1
ATOM 3709 N N . ASP A 1 488 ? 28.642 -1.363 29.410 1.00 58.94 488 ASP A N 1
ATOM 3710 C CA . ASP A 1 488 ? 28.996 -2.635 30.050 1.00 58.94 488 ASP A CA 1
ATOM 3711 C C . ASP A 1 488 ? 29.729 -2.338 31.371 1.00 58.94 488 ASP A C 1
ATOM 3713 O O . ASP A 1 488 ? 30.749 -1.634 31.384 1.00 58.94 488 ASP A O 1
ATOM 3717 N N . ASP A 1 489 ? 29.198 -2.848 32.481 1.00 59.69 489 ASP A N 1
ATOM 3718 C CA . ASP A 1 489 ? 29.681 -2.606 33.842 1.00 59.69 489 ASP A CA 1
ATOM 3719 C C . ASP A 1 489 ? 31.086 -3.195 34.079 1.00 59.69 489 ASP A C 1
ATOM 3721 O O . ASP A 1 489 ? 31.867 -2.665 34.881 1.00 59.69 489 ASP A O 1
ATOM 3725 N N . GLU A 1 490 ? 31.479 -4.225 33.319 1.00 66.81 490 GLU A N 1
ATOM 3726 C CA . GLU A 1 490 ? 32.842 -4.771 33.333 1.00 66.81 490 GLU A CA 1
ATOM 3727 C C . GLU A 1 490 ? 33.858 -3.824 32.659 1.00 66.81 490 GLU A C 1
ATOM 3729 O O . GLU A 1 490 ? 34.983 -3.627 33.150 1.00 66.81 490 GLU A O 1
ATOM 3734 N N . ALA A 1 491 ? 33.459 -3.185 31.553 1.00 64.69 491 ALA A N 1
ATOM 3735 C CA . ALA A 1 491 ? 34.302 -2.262 30.796 1.00 64.69 491 ALA A CA 1
ATOM 3736 C C . ALA A 1 491 ? 34.564 -0.967 31.584 1.00 64.69 491 ALA A C 1
ATOM 3738 O O . ALA A 1 491 ? 35.714 -0.514 31.655 1.00 64.69 491 ALA A O 1
ATOM 3739 N N . GLU A 1 492 ? 33.548 -0.445 32.275 1.00 65.94 492 GLU A N 1
ATOM 3740 C CA . GLU A 1 492 ? 33.663 0.723 33.153 1.00 65.94 492 GLU A CA 1
ATOM 3741 C C . GLU A 1 492 ? 34.660 0.479 34.302 1.00 65.94 492 GLU A C 1
ATOM 3743 O O . GLU A 1 492 ? 35.547 1.300 34.579 1.00 65.94 492 GLU A O 1
ATOM 3748 N N . GLN A 1 493 ? 34.586 -0.691 34.949 1.00 57.44 493 GLN A N 1
ATOM 3749 C CA . GLN A 1 493 ? 35.512 -1.054 36.025 1.00 57.44 493 GLN A CA 1
ATOM 3750 C C . GLN A 1 493 ? 36.957 -1.186 35.531 1.00 57.44 493 GLN A C 1
ATOM 3752 O O . GLN A 1 493 ? 37.897 -0.828 36.253 1.00 57.44 493 GLN A O 1
ATOM 3757 N N . SER A 1 494 ? 37.164 -1.684 34.309 1.00 59.91 494 SER A N 1
ATOM 3758 C CA . SER A 1 494 ? 38.496 -1.795 33.704 1.00 59.91 494 SER A CA 1
ATOM 3759 C C . SER A 1 494 ? 39.093 -0.420 33.354 1.00 59.91 494 SER A C 1
ATOM 3761 O O . SER A 1 494 ? 40.264 -0.164 33.661 1.00 59.91 494 SER A O 1
ATOM 3763 N N . ALA A 1 495 ? 38.281 0.514 32.841 1.00 60.56 495 ALA A N 1
ATOM 3764 C CA . ALA A 1 495 ? 38.684 1.888 32.546 1.00 60.56 495 ALA A CA 1
ATOM 3765 C C . ALA A 1 495 ? 39.009 2.678 33.827 1.00 60.56 495 ALA A C 1
ATOM 3767 O O . ALA A 1 495 ? 40.065 3.315 33.906 1.00 60.56 495 ALA A O 1
ATOM 3768 N N . LYS A 1 496 ? 38.190 2.546 34.886 1.00 61.47 496 LYS A N 1
ATOM 3769 C CA . LYS A 1 496 ? 38.469 3.114 36.222 1.00 61.47 496 LYS A CA 1
ATOM 3770 C C . LYS A 1 496 ? 39.759 2.549 36.839 1.00 61.47 496 LYS A C 1
ATOM 3772 O O . LYS A 1 496 ? 40.535 3.292 37.447 1.00 61.47 496 LYS A O 1
ATOM 3777 N N . LYS A 1 497 ? 40.046 1.252 36.654 1.00 57.75 497 LYS A N 1
ATOM 3778 C CA . LYS A 1 497 ? 41.303 0.613 37.103 1.00 57.75 497 LYS A CA 1
ATOM 3779 C C . LYS A 1 497 ? 42.527 1.110 36.319 1.00 57.75 497 LYS A C 1
ATOM 3781 O O . LYS A 1 497 ? 43.576 1.319 36.927 1.00 57.75 497 LYS A O 1
ATOM 3786 N N . CYS A 1 498 ? 42.416 1.332 35.009 1.00 57.31 498 CYS A N 1
ATOM 3787 C CA . CYS A 1 498 ? 43.499 1.887 34.188 1.00 57.31 498 CYS A CA 1
ATOM 3788 C C . CYS A 1 498 ? 43.754 3.378 34.458 1.00 57.31 498 CYS A C 1
ATOM 3790 O O . CYS A 1 498 ? 44.919 3.769 34.551 1.00 57.31 498 CYS A O 1
ATOM 3792 N N . LYS A 1 499 ? 42.707 4.191 34.672 1.00 57.25 499 LYS A N 1
ATOM 3793 C CA . LYS A 1 499 ? 42.850 5.597 35.098 1.00 57.25 499 LYS A CA 1
ATOM 3794 C C . LYS A 1 499 ? 43.588 5.691 36.444 1.00 57.25 499 LYS A C 1
ATOM 3796 O O . LYS A 1 499 ? 44.551 6.440 36.548 1.00 57.25 499 LYS A O 1
ATOM 3801 N N . ARG A 1 500 ? 43.272 4.819 37.416 1.00 54.50 500 ARG A N 1
ATOM 3802 C CA . ARG A 1 500 ? 43.996 4.725 38.708 1.00 54.50 500 ARG A CA 1
ATOM 3803 C C . ARG A 1 500 ? 45.456 4.265 38.605 1.00 54.50 500 ARG A C 1
ATOM 3805 O O . ARG A 1 500 ? 46.241 4.590 39.487 1.00 54.50 500 ARG A O 1
ATOM 3812 N N . LYS A 1 501 ? 45.835 3.506 37.569 1.00 53.50 501 LYS A N 1
ATOM 3813 C CA . LYS A 1 501 ? 47.224 3.050 37.353 1.00 53.50 501 LYS A CA 1
ATOM 3814 C C . LYS A 1 501 ? 48.107 4.074 36.633 1.00 53.50 501 LYS A C 1
ATOM 3816 O O . LYS A 1 501 ? 49.320 3.931 36.683 1.00 53.50 501 LYS A O 1
ATOM 3821 N N . ARG A 1 502 ? 47.526 5.076 35.960 1.00 52.28 502 ARG A N 1
ATOM 3822 C CA . ARG A 1 502 ? 48.272 6.149 35.270 1.00 52.28 502 ARG A CA 1
ATOM 3823 C C . ARG A 1 502 ? 48.587 7.350 36.172 1.00 52.28 502 ARG A C 1
ATOM 3825 O O . ARG A 1 502 ? 49.301 8.241 35.731 1.00 52.28 502 ARG A O 1
ATOM 3832 N N . THR A 1 503 ? 48.081 7.371 37.407 1.00 49.75 503 THR A N 1
ATOM 3833 C CA . THR A 1 503 ? 48.304 8.447 38.396 1.00 49.75 503 THR A CA 1
ATOM 3834 C C . THR A 1 503 ? 49.237 8.026 39.544 1.00 49.75 503 THR A C 1
ATOM 3836 O O . THR A 1 503 ? 49.161 8.588 40.633 1.00 49.75 503 THR A O 1
ATOM 3839 N N . LEU A 1 504 ? 50.111 7.039 39.320 1.00 37.03 504 LEU A N 1
ATOM 3840 C CA . LEU A 1 504 ? 51.180 6.645 40.246 1.00 37.03 504 LEU A CA 1
ATOM 3841 C C . LEU A 1 504 ? 52.543 6.705 39.565 1.00 37.03 504 LEU A C 1
ATOM 3843 O O . LEU A 1 504 ? 52.635 6.207 38.419 1.00 37.03 504 LEU A O 1
#

pLDDT: mean 72.99, std 22.93, range [22.41, 98.5]

Foldseek 3Di:
DDDPPDPPVVLQVVLLVLLVVLVVQAAEAEPPHPDQFWLVNDDAFFKKWFFDDPDVDDPDDPDDPPGGHTDAIWGFHDGQDVVRGGWTWTAGPVRDIDTHHRNRIGTQPQDQDDPPDVDLHAYEYEYADPNRLLVCLQTNDALPFQEEEEQCQQVPSQQSNCVGNNQVRYEYEDQDPVSQVNNCVVCVSHHYDHDDCVVCLVVVLVVCQRGQEYEYDNPDVDDSSVQSVVVVSCNVRHPNHRYYYYHHNRSSVSVVVVVVVVPDPPPDDDDDDDDDDDDDDDDDDDDDDDDDDDDDDDDDDDDDDDDDDDDDDDDDDDDDPPVVVVVVVVVVVVVVVCVVPDPDDDPDAFPPRPPDDDAAFDPDQFDDPPFDKDWFFWWADDDLPQQKTKTKGDFPDFAFDFQFWKAAPVRGTQGTFHDWDDDRRIIMTMHHDPHSVSGDPQRDGGGIMITGPVRTDGDDVVVVPDPADPDADPRRHGDDPVRDDDPDPVVVVVVVVVVVVVVD

Secondary structure (DSSP, 8-state):
--------HHHHHHHHHHHHHHHTTSEEEEES-SSPP-GGG--TT-EEEEEPP-----SS-----S---EEEEEEEEEES-TTSTT-EEEEETTS-EEEE-GGGEEE-S--SSSSS----PPEEEEESSHHHHHHHHHHH--TT--EEEES-TTSHHHHHHHHHH-GGGEEEEES-HHHHHHHHHH-TTSEEEE--TTT-HHHHHHHTTT-SEEEE---SS--HHHHHHHHHHHHHH-TT--EEEEE-HHHHHHHHHHHHHHSPPPS--PPPPP-----------------------------------------PPPP-HHHHHHHHHHHHHHHHHHTTS---------TT--SSPPP---S-SB--TTS-EEEEEEEEEEETTTTEEEEEEPTTPPPBPTT-EEE-TT-BEEEE--EEES-TTS-EEEEE-SSGGGS-TT--TT-EEEEEGGG--B--TTTT-------B-TTSPBPPTTT---SSHHHHHHHHHHHHHS--

Organism: NCBI:txid157072

Radius of gyration: 32.56 Å; chains: 1; bounding box: 77×77×103 Å

Sequence (504 aa):
MAQQTGSDPSRQALALEKLAVLAKKLDFIEYPLAIPLTCTSFHVSEEVYVSASRGKANVTDATSSGAGRLFARGKVVDIAPPQYPGRVKIEYGDGSTYHANPARLMPRLCQAASRGNACKQVGVIVTATTDHYRRIARTQITSSDIVLEIGCDLGITVDLVADIVGPSKVIGVDKSHDSIQIAKETYPRCRFVEMDIFHSRDDLLVLAADCTKVLIDINGNRLLPAVVDALQLVVDGLHKVDLVVVKSVEMHRERHEAAEQVYAPPSDVVKPEIVEEGEVKAEELEQGVVKAEVVEHVDADMGASDESSDDDDESEPDSDDEDQSKLRLEIETALKKEEQGSLTSAPVVTAHEVSQLPVTKPAMEQLTAECPISKMGRILNVNSAERAITIQSVPNQLPLDEGSVLCLPDRVVLGCVDEVFGPVSLPMYLIRFDTADEIPAGATLHTDVYYATEHATYVQPEKCRVKGSDASNLYDEELGPDEMDFSDDEAEQSAKKCKRKRTL